Protein AF-A0A9P6R0V7-F1 (afdb_monomer)

Structure (mmCIF, N/CA/C/O backbone):
data_AF-A0A9P6R0V7-F1
#
_entry.id   AF-A0A9P6R0V7-F1
#
loop_
_atom_site.group_PDB
_atom_site.id
_atom_site.type_symbol
_atom_site.label_atom_id
_atom_site.label_alt_id
_atom_site.label_comp_id
_atom_site.label_asym_id
_atom_site.label_entity_id
_atom_site.label_seq_id
_atom_site.pdbx_PDB_ins_code
_atom_site.Cartn_x
_atom_site.Cartn_y
_atom_site.Cartn_z
_atom_site.occupancy
_atom_site.B_iso_or_equiv
_atom_site.auth_seq_id
_atom_site.auth_comp_id
_atom_site.auth_asym_id
_atom_site.auth_atom_id
_atom_site.pdbx_PDB_model_num
ATOM 1 N N . MET A 1 1 ? 90.258 -82.795 -46.971 1.00 37.59 1 MET A N 1
ATOM 2 C CA . MET A 1 1 ? 91.625 -82.276 -46.773 1.00 37.59 1 MET A CA 1
ATOM 3 C C . MET A 1 1 ? 91.516 -80.948 -46.053 1.00 37.59 1 MET A C 1
ATOM 5 O O . MET A 1 1 ? 90.747 -80.140 -46.545 1.00 37.59 1 MET A O 1
ATOM 9 N N . ASN A 1 2 ? 92.219 -80.831 -44.916 1.00 34.94 2 ASN A N 1
ATOM 10 C CA . ASN A 1 2 ? 92.766 -79.639 -44.235 1.00 34.94 2 ASN A CA 1
ATOM 11 C C . ASN A 1 2 ? 91.909 -78.349 -44.163 1.00 34.94 2 ASN A C 1
ATOM 13 O O . ASN A 1 2 ? 91.333 -77.918 -45.143 1.00 34.94 2 ASN A O 1
ATOM 17 N N . ASP A 1 3 ? 91.832 -77.589 -43.074 1.00 38.88 3 ASP A N 1
ATOM 18 C CA . ASP A 1 3 ? 92.607 -77.569 -41.838 1.00 38.88 3 ASP A CA 1
ATOM 19 C C . ASP A 1 3 ? 91.903 -76.646 -40.814 1.00 38.88 3 ASP A C 1
ATOM 21 O O . ASP A 1 3 ? 91.469 -75.550 -41.145 1.00 38.88 3 ASP A O 1
ATOM 25 N N . ASN A 1 4 ? 91.869 -77.103 -39.560 1.00 35.28 4 ASN A N 1
ATOM 26 C CA . ASN A 1 4 ? 92.312 -76.383 -38.357 1.00 35.28 4 ASN A CA 1
ATOM 27 C C . ASN A 1 4 ? 91.602 -75.103 -37.808 1.00 35.28 4 ASN A C 1
ATOM 29 O O . ASN A 1 4 ? 91.736 -74.000 -38.318 1.00 35.28 4 ASN A O 1
ATOM 33 N N . ARG A 1 5 ? 91.103 -75.283 -36.567 1.00 36.22 5 ARG A N 1
ATOM 34 C CA . ARG A 1 5 ? 91.269 -74.453 -35.338 1.00 36.22 5 ARG A CA 1
ATOM 35 C C . ARG A 1 5 ? 90.500 -73.129 -35.127 1.00 36.22 5 ARG A C 1
ATOM 37 O O . ARG A 1 5 ? 90.879 -72.071 -35.598 1.00 36.22 5 ARG A O 1
ATOM 44 N N . LYS A 1 6 ? 89.562 -73.239 -34.168 1.00 40.91 6 LYS A N 1
ATOM 45 C CA . LYS A 1 6 ? 89.433 -72.508 -32.879 1.00 40.91 6 LYS A CA 1
ATOM 46 C C . LYS A 1 6 ? 89.745 -71.002 -32.845 1.00 40.91 6 LYS A C 1
ATOM 48 O O . LYS A 1 6 ? 90.905 -70.620 -32.940 1.00 40.91 6 LYS A O 1
ATOM 53 N N . GLY A 1 7 ? 88.771 -70.218 -32.365 1.00 32.97 7 GLY A N 1
ATOM 54 C CA . GLY A 1 7 ? 89.081 -69.035 -31.557 1.00 32.97 7 GLY A CA 1
ATOM 55 C C . GLY A 1 7 ? 87.946 -68.042 -31.295 1.00 32.97 7 GLY A C 1
ATOM 56 O O . GLY A 1 7 ? 87.687 -67.186 -32.123 1.00 32.97 7 GLY A O 1
ATOM 57 N N . SER A 1 8 ? 87.439 -68.083 -30.058 1.00 34.28 8 SER A N 1
ATOM 58 C CA . SER A 1 8 ? 87.001 -66.941 -29.234 1.00 34.28 8 SER A CA 1
ATOM 59 C C . SER A 1 8 ? 85.586 -66.365 -29.394 1.00 34.28 8 SER A C 1
ATOM 61 O O . SER A 1 8 ? 85.351 -65.402 -30.116 1.00 34.28 8 SER A O 1
ATOM 63 N N . ASP A 1 9 ? 84.701 -66.845 -28.516 1.00 47.69 9 ASP A N 1
ATOM 64 C CA . ASP A 1 9 ? 83.712 -66.021 -27.814 1.00 47.69 9 ASP A CA 1
ATOM 65 C C . ASP A 1 9 ? 84.373 -64.802 -27.151 1.00 47.69 9 ASP A C 1
ATOM 67 O O . ASP A 1 9 ? 85.407 -64.946 -26.486 1.00 47.69 9 ASP A O 1
ATOM 71 N N . ARG A 1 10 ? 83.747 -63.625 -27.287 1.00 40.12 10 ARG A N 1
ATOM 72 C CA . ARG A 1 10 ? 83.690 -62.565 -26.262 1.00 40.12 10 ARG A CA 1
ATOM 73 C C . ARG A 1 10 ? 82.746 -61.427 -26.684 1.00 40.12 10 ARG A C 1
ATOM 75 O O . ARG A 1 10 ? 82.911 -60.847 -27.749 1.00 40.12 10 ARG A O 1
ATOM 82 N N . ASN A 1 11 ? 81.853 -61.075 -25.756 1.00 37.16 11 ASN A N 1
ATOM 83 C CA . ASN A 1 11 ? 81.096 -59.822 -25.618 1.00 37.16 11 ASN A CA 1
ATOM 84 C C . ASN A 1 11 ? 80.031 -59.465 -26.672 1.00 37.16 11 ASN A C 1
ATOM 86 O O . ASN A 1 11 ? 80.284 -58.731 -27.621 1.00 37.16 11 ASN A O 1
ATOM 90 N N . LYS A 1 12 ? 78.782 -59.847 -26.373 1.00 44.28 12 LYS A N 1
ATOM 91 C CA . LYS A 1 12 ? 77.577 -59.081 -26.722 1.00 44.28 12 LYS A CA 1
ATOM 92 C C . LYS A 1 12 ? 77.048 -58.437 -25.445 1.00 44.28 12 LYS A C 1
ATOM 94 O O . LYS A 1 12 ? 76.212 -59.032 -24.793 1.00 44.28 12 LYS A O 1
ATOM 99 N N . ASP A 1 13 ? 77.571 -57.278 -25.078 1.00 52.44 13 ASP A N 1
ATOM 100 C CA . ASP A 1 13 ? 76.923 -56.363 -24.137 1.00 52.44 13 ASP A CA 1
ATOM 101 C C . ASP A 1 13 ? 77.604 -55.002 -24.262 1.00 52.44 13 ASP A C 1
ATOM 103 O O . ASP A 1 13 ? 78.835 -54.936 -24.274 1.00 52.44 13 ASP A O 1
ATOM 107 N N . LYS A 1 14 ? 76.783 -53.944 -24.285 1.00 50.78 14 LYS A N 1
ATOM 108 C CA . LYS A 1 14 ? 77.088 -52.518 -24.529 1.00 50.78 14 LYS A CA 1
ATOM 109 C C . LYS A 1 14 ? 76.981 -52.120 -25.999 1.00 50.78 14 LYS A C 1
ATOM 111 O O . LYS A 1 14 ? 77.908 -52.342 -26.757 1.00 50.78 14 LYS A O 1
ATOM 116 N N . ASP A 1 15 ? 75.819 -51.568 -26.359 1.00 47.06 15 ASP A N 1
ATOM 117 C CA . ASP A 1 15 ? 75.672 -50.374 -27.216 1.00 47.06 15 ASP A CA 1
ATOM 118 C C . ASP A 1 15 ? 74.173 -50.099 -27.472 1.00 47.06 15 ASP A C 1
ATOM 120 O O . ASP A 1 15 ? 73.656 -50.295 -28.569 1.00 47.06 15 ASP A O 1
ATOM 124 N N . LYS A 1 16 ? 73.433 -49.685 -26.430 1.00 49.16 16 LYS A N 1
ATOM 125 C CA . LYS A 1 16 ? 72.054 -49.161 -26.565 1.00 49.16 16 LYS A CA 1
ATOM 126 C C . LYS A 1 16 ? 71.825 -47.785 -25.921 1.00 49.16 16 LYS A C 1
ATOM 128 O O . LYS A 1 16 ? 70.698 -47.311 -25.925 1.00 49.16 16 LYS A O 1
ATOM 133 N N . ASP A 1 17 ? 72.880 -47.109 -25.457 1.00 49.97 17 ASP A N 1
ATOM 134 C CA . ASP A 1 17 ? 72.760 -45.856 -24.688 1.00 49.97 17 ASP A CA 1
ATOM 135 C C . ASP A 1 17 ? 73.491 -44.654 -25.321 1.00 49.97 17 ASP A C 1
ATOM 137 O O . ASP A 1 17 ? 74.035 -43.816 -24.605 1.00 49.97 17 ASP A O 1
ATOM 141 N N . ARG A 1 18 ? 73.545 -44.534 -26.658 1.00 50.94 18 ARG A N 1
ATOM 142 C CA . ARG A 1 18 ? 74.147 -43.343 -27.309 1.00 50.94 18 ARG A CA 1
ATOM 143 C C . ARG A 1 18 ? 73.278 -42.562 -28.292 1.00 50.94 18 ARG A C 1
ATOM 145 O O . ARG A 1 18 ? 73.705 -41.491 -28.704 1.00 50.94 18 ARG A O 1
ATOM 152 N N . ASP A 1 19 ? 72.046 -42.991 -28.564 1.00 50.06 19 ASP A N 1
ATOM 153 C CA . ASP A 1 19 ? 71.211 -42.337 -29.589 1.00 50.06 19 ASP A CA 1
ATOM 154 C C . ASP A 1 19 ? 69.947 -41.641 -29.044 1.00 50.06 19 ASP A C 1
ATOM 156 O O . ASP A 1 19 ? 69.077 -41.247 -29.815 1.00 50.06 19 ASP A O 1
ATOM 160 N N . ILE A 1 20 ? 69.820 -41.447 -27.723 1.00 50.88 20 ILE A N 1
ATOM 161 C CA . ILE A 1 20 ? 68.631 -40.801 -27.118 1.00 50.88 20 ILE A CA 1
ATOM 162 C C . ILE A 1 20 ? 68.828 -39.287 -26.897 1.00 50.88 20 ILE A C 1
ATOM 164 O O . ILE A 1 20 ? 67.854 -38.530 -26.913 1.00 50.88 20 ILE A O 1
ATOM 168 N N . ASP A 1 21 ? 70.069 -38.811 -26.753 1.00 52.41 21 ASP A N 1
ATOM 169 C CA . ASP A 1 21 ? 70.346 -37.406 -26.403 1.00 52.41 21 ASP A CA 1
ATOM 170 C C . ASP A 1 21 ? 70.270 -36.449 -27.612 1.00 52.41 21 ASP A C 1
ATOM 172 O O . ASP A 1 21 ? 69.894 -35.284 -27.485 1.00 52.41 21 ASP A O 1
ATOM 176 N N . GLY A 1 22 ? 70.526 -36.956 -28.824 1.00 52.19 22 GLY A N 1
ATOM 177 C CA . GLY A 1 22 ? 70.440 -36.168 -30.061 1.00 52.19 22 GLY A CA 1
ATOM 178 C C . GLY A 1 22 ? 69.007 -35.883 -30.530 1.00 52.19 22 GLY A C 1
ATOM 179 O O . GLY A 1 22 ? 68.756 -34.847 -31.148 1.00 52.19 22 GLY A O 1
ATOM 180 N N . TYR A 1 23 ? 68.055 -36.766 -30.213 1.00 49.78 23 TYR A N 1
ATOM 181 C CA . TYR A 1 23 ? 66.647 -36.586 -30.588 1.00 49.78 23 TYR A CA 1
ATOM 182 C C . TYR A 1 23 ? 65.909 -35.635 -29.635 1.00 49.78 23 TYR A C 1
ATOM 184 O O . TYR A 1 23 ? 65.161 -34.777 -30.097 1.00 49.78 23 TYR A O 1
ATOM 192 N N . ARG A 1 24 ? 66.190 -35.682 -28.322 1.00 50.50 24 ARG A N 1
ATOM 193 C CA . ARG A 1 24 ? 65.568 -34.758 -27.350 1.00 50.50 24 ARG A CA 1
ATOM 194 C C . ARG A 1 24 ? 66.007 -33.302 -27.518 1.00 50.50 24 ARG A C 1
ATOM 196 O O . ARG A 1 24 ? 65.207 -32.411 -27.244 1.00 50.50 24 ARG A O 1
ATOM 203 N N . HIS A 1 25 ? 67.237 -33.050 -27.968 1.00 53.25 25 HIS A N 1
ATOM 204 C CA . HIS A 1 25 ? 67.694 -31.691 -28.277 1.00 53.25 25 HIS A CA 1
ATOM 205 C C . HIS A 1 25 ? 67.056 -31.148 -29.558 1.00 53.25 25 HIS A C 1
ATOM 207 O O . HIS A 1 25 ? 66.560 -30.026 -29.562 1.00 53.25 25 HIS A O 1
ATOM 213 N N . ARG A 1 26 ? 66.962 -31.971 -30.608 1.00 52.09 26 ARG A N 1
ATOM 214 C CA . ARG A 1 26 ? 66.352 -31.557 -31.876 1.00 52.09 26 ARG A CA 1
ATOM 215 C C . ARG A 1 26 ? 64.854 -31.260 -31.738 1.00 52.09 26 ARG A C 1
ATOM 217 O O . ARG A 1 26 ? 64.396 -30.260 -32.280 1.00 52.09 26 ARG A O 1
ATOM 224 N N . ASP A 1 27 ? 64.107 -32.060 -30.979 1.00 54.66 27 ASP A N 1
ATOM 225 C CA . ASP A 1 27 ? 62.678 -31.805 -30.747 1.00 54.66 27 ASP A CA 1
ATOM 226 C C . ASP A 1 27 ? 62.439 -30.581 -29.849 1.00 54.66 27 ASP A C 1
ATOM 228 O O . ASP A 1 27 ? 61.494 -29.826 -30.081 1.00 54.66 27 ASP A O 1
ATOM 232 N N . ARG A 1 28 ? 63.326 -30.317 -28.877 1.00 55.69 28 ARG A N 1
ATOM 233 C CA . ARG A 1 28 ? 63.280 -29.091 -28.064 1.00 55.69 28 ARG A CA 1
ATOM 234 C C . ARG A 1 28 ? 63.572 -27.846 -28.903 1.00 55.69 28 ARG A C 1
ATOM 236 O O . ARG A 1 28 ? 62.838 -26.873 -28.776 1.00 55.69 28 ARG A O 1
ATOM 243 N N . ASP A 1 29 ? 64.552 -27.897 -29.803 1.00 59.22 29 ASP A N 1
ATOM 244 C CA . ASP A 1 29 ? 64.910 -26.779 -30.689 1.00 59.22 29 ASP A CA 1
ATOM 245 C C . ASP A 1 29 ? 63.819 -26.494 -31.738 1.00 59.22 29 ASP A C 1
ATOM 247 O O . ASP A 1 29 ? 63.545 -25.338 -32.068 1.00 59.22 29 ASP A O 1
ATOM 251 N N . ILE A 1 30 ? 63.138 -27.534 -32.234 1.00 59.62 30 ILE A N 1
ATOM 252 C CA . ILE A 1 30 ? 61.987 -27.394 -33.142 1.00 59.62 30 ILE A CA 1
ATOM 253 C C . ILE A 1 30 ? 60.782 -26.804 -32.394 1.00 59.62 30 ILE A C 1
ATOM 255 O O . ILE A 1 30 ? 60.100 -25.916 -32.914 1.00 59.62 30 ILE A O 1
ATOM 259 N N . GLN A 1 31 ? 60.533 -27.246 -31.160 1.00 59.03 31 GLN A N 1
ATOM 260 C CA . GLN A 1 31 ? 59.419 -26.763 -30.347 1.00 59.03 31 GLN A CA 1
ATOM 261 C C . GLN A 1 31 ? 59.661 -25.337 -29.819 1.00 59.03 31 GLN A C 1
ATOM 263 O O . GLN A 1 31 ? 58.735 -24.524 -29.832 1.00 59.03 31 GLN A O 1
ATOM 268 N N . GLU A 1 32 ? 60.896 -24.986 -29.443 1.00 59.41 32 GLU A N 1
ATOM 269 C CA . GLU A 1 32 ? 61.314 -23.615 -29.116 1.00 59.41 32 GLU A CA 1
ATOM 270 C C . GLU A 1 32 ? 61.293 -22.706 -30.346 1.00 59.41 32 GLU A C 1
ATOM 272 O O . GLU A 1 32 ? 60.794 -21.586 -30.253 1.00 59.41 32 GLU A O 1
ATOM 277 N N . GLY A 1 33 ? 61.739 -23.185 -31.512 1.00 61.91 33 GLY A N 1
ATOM 278 C CA . GLY A 1 33 ? 61.654 -22.461 -32.781 1.00 61.91 33 GLY A CA 1
ATOM 279 C C . GLY A 1 33 ? 60.212 -22.144 -33.179 1.00 61.91 33 GLY A C 1
ATOM 280 O O . GLY A 1 33 ? 59.905 -21.002 -33.526 1.00 61.91 33 GLY A O 1
ATOM 281 N N . SER A 1 34 ? 59.299 -23.110 -33.039 1.00 60.12 34 SER A N 1
ATOM 282 C CA . SER A 1 34 ? 57.874 -22.900 -33.313 1.00 60.12 34 SER A CA 1
ATOM 283 C C . SER A 1 34 ? 57.234 -21.935 -32.310 1.00 60.12 34 SER A C 1
ATOM 285 O O . SER A 1 34 ? 56.481 -21.058 -32.717 1.00 60.12 34 SER A O 1
ATOM 287 N N . ARG A 1 35 ? 57.588 -22.004 -31.016 1.00 58.31 35 ARG A N 1
ATOM 288 C CA . ARG A 1 35 ? 57.130 -21.045 -29.989 1.00 58.31 35 ARG A CA 1
ATOM 289 C C . ARG A 1 35 ? 57.677 -19.635 -30.209 1.00 58.31 35 ARG A C 1
ATOM 291 O O . ARG A 1 35 ? 56.961 -18.674 -29.951 1.00 58.31 35 ARG A O 1
ATOM 298 N N . ARG A 1 36 ? 58.917 -19.498 -30.693 1.00 58.56 36 ARG A N 1
ATOM 299 C CA . ARG A 1 36 ? 59.528 -18.204 -31.043 1.00 58.56 36 ARG A CA 1
ATOM 300 C C . ARG A 1 36 ? 58.839 -17.584 -32.249 1.00 58.56 36 ARG A C 1
ATOM 302 O O . ARG A 1 36 ? 58.555 -16.395 -32.224 1.00 58.56 36 ARG A O 1
ATOM 309 N N . VAL A 1 37 ? 58.508 -18.391 -33.259 1.00 59.91 37 VAL A N 1
ATOM 310 C CA . VAL A 1 37 ? 57.723 -17.956 -34.423 1.00 59.91 37 VAL A CA 1
ATOM 311 C C . VAL A 1 37 ? 56.287 -17.600 -34.021 1.00 59.91 37 VAL A C 1
ATOM 313 O O . VAL A 1 37 ? 55.775 -16.599 -34.504 1.00 59.91 37 VAL A O 1
ATOM 316 N N . GLU A 1 38 ? 55.655 -18.337 -33.105 1.00 57.00 38 GLU A N 1
ATOM 317 C CA . GLU A 1 38 ? 54.316 -18.024 -32.575 1.00 57.00 38 GLU A CA 1
ATOM 318 C C . GLU A 1 38 ? 54.319 -16.722 -31.750 1.00 57.00 38 GLU A C 1
ATOM 320 O O . GLU A 1 38 ? 53.504 -15.838 -31.985 1.00 57.00 38 GLU A O 1
ATOM 325 N N . GLN A 1 39 ? 55.290 -16.534 -30.846 1.00 57.41 39 GLN A N 1
ATOM 326 C CA . GLN A 1 39 ? 55.453 -15.298 -30.062 1.00 57.41 39 GLN A CA 1
ATOM 327 C C . GLN A 1 39 ? 55.840 -14.090 -30.929 1.00 57.41 39 GLN A C 1
ATOM 329 O O . GLN A 1 39 ? 55.507 -12.956 -30.592 1.00 57.41 39 GLN A O 1
ATOM 334 N N . GLN A 1 40 ? 56.522 -14.320 -32.053 1.00 54.41 40 GLN A N 1
ATOM 335 C CA . GLN A 1 40 ? 56.865 -13.287 -33.029 1.00 54.41 40 GLN A CA 1
ATOM 336 C C . GLN A 1 40 ? 55.684 -12.968 -33.964 1.00 54.41 40 GLN A C 1
ATOM 338 O O . GLN A 1 40 ? 55.507 -11.807 -34.317 1.00 54.41 40 GLN A O 1
ATOM 343 N N . LYS A 1 41 ? 54.817 -13.947 -34.273 1.00 53.09 41 LYS A N 1
ATOM 344 C CA . LYS A 1 41 ? 53.519 -13.747 -34.948 1.00 53.09 41 LYS A CA 1
ATOM 345 C C . LYS A 1 41 ? 52.489 -13.033 -34.068 1.00 53.09 41 LYS A C 1
ATOM 347 O O . LYS A 1 41 ? 51.674 -12.297 -34.598 1.00 53.09 41 LYS A O 1
ATOM 352 N N . VAL A 1 42 ? 52.547 -13.200 -32.745 1.00 53.09 42 VAL A N 1
ATOM 353 C CA . VAL A 1 42 ? 51.739 -12.428 -31.776 1.00 53.09 42 VAL A CA 1
ATOM 354 C C . VAL A 1 42 ? 52.227 -10.973 -31.655 1.00 53.09 42 VAL A C 1
ATOM 356 O O . VAL A 1 42 ? 51.494 -10.116 -31.168 1.00 53.09 42 VAL A O 1
ATOM 359 N N . ARG A 1 43 ? 53.450 -10.671 -32.121 1.00 51.34 43 ARG A N 1
ATOM 360 C CA . ARG A 1 43 ? 54.056 -9.333 -32.051 1.00 51.34 43 ARG A CA 1
ATOM 361 C C . ARG A 1 43 ? 53.911 -8.482 -33.304 1.00 51.34 43 ARG A C 1
ATOM 363 O O . ARG A 1 43 ? 54.143 -7.291 -33.183 1.00 51.34 43 ARG A O 1
ATOM 370 N N . GLU A 1 44 ? 53.532 -9.051 -34.447 1.00 53.12 44 GLU A N 1
ATOM 371 C CA . GLU A 1 44 ? 52.830 -8.264 -35.464 1.00 53.12 44 GLU A CA 1
ATOM 372 C C . GLU A 1 44 ? 51.370 -8.253 -35.019 1.00 53.12 44 GLU A C 1
ATOM 374 O O . GLU A 1 44 ? 50.604 -9.182 -35.280 1.00 53.12 44 GLU A O 1
ATOM 379 N N . THR A 1 45 ? 50.996 -7.229 -34.256 1.00 59.78 45 THR A N 1
ATOM 380 C CA . THR A 1 45 ? 49.593 -7.010 -33.910 1.00 59.78 45 THR A CA 1
ATOM 381 C C . THR A 1 45 ? 48.776 -6.975 -35.207 1.00 59.78 45 THR A C 1
ATOM 383 O O . THR A 1 45 ? 49.261 -6.548 -36.260 1.00 59.78 45 THR A O 1
ATOM 386 N N . SER A 1 46 ? 47.511 -7.406 -35.165 1.00 65.00 46 SER A N 1
ATOM 387 C CA . SER A 1 46 ? 46.606 -7.283 -36.324 1.00 65.00 46 SER A CA 1
ATOM 388 C C . SER A 1 46 ? 46.591 -5.854 -36.901 1.00 65.00 46 SER A C 1
ATOM 390 O O . SER A 1 46 ? 46.291 -5.662 -38.079 1.00 65.00 46 SER A O 1
ATOM 392 N N . GLU A 1 47 ? 46.934 -4.866 -36.074 1.00 66.38 47 GLU A N 1
ATOM 393 C CA . GLU A 1 47 ? 47.071 -3.450 -36.395 1.00 66.38 47 GLU A CA 1
ATOM 394 C C . GLU A 1 47 ? 48.356 -3.132 -37.175 1.00 66.38 47 GLU A C 1
ATOM 396 O O . GLU A 1 47 ? 48.292 -2.412 -38.167 1.00 66.38 47 GLU A O 1
ATOM 401 N N . GLU A 1 48 ? 49.507 -3.702 -36.810 1.00 74.06 48 GLU A N 1
ATOM 402 C CA . GLU A 1 48 ? 50.769 -3.521 -37.543 1.00 74.06 48 GLU A CA 1
ATOM 403 C C . GLU A 1 48 ? 50.717 -4.155 -38.940 1.00 74.06 48 GLU A C 1
ATOM 405 O O . GLU A 1 48 ? 51.142 -3.546 -39.929 1.00 74.06 48 GLU A O 1
ATOM 410 N N . TRP A 1 49 ? 50.117 -5.344 -39.059 1.00 72.31 49 TRP A N 1
ATOM 411 C CA . TRP A 1 49 ? 49.879 -5.975 -40.360 1.00 72.31 49 TRP A CA 1
ATOM 412 C C . TRP A 1 49 ? 48.913 -5.150 -41.227 1.00 72.31 49 TRP A C 1
ATOM 414 O O . TRP A 1 49 ? 49.140 -4.979 -42.431 1.00 72.31 49 TRP A O 1
ATOM 424 N N . ALA A 1 50 ? 47.862 -4.582 -40.622 1.00 79.50 50 ALA A N 1
ATOM 425 C CA . ALA A 1 50 ? 46.928 -3.688 -41.304 1.00 79.50 50 ALA A CA 1
ATOM 426 C C . ALA A 1 50 ? 47.601 -2.379 -41.749 1.00 79.50 50 ALA A C 1
ATOM 428 O O . ALA A 1 50 ? 47.440 -1.982 -42.905 1.00 79.50 50 ALA A O 1
ATOM 429 N N . ALA A 1 51 ? 48.420 -1.762 -40.894 1.00 82.06 51 ALA A N 1
ATOM 430 C CA . ALA A 1 51 ? 49.157 -0.537 -41.195 1.00 82.06 51 ALA A CA 1
ATOM 431 C C . ALA A 1 51 ? 50.166 -0.746 -42.331 1.00 82.06 51 ALA A C 1
ATOM 433 O O . ALA A 1 51 ? 50.236 0.061 -43.258 1.00 82.06 51 ALA A O 1
ATOM 434 N N . ARG A 1 52 ? 50.894 -1.870 -42.338 1.00 81.69 52 ARG A N 1
ATOM 435 C CA . ARG A 1 52 ? 51.810 -2.226 -43.434 1.00 81.69 52 ARG A CA 1
ATOM 436 C C . ARG A 1 52 ? 51.069 -2.441 -44.751 1.00 81.69 52 ARG A C 1
ATOM 438 O O . ARG A 1 52 ? 51.540 -2.030 -45.811 1.00 81.69 52 ARG A O 1
ATOM 445 N N . LYS A 1 53 ? 49.894 -3.071 -44.702 1.00 83.69 53 LYS A N 1
ATOM 446 C CA . LYS A 1 53 ? 49.038 -3.270 -45.877 1.00 83.69 53 LYS A CA 1
ATOM 447 C C . LYS A 1 53 ? 48.479 -1.945 -46.400 1.00 83.69 53 LYS A C 1
ATOM 449 O O . LYS A 1 53 ? 48.406 -1.759 -47.614 1.00 83.69 53 LYS A O 1
ATOM 454 N N . GLU A 1 54 ? 48.121 -1.023 -45.508 1.00 82.94 54 GLU A N 1
ATOM 455 C CA . GLU A 1 54 ? 47.680 0.329 -45.854 1.00 82.94 54 GLU A CA 1
ATOM 456 C C . GLU A 1 54 ? 48.818 1.158 -46.464 1.00 82.94 54 GLU A C 1
ATOM 458 O O . GLU A 1 54 ? 48.618 1.805 -47.490 1.00 82.94 54 GLU A O 1
ATOM 463 N N . GLN A 1 55 ? 50.028 1.080 -45.905 1.00 83.31 55 GLN A N 1
ATOM 464 C CA . GLN A 1 55 ? 51.219 1.735 -46.451 1.00 83.31 55 GLN A CA 1
ATOM 465 C C . GLN A 1 55 ? 51.573 1.201 -47.838 1.00 83.31 55 GLN A C 1
ATOM 467 O O . GLN A 1 55 ? 51.731 1.989 -48.762 1.00 83.31 55 GLN A O 1
ATOM 472 N N . LEU A 1 56 ? 51.593 -0.122 -48.027 1.00 86.75 56 LEU A N 1
ATOM 473 C CA . LEU A 1 56 ? 51.830 -0.730 -49.340 1.00 86.75 56 LEU A CA 1
ATOM 474 C C . LEU A 1 56 ? 50.754 -0.318 -50.360 1.00 86.75 56 LEU A C 1
ATOM 476 O O . LEU A 1 56 ? 51.031 -0.190 -51.552 1.00 86.75 56 LEU A O 1
ATOM 480 N N . LYS A 1 57 ? 49.507 -0.124 -49.911 1.00 88.19 57 LYS A N 1
ATOM 481 C CA . LYS A 1 57 ? 48.419 0.371 -50.760 1.00 88.19 57 LYS A CA 1
ATOM 482 C C . LYS A 1 57 ? 48.647 1.833 -51.155 1.00 88.19 57 LYS A C 1
ATOM 484 O O . LYS A 1 57 ? 48.537 2.131 -52.340 1.00 88.19 57 LYS A O 1
ATOM 489 N N . LYS A 1 58 ? 49.007 2.701 -50.202 1.00 86.25 58 LYS A N 1
ATOM 490 C CA . LYS A 1 58 ? 49.354 4.111 -50.457 1.00 86.25 58 LYS A CA 1
ATOM 491 C C . LYS A 1 58 ? 50.546 4.224 -51.399 1.00 86.25 58 LYS A C 1
ATOM 493 O O . LYS A 1 58 ? 50.452 4.921 -52.397 1.00 86.25 58 LYS A O 1
ATOM 498 N N . GLU A 1 59 ? 51.601 3.450 -51.164 1.00 83.62 59 GLU A N 1
ATOM 499 C CA . GLU A 1 59 ? 52.787 3.417 -52.020 1.00 83.62 59 GLU A CA 1
ATOM 500 C C . GLU A 1 59 ? 52.443 2.960 -53.444 1.00 83.62 59 GLU A C 1
ATOM 502 O O . GLU A 1 59 ? 52.884 3.566 -54.414 1.00 83.62 59 GLU A O 1
ATOM 507 N N . LYS A 1 60 ? 51.592 1.937 -53.610 1.00 86.38 60 LYS A N 1
ATOM 508 C CA . LYS A 1 60 ? 51.115 1.514 -54.938 1.00 86.38 60 LYS A CA 1
ATOM 509 C C . LYS A 1 60 ? 50.229 2.558 -55.617 1.00 86.38 60 LYS A C 1
ATOM 511 O O . LYS A 1 60 ? 50.300 2.701 -56.836 1.00 86.38 60 LYS A O 1
ATOM 516 N N . GLU A 1 61 ? 49.381 3.263 -54.871 1.00 83.81 61 GLU A N 1
ATOM 517 C CA . GLU A 1 61 ? 48.563 4.363 -55.398 1.00 83.81 61 GLU A CA 1
ATOM 518 C C . GLU A 1 61 ? 49.429 5.562 -55.802 1.00 83.81 61 GLU A C 1
ATOM 520 O O . GLU A 1 61 ? 49.198 6.140 -56.861 1.00 83.81 61 GLU A O 1
ATOM 525 N N . GLU A 1 62 ? 50.465 5.884 -55.028 1.00 82.62 62 GLU A N 1
ATOM 526 C CA . GLU A 1 62 ? 51.461 6.909 -55.343 1.00 82.62 62 GLU A CA 1
ATOM 527 C C . GLU A 1 62 ? 52.321 6.517 -56.542 1.00 82.62 62 GLU A C 1
ATOM 529 O O . GLU A 1 62 ? 52.483 7.327 -57.448 1.00 82.62 62 GLU A O 1
ATOM 534 N N . GLN A 1 63 ? 52.795 5.269 -56.614 1.00 80.19 63 GLN A N 1
ATOM 535 C CA . GLN A 1 63 ? 53.501 4.737 -57.783 1.00 80.19 63 GLN A CA 1
ATOM 536 C C . GLN A 1 63 ? 52.617 4.786 -59.025 1.00 80.19 63 GLN A C 1
ATOM 538 O O . GLN A 1 63 ? 53.074 5.193 -60.088 1.00 80.19 63 GLN A O 1
ATOM 543 N N . LYS A 1 64 ? 51.336 4.425 -58.905 1.00 82.81 64 LYS A N 1
ATOM 544 C CA . LYS A 1 64 ? 50.380 4.519 -60.011 1.00 82.81 64 LYS A CA 1
ATOM 545 C C . LYS A 1 64 ? 50.119 5.970 -60.415 1.00 82.81 64 LYS A C 1
ATOM 547 O O . LYS A 1 64 ? 50.061 6.254 -61.602 1.00 82.81 64 LYS A O 1
ATOM 552 N N . LYS A 1 65 ? 49.979 6.885 -59.456 1.00 78.81 65 LYS A N 1
ATOM 553 C CA . LYS A 1 65 ? 49.785 8.318 -59.710 1.00 78.81 65 LYS A CA 1
ATOM 554 C C . LYS A 1 65 ? 51.024 8.937 -60.358 1.00 78.81 65 LYS A C 1
ATOM 556 O O . LYS A 1 65 ? 50.891 9.711 -61.296 1.00 78.81 65 LYS A O 1
ATOM 561 N N . ALA A 1 66 ? 52.217 8.563 -59.902 1.00 78.31 66 ALA A N 1
ATOM 562 C CA . ALA A 1 66 ? 53.485 8.951 -60.506 1.00 78.31 66 ALA A CA 1
ATOM 563 C C . ALA A 1 66 ? 53.628 8.377 -61.921 1.00 78.31 66 ALA A C 1
ATOM 565 O O . ALA A 1 66 ? 54.077 9.087 -62.814 1.00 78.31 66 ALA A O 1
ATOM 566 N N . LEU A 1 67 ? 53.190 7.132 -62.143 1.00 74.38 67 LEU A N 1
ATOM 567 C CA . LEU A 1 67 ? 53.143 6.515 -63.465 1.00 74.38 67 LEU A CA 1
ATOM 568 C C . LEU A 1 67 ? 52.155 7.245 -64.384 1.00 74.38 67 LEU A C 1
ATOM 570 O O . LEU A 1 67 ? 52.543 7.570 -65.493 1.00 74.38 67 LEU A O 1
ATOM 574 N N . ASP A 1 68 ? 50.937 7.573 -63.944 1.00 69.88 68 ASP A N 1
ATOM 575 C CA . ASP A 1 68 ? 49.968 8.370 -64.722 1.00 69.88 68 ASP A CA 1
ATOM 576 C C . ASP A 1 68 ? 50.540 9.752 -65.086 1.00 69.88 68 ASP A C 1
ATOM 578 O O . ASP A 1 68 ? 50.452 10.178 -66.235 1.00 69.88 68 ASP A O 1
ATOM 582 N N . ILE A 1 69 ? 51.196 10.428 -64.134 1.00 72.69 69 ILE A N 1
ATOM 583 C CA . ILE A 1 69 ? 51.858 11.724 -64.361 1.00 72.69 69 ILE A CA 1
ATOM 584 C C . ILE A 1 69 ? 53.017 11.583 -65.362 1.00 72.69 69 ILE A C 1
ATOM 586 O O . ILE A 1 69 ? 53.145 12.406 -66.264 1.00 72.69 69 ILE A O 1
ATOM 590 N N . ALA A 1 70 ? 53.841 10.538 -65.246 1.00 67.81 70 ALA A N 1
ATOM 591 C CA . ALA A 1 70 ? 54.953 10.273 -66.162 1.00 67.81 70 ALA A CA 1
ATOM 592 C C . ALA A 1 70 ? 54.485 9.810 -67.557 1.00 67.81 70 ALA A C 1
ATOM 594 O O . ALA A 1 70 ? 55.138 10.096 -68.559 1.00 67.81 70 ALA A O 1
ATOM 595 N N . THR A 1 71 ? 53.343 9.121 -67.629 1.00 60.88 71 THR A N 1
ATOM 596 C CA . THR A 1 71 ? 52.731 8.615 -68.871 1.00 60.88 71 THR A CA 1
ATOM 597 C C . THR A 1 71 ? 51.915 9.700 -69.589 1.00 60.88 71 THR A C 1
ATOM 599 O O . THR A 1 71 ? 51.593 9.549 -70.764 1.00 60.88 71 THR A O 1
ATOM 602 N N . SER A 1 72 ? 51.669 10.848 -68.944 1.00 56.06 72 SER A N 1
ATOM 603 C CA . SER A 1 72 ? 50.956 12.014 -69.494 1.00 56.06 72 SER A CA 1
ATOM 604 C C . SER A 1 72 ? 51.641 12.703 -70.696 1.00 56.06 72 SER A C 1
ATOM 606 O O . SER A 1 72 ? 51.152 13.735 -71.157 1.00 56.06 72 SER A O 1
ATOM 608 N N . ASN A 1 73 ? 52.736 12.152 -71.233 1.00 54.91 73 ASN A N 1
ATOM 609 C CA . ASN A 1 73 ? 53.328 12.559 -72.516 1.00 54.91 73 ASN A CA 1
ATOM 610 C C . ASN A 1 73 ? 52.737 11.820 -73.733 1.00 54.91 73 ASN A C 1
ATOM 612 O O . ASN A 1 73 ? 53.081 12.158 -74.862 1.00 54.91 73 ASN A O 1
ATOM 616 N N . TYR A 1 74 ? 51.825 10.865 -73.529 1.00 52.41 74 TYR A N 1
ATOM 617 C CA . TYR A 1 74 ? 50.901 10.406 -74.568 1.00 52.41 74 TYR A CA 1
ATOM 618 C C . TYR A 1 74 ? 49.547 11.078 -74.339 1.00 52.41 74 TYR A C 1
ATOM 620 O O . TYR A 1 74 ? 48.764 10.680 -73.477 1.00 52.41 74 TYR A O 1
ATOM 628 N N . SER A 1 75 ? 49.285 12.147 -75.090 1.00 50.91 75 SER A N 1
ATOM 629 C CA . SER A 1 75 ? 47.962 12.764 -75.127 1.00 50.91 75 SER A CA 1
ATOM 630 C C . SER A 1 75 ? 46.981 11.797 -75.788 1.00 50.91 75 SER A C 1
ATOM 632 O O . SER A 1 75 ? 47.226 11.325 -76.895 1.00 50.91 75 SER A O 1
ATOM 634 N N . MET A 1 76 ? 45.837 11.557 -75.145 1.00 50.59 76 MET A N 1
ATOM 635 C CA . MET A 1 76 ? 44.698 10.789 -75.681 1.00 50.59 76 MET A CA 1
ATOM 636 C C . MET A 1 76 ? 44.194 11.291 -77.052 1.00 50.59 76 MET A C 1
ATOM 638 O O . MET A 1 76 ? 43.385 10.618 -77.682 1.00 50.59 76 MET A O 1
ATOM 642 N N . ALA A 1 77 ? 44.640 12.472 -77.492 1.00 52.75 77 ALA A N 1
ATOM 643 C CA . ALA A 1 77 ? 44.308 13.072 -78.779 1.00 52.75 77 ALA A CA 1
ATOM 644 C C . ALA A 1 77 ? 45.234 12.652 -79.942 1.00 52.75 77 ALA A C 1
ATOM 646 O O . ALA A 1 77 ? 44.954 13.033 -81.073 1.00 52.75 77 ALA A O 1
ATOM 647 N N . ASP A 1 78 ? 46.309 11.891 -79.696 1.00 52.59 78 ASP A N 1
ATOM 648 C CA . ASP A 1 78 ? 47.222 11.382 -80.737 1.00 52.59 78 ASP A CA 1
ATOM 649 C C . ASP A 1 78 ? 47.098 9.855 -80.871 1.00 52.59 78 ASP A C 1
ATOM 651 O O . ASP A 1 78 ? 48.033 9.089 -80.638 1.00 52.59 78 ASP A O 1
ATOM 655 N N . ASN A 1 79 ? 45.880 9.395 -81.170 1.00 55.56 79 ASN A N 1
ATOM 656 C CA . ASN A 1 79 ? 45.599 7.996 -81.473 1.00 55.56 79 ASN A CA 1
ATOM 657 C C . ASN A 1 79 ? 45.443 7.839 -82.994 1.00 55.56 79 ASN A C 1
ATOM 659 O O . ASN A 1 79 ? 44.401 8.163 -83.553 1.00 55.56 79 ASN A O 1
ATOM 663 N N . SER A 1 80 ? 46.490 7.357 -83.674 1.00 62.22 80 SER A N 1
ATOM 664 C CA . SER A 1 80 ? 46.550 7.199 -85.147 1.00 62.22 80 SER A CA 1
ATOM 665 C C . SER A 1 80 ? 45.574 6.160 -85.731 1.00 62.22 80 SER A C 1
ATOM 667 O O . SER A 1 80 ? 45.508 5.985 -86.947 1.00 62.22 80 SER A O 1
ATOM 669 N N . PHE A 1 81 ? 44.831 5.456 -84.878 1.00 54.88 81 PHE A N 1
ATOM 670 C CA . PHE A 1 81 ? 43.704 4.607 -85.247 1.00 54.88 81 PHE A CA 1
ATOM 671 C C . PHE A 1 81 ? 42.464 5.167 -84.551 1.00 54.88 81 PHE A C 1
ATOM 673 O O . PHE A 1 81 ? 42.451 5.309 -83.331 1.00 54.88 81 PHE A O 1
ATOM 680 N N . ASP A 1 82 ? 41.451 5.522 -85.334 1.00 52.00 82 ASP A N 1
ATOM 681 C CA . ASP A 1 82 ? 40.236 6.237 -84.920 1.00 52.00 82 ASP A CA 1
ATOM 682 C C . ASP A 1 82 ? 39.283 5.329 -84.098 1.00 52.00 82 ASP A C 1
ATOM 684 O O . ASP A 1 82 ? 38.138 5.050 -84.460 1.00 52.00 82 ASP A O 1
ATOM 688 N N . ASP A 1 83 ? 39.776 4.802 -82.976 1.00 58.19 83 ASP A N 1
ATOM 689 C CA . ASP A 1 83 ? 39.053 3.885 -82.100 1.00 58.19 83 ASP A CA 1
ATOM 690 C C . ASP A 1 83 ? 38.173 4.673 -81.114 1.00 58.19 83 ASP A C 1
ATOM 692 O O . ASP A 1 83 ? 38.593 5.062 -80.021 1.00 58.19 83 ASP A O 1
ATOM 696 N N . ALA A 1 84 ? 36.902 4.866 -81.477 1.00 61.00 84 ALA A N 1
ATOM 697 C CA . ALA A 1 84 ? 35.912 5.650 -80.721 1.00 61.00 84 ALA A CA 1
ATOM 698 C C . ALA A 1 84 ? 35.630 5.170 -79.275 1.00 61.00 84 ALA A C 1
ATOM 700 O O . ALA A 1 84 ? 34.988 5.878 -78.499 1.00 61.00 84 ALA A O 1
ATOM 701 N N . ASN A 1 85 ? 36.099 3.979 -78.888 1.00 59.62 85 ASN A N 1
ATOM 702 C CA . ASN A 1 85 ? 35.872 3.395 -77.562 1.00 59.62 85 ASN A CA 1
ATOM 703 C C . ASN A 1 85 ? 37.117 3.382 -76.660 1.00 59.62 85 ASN A C 1
ATOM 705 O O . ASN A 1 85 ? 37.047 2.854 -75.553 1.00 59.62 85 ASN A O 1
ATOM 709 N N . LEU A 1 86 ? 38.241 3.984 -77.071 1.00 58.00 86 LEU A N 1
ATOM 710 C CA . LEU A 1 86 ? 39.484 3.932 -76.287 1.00 58.00 86 LEU A CA 1
ATOM 711 C C . LEU A 1 86 ? 39.398 4.695 -74.948 1.00 58.00 86 LEU A C 1
ATOM 713 O O . LEU A 1 86 ? 40.053 4.335 -73.972 1.00 58.00 86 LEU A O 1
ATOM 717 N N . ALA A 1 87 ? 38.539 5.716 -74.877 1.00 57.72 87 ALA A N 1
ATOM 718 C CA . ALA A 1 87 ? 38.249 6.452 -73.645 1.00 57.72 87 ALA A CA 1
ATOM 719 C C . ALA A 1 87 ? 37.207 5.759 -72.745 1.00 57.72 87 ALA A C 1
ATOM 721 O O . ALA A 1 87 ? 37.035 6.143 -71.583 1.00 57.72 87 ALA A O 1
ATOM 722 N N . GLN A 1 88 ? 36.497 4.739 -73.244 1.00 61.53 88 GLN A N 1
ATOM 723 C CA . GLN A 1 88 ? 35.513 4.018 -72.445 1.00 61.53 88 GLN A CA 1
ATOM 724 C C . GLN A 1 88 ? 36.230 3.031 -71.525 1.00 61.53 88 GLN A C 1
ATOM 726 O O . GLN A 1 88 ? 36.701 1.970 -71.933 1.00 61.53 88 GLN A O 1
ATOM 731 N N . LYS A 1 89 ? 36.305 3.380 -70.240 1.00 60.78 89 LYS A N 1
ATOM 732 C CA . LYS A 1 89 ? 36.855 2.506 -69.204 1.00 60.78 89 LYS A CA 1
ATOM 733 C C . LYS A 1 89 ? 36.057 1.202 -69.170 1.00 60.78 89 LYS A C 1
ATOM 735 O O . LYS A 1 89 ? 34.910 1.186 -68.728 1.00 60.78 89 LYS A O 1
ATOM 740 N N . PHE A 1 90 ? 36.673 0.111 -69.621 1.00 60.28 90 PHE A N 1
ATOM 741 C CA . PHE A 1 90 ? 36.065 -1.215 -69.599 1.00 60.28 90 PHE A CA 1
ATOM 742 C C . PHE A 1 90 ? 35.628 -1.566 -68.173 1.00 60.28 90 PHE A C 1
ATOM 744 O O . PHE A 1 90 ? 36.439 -1.660 -67.247 1.00 60.28 90 PHE A O 1
ATOM 751 N N . THR A 1 91 ? 34.324 -1.744 -67.989 1.00 67.75 91 THR A N 1
ATOM 752 C CA . THR A 1 91 ? 33.732 -2.202 -66.735 1.00 67.75 91 THR A CA 1
ATOM 753 C C . THR A 1 91 ? 33.229 -3.621 -66.949 1.00 67.75 91 THR A C 1
ATOM 755 O O . THR A 1 91 ? 32.549 -3.918 -67.929 1.00 67.75 91 THR A O 1
ATOM 758 N N . TRP A 1 92 ? 33.560 -4.538 -66.039 1.00 72.62 92 TRP A N 1
ATOM 759 C CA . TRP A 1 92 ? 32.948 -5.868 -66.038 1.00 72.62 92 TRP A CA 1
ATOM 760 C C . TRP A 1 92 ? 31.469 -5.741 -65.641 1.00 72.62 92 TRP A C 1
ATOM 762 O O . TRP A 1 92 ? 31.129 -5.993 -64.490 1.00 72.62 92 TRP A O 1
ATOM 772 N N . ALA A 1 93 ? 30.582 -5.341 -66.555 1.00 75.38 93 ALA A N 1
ATOM 773 C CA . ALA A 1 93 ? 29.157 -5.112 -66.274 1.00 75.38 93 ALA A CA 1
ATOM 774 C C . ALA A 1 93 ? 28.510 -6.295 -65.527 1.00 75.38 93 ALA A C 1
ATOM 776 O O . ALA A 1 93 ? 27.824 -6.104 -64.528 1.00 75.38 93 ALA A O 1
ATOM 777 N N . LYS A 1 94 ? 28.865 -7.532 -65.909 1.00 72.75 94 LYS A N 1
ATOM 778 C CA . LYS A 1 94 ? 28.450 -8.768 -65.225 1.00 72.75 94 LYS A CA 1
ATOM 779 C C . LYS A 1 94 ? 28.907 -8.842 -63.759 1.00 72.75 94 LYS A C 1
ATOM 781 O O . LYS A 1 94 ? 28.166 -9.326 -62.910 1.00 72.75 94 LYS A O 1
ATOM 786 N N . LYS A 1 95 ? 30.116 -8.360 -63.447 1.00 79.31 95 LYS A N 1
ATOM 787 C CA . LYS A 1 95 ? 30.641 -8.269 -62.072 1.00 79.31 95 LYS A CA 1
ATOM 788 C C . LYS A 1 95 ? 29.879 -7.234 -61.266 1.00 79.31 95 LYS A C 1
ATOM 790 O O . LYS A 1 95 ? 29.467 -7.548 -60.161 1.00 79.31 95 LYS A O 1
ATOM 795 N N . TRP A 1 96 ? 29.654 -6.054 -61.840 1.00 75.50 96 TRP A N 1
ATOM 796 C CA . TRP A 1 96 ? 28.900 -4.977 -61.199 1.00 75.50 96 TRP A CA 1
ATOM 797 C C . TRP A 1 96 ? 27.441 -5.377 -60.943 1.00 75.50 96 TRP A C 1
ATOM 799 O O . TRP A 1 96 ? 26.909 -5.062 -59.889 1.00 75.50 96 TRP A O 1
ATOM 809 N N . GLU A 1 97 ? 26.802 -6.134 -61.841 1.00 82.44 97 GLU A N 1
ATOM 810 C CA . GLU A 1 97 ? 25.463 -6.700 -61.616 1.00 82.44 97 GLU A CA 1
ATOM 811 C C . GLU A 1 97 ? 25.434 -7.720 -60.470 1.00 82.44 97 GLU A C 1
ATOM 813 O O . GLU A 1 97 ? 24.527 -7.693 -59.637 1.00 82.44 97 GLU A O 1
ATOM 818 N N . VAL A 1 98 ? 26.417 -8.625 -60.412 1.00 82.56 98 VAL A N 1
ATOM 819 C CA . VAL A 1 98 ? 26.538 -9.613 -59.327 1.00 82.56 98 VAL A CA 1
ATOM 820 C C . VAL A 1 98 ? 26.845 -8.926 -57.996 1.00 82.56 98 VAL A C 1
ATOM 822 O O . VAL A 1 98 ? 26.285 -9.306 -56.971 1.00 82.56 98 VAL A O 1
ATOM 825 N N . GLU A 1 99 ? 27.690 -7.900 -58.010 1.00 85.25 99 GLU A N 1
ATOM 826 C CA . GLU A 1 99 ? 28.046 -7.088 -56.849 1.00 85.25 99 GLU A CA 1
ATOM 827 C C . GLU A 1 99 ? 26.857 -6.251 -56.370 1.00 85.25 99 GLU A C 1
ATOM 829 O O . GLU A 1 99 ? 26.564 -6.262 -55.181 1.00 85.25 99 GLU A O 1
ATOM 834 N N . LYS A 1 100 ? 26.076 -5.661 -57.282 1.00 81.44 100 LYS A N 1
ATOM 835 C CA . LYS A 1 100 ? 24.818 -4.968 -56.968 1.00 81.44 100 LYS A CA 1
ATOM 836 C C . LYS A 1 100 ? 23.796 -5.910 -56.325 1.00 81.44 100 LYS A C 1
ATOM 838 O O . LYS A 1 100 ? 23.237 -5.573 -55.290 1.00 81.44 100 LYS A O 1
ATOM 843 N N . LYS A 1 101 ? 23.607 -7.117 -56.876 1.00 84.88 101 LYS A N 1
ATOM 844 C CA . LYS A 1 101 ? 22.730 -8.152 -56.287 1.00 84.88 101 LYS A CA 1
ATOM 845 C C . LYS A 1 101 ? 23.247 -8.693 -54.951 1.00 84.88 101 LYS A C 1
ATOM 847 O O . LYS A 1 101 ? 22.467 -9.155 -54.123 1.00 84.88 101 LYS A O 1
ATOM 852 N N . LYS A 1 102 ? 24.566 -8.717 -54.748 1.00 82.25 102 LYS A N 1
ATOM 853 C CA . LYS A 1 102 ? 25.180 -9.122 -53.479 1.00 82.25 102 LYS A CA 1
ATOM 854 C C . LYS A 1 102 ? 25.005 -8.032 -52.420 1.00 82.25 102 LYS A C 1
ATOM 856 O O . LYS A 1 102 ? 24.598 -8.378 -51.320 1.00 82.25 102 LYS A O 1
ATOM 861 N N . ALA A 1 103 ? 25.232 -6.771 -52.781 1.00 85.25 103 ALA A N 1
ATOM 862 C CA . ALA A 1 103 ? 25.017 -5.603 -51.931 1.00 85.25 103 ALA A CA 1
ATOM 863 C C . ALA A 1 103 ? 23.537 -5.442 -51.549 1.00 85.25 103 ALA A C 1
ATOM 865 O O . ALA A 1 103 ? 23.227 -5.119 -50.413 1.00 85.25 103 ALA A O 1
ATOM 866 N N . GLU A 1 104 ? 22.607 -5.743 -52.459 1.00 84.12 104 GLU A N 1
ATOM 867 C CA . GLU A 1 104 ? 21.169 -5.742 -52.163 1.00 84.12 104 GLU A CA 1
ATOM 868 C C . GLU A 1 104 ? 20.788 -6.800 -51.114 1.00 84.12 104 GLU A C 1
ATOM 870 O O . GLU A 1 104 ? 20.109 -6.476 -50.147 1.00 84.12 104 GLU A O 1
ATOM 875 N N . ARG A 1 105 ? 21.297 -8.035 -51.239 1.00 84.69 105 ARG A N 1
ATOM 876 C CA . ARG A 1 105 ? 21.117 -9.099 -50.228 1.00 84.69 105 ARG A CA 1
ATOM 877 C C . ARG A 1 105 ? 21.887 -8.860 -48.931 1.00 84.69 105 ARG A C 1
ATOM 879 O O . ARG A 1 105 ? 21.627 -9.520 -47.930 1.00 84.69 105 ARG A O 1
ATOM 886 N N . GLU A 1 106 ? 22.931 -8.047 -48.969 1.00 83.88 106 GLU A N 1
ATOM 887 C CA . GLU A 1 106 ? 23.680 -7.636 -47.784 1.00 83.88 106 GLU A CA 1
ATOM 888 C C . GLU A 1 106 ? 22.885 -6.587 -47.021 1.00 83.88 106 GLU A C 1
ATOM 890 O O . GLU A 1 106 ? 22.577 -6.834 -45.866 1.00 83.88 106 GLU A O 1
ATOM 895 N N . ARG A 1 107 ? 22.380 -5.559 -47.708 1.00 82.19 107 ARG A N 1
ATOM 896 C CA . ARG A 1 107 ? 21.468 -4.563 -47.141 1.00 82.19 107 ARG A CA 1
ATOM 897 C C . ARG A 1 107 ? 20.178 -5.180 -46.585 1.00 82.19 107 ARG A C 1
ATOM 899 O O . ARG A 1 107 ? 19.778 -4.838 -45.487 1.00 82.19 107 ARG A O 1
ATOM 906 N N . GLU A 1 108 ? 19.557 -6.134 -47.286 1.00 85.06 108 GLU A N 1
ATOM 907 C CA . GLU A 1 108 ? 18.365 -6.843 -46.775 1.00 85.06 108 GLU A CA 1
ATOM 908 C C . GLU A 1 108 ? 18.677 -7.685 -45.521 1.00 85.06 108 GLU A C 1
ATOM 910 O O . GLU A 1 108 ? 17.822 -7.868 -44.657 1.00 85.06 108 GLU A O 1
ATOM 915 N N . ARG A 1 109 ? 19.897 -8.231 -45.413 1.00 78.62 109 ARG A N 1
ATOM 916 C CA . ARG A 1 109 ? 20.335 -8.950 -44.208 1.00 78.62 109 ARG A CA 1
ATOM 917 C C . ARG A 1 109 ? 20.660 -7.987 -43.076 1.00 78.62 109 ARG A C 1
ATOM 919 O O . ARG A 1 109 ? 20.241 -8.257 -41.967 1.00 78.62 109 ARG A O 1
ATOM 926 N N . GLU A 1 110 ? 21.318 -6.869 -43.364 1.00 87.12 110 GLU A N 1
ATOM 927 C CA . GLU A 1 110 ? 21.579 -5.804 -42.393 1.00 87.12 110 GLU A CA 1
ATOM 928 C C . GLU A 1 110 ? 20.269 -5.239 -41.831 1.00 87.12 110 GLU A C 1
ATOM 930 O O . GLU A 1 110 ? 20.132 -5.135 -40.620 1.00 87.12 110 GLU A O 1
ATOM 935 N N . GLU A 1 111 ? 19.265 -4.984 -42.677 1.00 85.44 111 GLU A N 1
ATOM 936 C CA . GLU A 1 111 ? 17.931 -4.539 -42.249 1.00 85.44 111 GLU A CA 1
ATOM 937 C C . GLU A 1 111 ? 17.259 -5.576 -41.325 1.00 85.44 111 GLU A C 1
ATOM 939 O O . GLU A 1 111 ? 16.744 -5.222 -40.264 1.00 85.44 111 GLU A O 1
ATOM 944 N N . LYS A 1 112 ? 17.327 -6.872 -41.666 1.00 86.38 112 LYS A N 1
ATOM 945 C CA . LYS A 1 112 ? 16.810 -7.956 -40.809 1.00 86.38 112 LYS A CA 1
ATOM 946 C C . LYS A 1 112 ? 17.589 -8.098 -39.504 1.00 86.38 112 LYS A C 1
ATOM 948 O O . LYS A 1 112 ? 16.983 -8.337 -38.464 1.00 86.38 112 LYS A O 1
ATOM 953 N N . ASP A 1 113 ? 18.908 -7.959 -39.546 1.00 83.12 113 ASP A N 1
ATOM 954 C CA . ASP A 1 113 ? 19.774 -8.053 -38.373 1.00 83.12 113 ASP A CA 1
ATOM 955 C C . ASP A 1 113 ? 19.519 -6.864 -37.428 1.00 83.12 113 ASP A C 1
ATOM 957 O O . ASP A 1 113 ? 19.411 -7.045 -36.215 1.00 83.12 113 ASP A O 1
ATOM 961 N N . GLU A 1 114 ? 19.317 -5.656 -37.962 1.00 89.00 114 GLU A N 1
ATOM 962 C CA . GLU A 1 114 ? 18.918 -4.471 -37.197 1.00 89.00 114 GLU A CA 1
ATOM 963 C C . GLU A 1 114 ? 17.519 -4.611 -36.579 1.00 89.00 114 GLU A C 1
ATOM 965 O O . GLU A 1 114 ? 17.317 -4.243 -35.415 1.00 89.00 114 GLU A O 1
ATOM 970 N N . GLU A 1 115 ? 16.552 -5.155 -37.323 1.00 86.81 115 GLU A N 1
ATOM 971 C CA . GLU A 1 115 ? 15.210 -5.457 -36.816 1.00 86.81 115 GLU A CA 1
ATOM 972 C C . GLU A 1 115 ? 15.248 -6.511 -35.709 1.00 86.81 115 GLU A C 1
ATOM 974 O O . GLU A 1 115 ? 14.625 -6.316 -34.665 1.00 86.81 115 GLU A O 1
ATOM 979 N N . LEU A 1 116 ? 16.025 -7.584 -35.882 1.00 92.81 116 LEU A N 1
ATOM 980 C CA . LEU A 1 116 ? 16.224 -8.611 -34.860 1.00 92.81 116 LEU A CA 1
ATOM 981 C C . LEU A 1 116 ? 16.852 -8.026 -33.596 1.00 92.81 116 LEU A C 1
ATOM 983 O O . LEU A 1 116 ? 16.360 -8.296 -32.505 1.00 92.81 116 LEU A O 1
ATOM 987 N N . ILE A 1 117 ? 17.870 -7.170 -33.718 1.00 91.75 117 ILE A N 1
ATOM 988 C CA . ILE A 1 117 ? 18.477 -6.482 -32.568 1.00 91.75 117 ILE A CA 1
ATOM 989 C C . ILE A 1 117 ? 17.456 -5.568 -31.882 1.00 91.75 117 ILE A C 1
ATOM 991 O O . ILE A 1 117 ? 17.419 -5.484 -30.653 1.00 91.75 117 ILE A O 1
ATOM 995 N N . ARG A 1 118 ? 16.609 -4.872 -32.650 1.00 92.06 118 ARG A N 1
ATOM 996 C CA . ARG A 1 118 ? 15.561 -4.008 -32.093 1.00 92.06 118 ARG A CA 1
ATOM 997 C C . ARG A 1 118 ? 14.504 -4.818 -31.345 1.00 92.06 118 ARG A C 1
ATOM 999 O O . ARG A 1 118 ? 14.146 -4.444 -30.231 1.00 92.06 118 ARG A O 1
ATOM 1006 N N . ILE A 1 119 ? 14.039 -5.918 -31.932 1.00 90.25 119 ILE A N 1
ATOM 1007 C CA . ILE A 1 119 ? 13.073 -6.838 -31.320 1.00 90.25 119 ILE A CA 1
ATOM 1008 C C . ILE A 1 119 ? 13.682 -7.491 -30.078 1.00 90.25 119 ILE A C 1
ATOM 1010 O O . ILE A 1 119 ? 13.022 -7.553 -29.046 1.00 90.25 119 ILE A O 1
ATOM 1014 N N . GLN A 1 120 ? 14.948 -7.908 -30.137 1.00 92.12 120 GLN A N 1
ATOM 1015 C CA . GLN A 1 120 ? 15.662 -8.486 -29.004 1.00 92.12 120 GLN A CA 1
ATOM 1016 C C . GLN A 1 120 ? 15.760 -7.492 -27.843 1.00 92.12 120 GLN A C 1
ATOM 1018 O O . GLN A 1 120 ? 15.364 -7.828 -26.734 1.00 92.12 120 GLN A O 1
ATOM 1023 N N . ARG A 1 121 ? 16.181 -6.245 -28.092 1.00 91.69 121 ARG A N 1
ATOM 1024 C CA . ARG A 1 121 ? 16.219 -5.198 -27.054 1.00 91.69 121 ARG A CA 1
ATOM 1025 C C . ARG A 1 121 ? 14.840 -4.912 -26.466 1.00 91.69 121 ARG A C 1
ATOM 1027 O O . ARG A 1 121 ? 14.727 -4.728 -25.261 1.00 91.69 121 ARG A O 1
ATOM 1034 N N . ALA A 1 122 ? 13.799 -4.866 -27.299 1.00 91.19 122 ALA A N 1
ATOM 1035 C CA . ALA A 1 122 ? 12.430 -4.665 -26.828 1.00 91.19 122 ALA A CA 1
ATOM 1036 C C . ALA A 1 122 ? 11.949 -5.846 -25.967 1.00 91.19 122 ALA A C 1
ATOM 1038 O O . ALA A 1 122 ? 11.338 -5.633 -24.924 1.00 91.19 122 ALA A O 1
ATOM 1039 N N . SER A 1 123 ? 12.277 -7.080 -26.360 1.00 89.88 123 SER A N 1
ATOM 1040 C CA . SER A 1 123 ? 11.986 -8.288 -25.584 1.00 89.88 123 SER A CA 1
ATOM 1041 C C . SER A 1 123 ? 12.748 -8.316 -24.257 1.00 89.88 123 SER A C 1
ATOM 1043 O O . SER A 1 123 ? 12.170 -8.679 -23.240 1.00 89.88 123 SER A O 1
ATOM 1045 N N . GLU A 1 124 ? 14.025 -7.931 -24.246 1.00 89.56 124 GLU A N 1
ATOM 1046 C CA . GLU A 1 124 ? 14.848 -7.842 -23.032 1.00 89.56 124 GLU A CA 1
ATOM 1047 C C . GLU A 1 124 ? 14.321 -6.756 -22.080 1.00 89.56 124 GLU A C 1
ATOM 1049 O O . GLU A 1 124 ? 14.239 -6.980 -20.876 1.00 89.56 124 GLU A O 1
ATOM 1054 N N . GLN A 1 125 ? 13.897 -5.600 -22.607 1.00 90.56 125 GLN A N 1
ATOM 1055 C CA . GLN A 1 125 ? 13.252 -4.543 -21.817 1.00 90.56 125 GLN A CA 1
ATOM 1056 C C . GLN A 1 125 ? 11.910 -4.992 -21.233 1.00 90.56 125 GLN A C 1
ATOM 1058 O O . GLN A 1 125 ? 11.630 -4.697 -20.074 1.00 90.56 125 GLN A O 1
ATOM 1063 N N . ALA A 1 126 ? 11.098 -5.712 -22.011 1.00 90.88 126 ALA A N 1
ATOM 1064 C CA . ALA A 1 126 ? 9.836 -6.266 -21.530 1.00 90.88 126 ALA A CA 1
ATOM 1065 C C . ALA A 1 126 ? 10.071 -7.290 -20.411 1.00 90.88 126 ALA A C 1
ATOM 1067 O O . ALA A 1 126 ? 9.463 -7.179 -19.352 1.00 90.88 126 ALA A O 1
ATOM 1068 N N . GLN A 1 127 ? 11.026 -8.210 -20.593 1.00 90.44 127 GLN A N 1
ATOM 1069 C CA . GLN A 1 127 ? 11.409 -9.166 -19.552 1.00 90.44 127 GLN A CA 1
ATOM 1070 C C . GLN A 1 127 ? 11.906 -8.465 -18.286 1.00 90.44 127 GLN A C 1
ATOM 1072 O O . GLN A 1 127 ? 11.531 -8.862 -17.188 1.00 90.44 127 GLN A O 1
ATOM 1077 N N . LEU A 1 128 ? 12.723 -7.416 -18.416 1.00 89.56 128 LEU A N 1
ATOM 1078 C CA . LEU A 1 128 ? 13.177 -6.637 -17.264 1.00 89.56 128 LEU A CA 1
ATOM 1079 C C . LEU A 1 128 ? 12.002 -5.972 -16.531 1.00 89.56 128 LEU A C 1
ATOM 1081 O O . LEU A 1 128 ? 11.987 -5.955 -15.303 1.00 89.56 128 LEU A O 1
ATOM 1085 N N . GLY A 1 129 ? 11.016 -5.463 -17.272 1.00 89.62 129 GLY A N 1
ATOM 1086 C CA . GLY A 1 129 ? 9.789 -4.910 -16.700 1.00 89.62 129 GLY A CA 1
ATOM 1087 C C . GLY A 1 129 ? 8.976 -5.952 -15.931 1.00 89.62 129 GLY A C 1
ATOM 1088 O O . GLY A 1 129 ? 8.558 -5.689 -14.805 1.00 89.62 129 GLY A O 1
ATOM 1089 N N . ASP A 1 130 ? 8.814 -7.151 -16.493 1.00 89.50 130 ASP A N 1
ATOM 1090 C CA . ASP A 1 130 ? 8.123 -8.261 -15.826 1.00 89.50 130 ASP A CA 1
ATOM 1091 C C . ASP A 1 130 ? 8.850 -8.685 -14.538 1.00 89.50 130 ASP A C 1
ATOM 1093 O O . ASP A 1 130 ? 8.214 -8.907 -13.506 1.00 89.50 130 ASP A O 1
ATOM 1097 N N . TRP A 1 131 ? 10.187 -8.732 -14.563 1.00 88.56 131 TRP A N 1
ATOM 1098 C CA . TRP A 1 131 ? 11.007 -8.979 -13.373 1.00 88.56 131 TRP A CA 1
ATOM 1099 C C . TRP A 1 131 ? 10.831 -7.896 -12.308 1.00 88.56 131 TRP A C 1
ATOM 1101 O O . TRP A 1 131 ? 10.684 -8.220 -11.130 1.00 88.56 131 TRP A O 1
ATOM 1111 N N . GLN A 1 132 ? 10.806 -6.624 -12.707 1.00 85.75 132 GLN A N 1
ATOM 1112 C CA . GLN A 1 132 ? 10.607 -5.515 -11.777 1.00 85.75 132 GLN A CA 1
ATOM 1113 C C . GLN A 1 132 ? 9.227 -5.592 -11.107 1.00 85.75 132 GLN A C 1
ATOM 1115 O O . GLN A 1 132 ? 9.124 -5.450 -9.891 1.00 85.75 132 GLN A O 1
ATOM 1120 N N . ALA A 1 133 ? 8.173 -5.889 -11.871 1.00 86.75 133 ALA A N 1
ATOM 1121 C CA . ALA A 1 133 ? 6.827 -6.046 -11.324 1.00 86.75 133 ALA A CA 1
ATOM 1122 C C . ALA A 1 133 ? 6.741 -7.212 -10.321 1.00 86.75 133 ALA A C 1
ATOM 1124 O O . ALA A 1 133 ? 6.086 -7.099 -9.281 1.00 86.75 133 ALA A O 1
ATOM 1125 N N . GLN A 1 134 ? 7.428 -8.325 -10.604 1.00 87.12 134 GLN A N 1
ATOM 1126 C CA . GLN A 1 134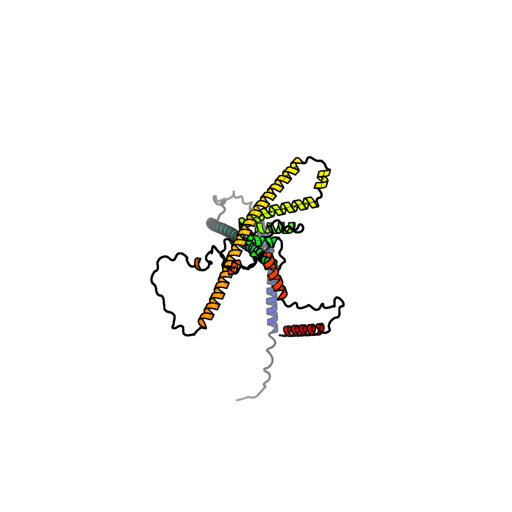 ? 7.539 -9.447 -9.669 1.00 87.12 134 GLN A CA 1
ATOM 1127 C C . GLN A 1 134 ? 8.313 -9.068 -8.399 1.00 87.12 134 GLN A C 1
ATOM 1129 O O . GLN A 1 134 ? 7.926 -9.477 -7.303 1.00 87.12 134 GLN A O 1
ATOM 1134 N N . GLU A 1 135 ? 9.380 -8.275 -8.520 1.00 87.62 135 GLU A N 1
ATOM 1135 C CA . GLU A 1 135 ? 10.157 -7.789 -7.378 1.00 87.62 135 GLU A CA 1
ATOM 1136 C C . GLU A 1 135 ? 9.338 -6.841 -6.489 1.00 87.62 135 GLU A C 1
ATOM 1138 O O . GLU A 1 135 ? 9.347 -6.988 -5.265 1.00 87.62 135 GLU A O 1
ATOM 1143 N N . GLU A 1 136 ? 8.573 -5.921 -7.079 1.00 85.44 136 GLU A N 1
ATOM 1144 C CA . GLU A 1 136 ? 7.672 -5.012 -6.359 1.00 85.44 136 GLU A CA 1
ATOM 1145 C C . GLU A 1 136 ? 6.585 -5.786 -5.594 1.00 85.44 136 GLU A C 1
ATOM 1147 O O . GLU A 1 136 ? 6.336 -5.530 -4.410 1.00 85.44 136 GLU A O 1
ATOM 1152 N N . GLU A 1 137 ? 5.989 -6.802 -6.222 1.00 84.44 137 GLU A N 1
ATOM 1153 C CA . GLU A 1 137 ? 5.001 -7.666 -5.574 1.00 84.44 137 GLU A CA 1
ATOM 1154 C C . GLU A 1 137 ? 5.611 -8.497 -4.439 1.00 84.44 137 GLU A C 1
ATOM 1156 O O . GLU A 1 137 ? 5.019 -8.631 -3.362 1.00 84.44 137 GLU A O 1
ATOM 1161 N N . PHE A 1 138 ? 6.817 -9.025 -4.644 1.00 87.56 138 PHE A N 1
ATOM 1162 C CA . PHE A 1 138 ? 7.551 -9.726 -3.600 1.00 87.56 138 PHE A CA 1
ATOM 1163 C C . PHE A 1 138 ? 7.864 -8.796 -2.423 1.00 87.56 138 PHE A C 1
ATOM 1165 O O . PHE A 1 138 ? 7.643 -9.174 -1.270 1.00 87.56 138 PHE A O 1
ATOM 1172 N N . CYS A 1 139 ? 8.307 -7.566 -2.689 1.00 84.56 139 CYS A N 1
ATOM 1173 C CA . CYS A 1 139 ? 8.554 -6.557 -1.663 1.00 84.56 139 CYS A CA 1
ATOM 1174 C C . CYS A 1 139 ? 7.291 -6.251 -0.855 1.00 84.56 139 CYS A C 1
ATOM 1176 O O . CYS A 1 139 ? 7.356 -6.211 0.376 1.00 84.56 139 CYS A O 1
ATOM 1178 N N . LEU A 1 140 ? 6.138 -6.109 -1.516 1.00 82.38 140 LEU A N 1
ATOM 1179 C CA . LEU A 1 140 ? 4.853 -5.902 -0.849 1.00 82.38 140 LEU A CA 1
ATOM 1180 C C . LEU A 1 140 ? 4.481 -7.091 0.048 1.00 82.38 140 LEU A C 1
ATOM 1182 O O . LEU A 1 140 ? 4.151 -6.905 1.222 1.00 82.38 140 LEU A O 1
ATOM 1186 N N . LYS A 1 141 ? 4.573 -8.318 -0.477 1.00 83.44 141 LYS A N 1
ATOM 1187 C CA . LYS A 1 141 ? 4.288 -9.552 0.275 1.00 83.44 141 LYS A CA 1
ATOM 1188 C C . LYS A 1 141 ? 5.213 -9.694 1.486 1.00 83.44 141 LYS A C 1
ATOM 1190 O O . LYS A 1 141 ? 4.752 -9.968 2.594 1.00 83.44 141 LYS A O 1
ATOM 1195 N N . GLN A 1 142 ? 6.508 -9.434 1.313 1.00 85.44 142 GLN A N 1
ATOM 1196 C CA . GLN A 1 142 ? 7.484 -9.434 2.403 1.00 85.44 142 GLN A CA 1
ATOM 1197 C C . GLN A 1 142 ? 7.195 -8.341 3.437 1.00 85.44 142 GLN A C 1
ATOM 1199 O O . GLN A 1 142 ? 7.304 -8.600 4.635 1.00 85.44 142 GLN A O 1
ATOM 1204 N N . ALA A 1 143 ? 6.823 -7.131 3.013 1.00 84.75 143 ALA A N 1
ATOM 1205 C CA . ALA A 1 143 ? 6.472 -6.041 3.920 1.00 84.75 143 ALA A CA 1
ATOM 1206 C C . ALA A 1 143 ? 5.262 -6.412 4.793 1.00 84.75 143 ALA A C 1
ATOM 1208 O O . ALA A 1 143 ? 5.356 -6.313 6.019 1.00 84.75 143 ALA A O 1
ATOM 1209 N N . LYS A 1 144 ? 4.197 -6.958 4.185 1.00 82.25 144 LYS A N 1
ATOM 1210 C CA . LYS A 1 144 ? 3.016 -7.480 4.895 1.00 82.25 144 LYS A CA 1
ATOM 1211 C C . LYS A 1 144 ? 3.391 -8.604 5.869 1.00 82.25 144 LYS A C 1
ATOM 1213 O O . LYS A 1 144 ? 3.080 -8.519 7.054 1.00 82.25 144 LYS A O 1
ATOM 1218 N N . ARG A 1 145 ? 4.150 -9.612 5.426 1.00 81.88 145 ARG A N 1
ATOM 1219 C CA . ARG A 1 145 ? 4.564 -10.729 6.297 1.00 81.88 145 ARG A CA 1
ATOM 1220 C C . ARG A 1 145 ? 5.446 -10.273 7.462 1.00 81.88 145 ARG A C 1
ATOM 1222 O O . ARG A 1 145 ? 5.323 -10.769 8.580 1.00 81.88 145 ARG A O 1
ATOM 1229 N N . ARG A 1 146 ? 6.343 -9.311 7.234 1.00 83.69 146 ARG A N 1
ATOM 1230 C CA . ARG A 1 146 ? 7.183 -8.732 8.296 1.00 83.69 146 ARG A CA 1
ATOM 1231 C C . ARG A 1 146 ? 6.358 -7.937 9.301 1.00 83.69 146 ARG A C 1
ATOM 1233 O O . ARG A 1 146 ? 6.657 -8.027 10.490 1.00 83.69 146 ARG A O 1
ATOM 1240 N N . ALA A 1 147 ? 5.361 -7.181 8.842 1.00 82.19 147 ALA A N 1
ATOM 1241 C CA . ALA A 1 147 ? 4.427 -6.477 9.716 1.00 82.19 147 ALA A CA 1
ATOM 1242 C C . ALA A 1 147 ? 3.689 -7.463 10.633 1.00 82.19 147 ALA A C 1
ATOM 1244 O O . ALA A 1 147 ? 3.672 -7.281 11.849 1.00 82.19 147 ALA A O 1
ATOM 1245 N N . GLU A 1 148 ? 3.209 -8.572 10.068 1.00 81.69 148 GLU A N 1
ATOM 1246 C CA . GLU A 1 148 ? 2.503 -9.624 10.801 1.00 81.69 148 GLU A CA 1
ATOM 1247 C C . GLU A 1 148 ? 3.381 -10.226 11.912 1.00 81.69 148 GLU A C 1
ATOM 1249 O O . GLU A 1 148 ? 2.986 -10.287 13.075 1.00 81.69 148 GLU A O 1
ATOM 1254 N N . ILE A 1 149 ? 4.627 -10.591 11.589 1.00 81.94 149 ILE A N 1
ATOM 1255 C CA . ILE A 1 149 ? 5.580 -11.132 12.571 1.00 81.94 149 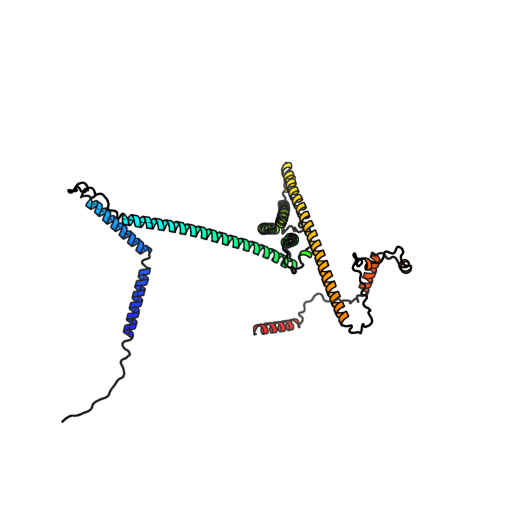ILE A CA 1
ATOM 1256 C C . ILE A 1 149 ? 5.876 -10.114 13.681 1.00 81.94 149 ILE A C 1
ATOM 1258 O O . ILE A 1 149 ? 5.999 -10.483 14.852 1.00 81.94 149 ILE A O 1
ATOM 1262 N N . ARG A 1 150 ? 6.018 -8.828 13.343 1.00 81.00 150 ARG A N 1
ATOM 1263 C CA . ARG A 1 150 ? 6.319 -7.786 14.336 1.00 81.00 150 ARG A CA 1
ATOM 1264 C C . ARG A 1 150 ? 5.176 -7.585 15.316 1.00 81.00 150 ARG A C 1
ATOM 1266 O O . ARG A 1 150 ? 5.467 -7.456 16.508 1.00 81.00 150 ARG A O 1
ATOM 1273 N N . ILE A 1 151 ? 3.936 -7.623 14.831 1.00 79.81 151 ILE A N 1
ATOM 1274 C CA . ILE A 1 151 ? 2.726 -7.575 15.656 1.00 79.81 151 ILE A CA 1
ATOM 1275 C C . ILE A 1 151 ? 2.683 -8.780 16.594 1.00 79.81 151 ILE A C 1
ATOM 1277 O O . ILE A 1 151 ? 2.644 -8.579 17.806 1.00 79.81 151 ILE A O 1
ATOM 1281 N N . LYS A 1 152 ? 2.870 -10.008 16.079 1.00 81.06 152 LYS A N 1
ATOM 1282 C CA . LYS A 1 152 ? 2.967 -11.213 16.931 1.00 81.06 152 LYS A CA 1
ATOM 1283 C C . LYS A 1 152 ? 4.069 -11.100 17.994 1.00 81.06 152 LYS A C 1
ATOM 1285 O O . LYS A 1 152 ? 3.944 -11.631 19.090 1.00 81.06 152 LYS A O 1
ATOM 1290 N N . SER A 1 153 ? 5.168 -10.405 17.685 1.00 81.25 153 SER A N 1
ATOM 1291 C CA . SER A 1 153 ? 6.297 -10.211 18.608 1.00 81.25 153 SER A CA 1
ATOM 1292 C C . SER A 1 153 ? 6.171 -9.001 19.553 1.00 81.25 153 SER A C 1
ATOM 1294 O O . SER A 1 153 ? 7.161 -8.650 20.198 1.00 81.25 153 SER A O 1
ATOM 1296 N N . ASN A 1 154 ? 5.004 -8.346 19.612 1.00 78.06 154 ASN A N 1
ATOM 1297 C CA . ASN A 1 154 ? 4.711 -7.149 20.416 1.00 78.06 154 ASN A CA 1
ATOM 1298 C C . ASN A 1 154 ? 5.693 -5.972 20.207 1.00 78.06 154 ASN A C 1
ATOM 1300 O O . ASN A 1 154 ? 6.010 -5.216 21.124 1.00 78.06 154 ASN A O 1
ATOM 1304 N N . ARG A 1 155 ? 6.232 -5.836 18.990 1.00 81.38 155 ARG A N 1
ATOM 1305 C CA . ARG A 1 155 ? 7.147 -4.750 18.579 1.00 81.38 155 ARG A CA 1
ATOM 1306 C C . ARG A 1 155 ? 6.669 -4.111 17.278 1.00 81.38 155 ARG A C 1
ATOM 1308 O O . ARG A 1 155 ? 7.470 -3.837 16.380 1.00 81.38 155 ARG A O 1
ATOM 1315 N N . ALA A 1 156 ? 5.355 -3.956 17.155 1.00 80.38 156 ALA A N 1
ATOM 1316 C CA . ALA A 1 156 ? 4.727 -3.400 15.970 1.00 80.38 156 ALA A CA 1
ATOM 1317 C C . ALA A 1 156 ? 5.189 -1.955 15.747 1.00 80.38 156 ALA A C 1
ATOM 1319 O O . ALA A 1 156 ? 5.233 -1.149 16.680 1.00 80.38 156 ALA A O 1
ATOM 1320 N N . LYS A 1 157 ? 5.544 -1.616 14.506 1.00 83.56 157 LYS A N 1
ATOM 1321 C CA . LYS A 1 157 ? 5.681 -0.215 14.108 1.00 83.56 157 LYS A CA 1
ATOM 1322 C C . LYS A 1 157 ? 4.295 0.374 13.815 1.00 83.56 157 LYS A C 1
ATOM 1324 O O . LYS A 1 157 ? 3.414 -0.373 13.394 1.00 83.56 157 LYS A O 1
ATOM 1329 N N . PRO A 1 158 ? 4.123 1.707 13.904 1.00 81.25 158 PRO A N 1
ATOM 1330 C CA . PRO A 1 158 ? 2.900 2.387 13.469 1.00 81.25 158 PRO A CA 1
ATOM 1331 C C . PRO A 1 158 ? 2.420 1.961 12.077 1.00 81.25 158 PRO A C 1
ATOM 1333 O O . PRO A 1 158 ? 1.241 1.693 11.878 1.00 81.25 158 PRO A O 1
ATOM 1336 N N . ILE A 1 159 ? 3.347 1.816 11.124 1.00 84.62 159 ILE A N 1
ATOM 1337 C CA . ILE A 1 159 ? 3.021 1.364 9.769 1.00 84.62 159 ILE A CA 1
ATOM 1338 C C . ILE A 1 159 ? 2.514 -0.079 9.723 1.00 84.62 159 ILE A C 1
ATOM 1340 O O . ILE A 1 159 ? 1.634 -0.388 8.926 1.00 84.62 159 ILE A O 1
ATOM 1344 N N . ASP A 1 160 ? 3.047 -0.956 10.576 1.00 84.88 160 ASP A N 1
ATOM 1345 C CA . ASP A 1 160 ? 2.661 -2.366 10.608 1.00 84.88 160 ASP A CA 1
ATOM 1346 C C . ASP A 1 160 ? 1.206 -2.498 11.097 1.00 84.88 160 ASP A C 1
ATOM 1348 O O . ASP A 1 160 ? 0.439 -3.272 10.528 1.00 84.88 160 ASP A O 1
ATOM 1352 N N . ILE A 1 161 ? 0.818 -1.687 12.092 1.00 80.94 161 ILE A N 1
ATOM 1353 C CA . ILE A 1 161 ? -0.557 -1.604 12.617 1.00 80.94 161 ILE A CA 1
ATOM 1354 C C . ILE A 1 161 ? -1.512 -1.133 11.514 1.00 80.94 161 ILE A C 1
ATOM 1356 O O . ILE A 1 161 ? -2.525 -1.775 11.250 1.00 80.94 161 ILE A O 1
ATOM 1360 N N . LEU A 1 162 ? -1.163 -0.051 10.811 1.00 80.94 162 LEU A N 1
ATOM 1361 C CA . LEU A 1 162 ? -1.977 0.476 9.711 1.00 80.94 162 LEU A CA 1
ATOM 1362 C C . LEU A 1 162 ? -2.119 -0.532 8.566 1.00 80.94 162 LEU A C 1
ATOM 1364 O O . LEU A 1 162 ? -3.223 -0.748 8.074 1.00 80.94 162 LEU A O 1
ATOM 1368 N N . ALA A 1 163 ? -1.020 -1.170 8.161 1.00 82.19 163 ALA A N 1
ATOM 1369 C CA . ALA A 1 163 ? -1.020 -2.141 7.073 1.00 82.19 163 ALA A CA 1
ATOM 1370 C C . ALA A 1 163 ? -1.895 -3.364 7.388 1.00 82.19 163 ALA A C 1
ATOM 1372 O O . ALA A 1 163 ? -2.578 -3.870 6.497 1.00 82.19 163 ALA A O 1
ATOM 1373 N N . MET A 1 164 ? -1.914 -3.820 8.644 1.00 79.31 164 MET A N 1
ATOM 1374 C CA . MET A 1 164 ? -2.784 -4.921 9.058 1.00 79.31 164 MET A CA 1
ATOM 1375 C C . MET A 1 164 ? -4.244 -4.501 9.216 1.00 79.31 164 MET A C 1
ATOM 1377 O O . MET A 1 164 ? -5.118 -5.251 8.795 1.00 79.31 164 MET A O 1
ATOM 1381 N N . ASN A 1 165 ? -4.522 -3.289 9.703 1.00 77.56 165 ASN A N 1
ATOM 1382 C CA . ASN A 1 165 ? -5.893 -2.776 9.807 1.00 77.56 165 ASN A CA 1
ATOM 1383 C C . ASN A 1 165 ? -6.587 -2.643 8.437 1.00 77.56 165 ASN A C 1
ATOM 1385 O O . ASN A 1 165 ? -7.807 -2.726 8.354 1.00 77.56 165 ASN A O 1
ATOM 1389 N N . ILE A 1 166 ? -5.835 -2.461 7.346 1.00 78.94 166 ILE A N 1
ATOM 1390 C CA . ILE A 1 166 ? -6.385 -2.399 5.977 1.00 78.94 166 ILE A CA 1
ATOM 1391 C C . ILE A 1 166 ? -6.618 -3.800 5.381 1.00 78.94 166 ILE A C 1
ATOM 1393 O O . ILE A 1 166 ? -7.438 -3.956 4.473 1.00 78.94 166 ILE A O 1
ATOM 1397 N N . LYS A 1 167 ? -5.939 -4.840 5.888 1.00 76.69 167 LYS A N 1
ATOM 1398 C CA . LYS A 1 167 ? -6.026 -6.214 5.363 1.00 76.69 167 LYS A CA 1
ATOM 1399 C C . LYS A 1 167 ? -7.469 -6.750 5.246 1.00 76.69 167 LYS A C 1
ATOM 1401 O O . LYS A 1 167 ? -7.785 -7.259 4.175 1.00 76.69 167 LYS A O 1
ATOM 1406 N N . PRO A 1 168 ? -8.372 -6.587 6.234 1.00 71.12 168 PRO A N 1
ATOM 1407 C CA . PRO A 1 168 ? -9.758 -7.058 6.120 1.00 71.12 168 PRO A CA 1
ATOM 1408 C C . PRO A 1 168 ? -10.567 -6.402 4.996 1.00 71.12 168 PRO A C 1
ATOM 1410 O O . PRO A 1 168 ? -11.504 -7.008 4.488 1.00 71.12 168 PRO A O 1
ATOM 1413 N N . ILE A 1 169 ? -10.232 -5.167 4.607 1.00 69.81 169 ILE A N 1
ATOM 1414 C CA . ILE A 1 169 ? -10.865 -4.496 3.463 1.00 69.81 169 ILE A CA 1
ATOM 1415 C C . ILE A 1 169 ? -10.295 -5.031 2.146 1.00 69.81 169 ILE A C 1
ATOM 1417 O O . ILE A 1 169 ? -11.039 -5.236 1.190 1.00 69.81 169 ILE A O 1
ATOM 1421 N N . ALA A 1 170 ? -8.987 -5.289 2.094 1.00 63.25 170 ALA A N 1
ATOM 1422 C CA . ALA A 1 170 ? -8.336 -5.841 0.907 1.00 63.25 170 ALA A CA 1
ATOM 1423 C C . ALA A 1 170 ? -8.708 -7.317 0.648 1.00 63.25 170 ALA A C 1
ATOM 1425 O O . ALA A 1 170 ? -8.793 -7.723 -0.508 1.00 63.25 170 ALA A O 1
ATOM 1426 N N . ALA A 1 171 ? -8.982 -8.090 1.704 1.00 60.12 171 ALA A N 1
ATOM 1427 C CA . ALA A 1 171 ? -9.265 -9.528 1.661 1.00 60.12 171 ALA A CA 1
ATOM 1428 C C . ALA A 1 171 ? -10.677 -9.903 1.163 1.00 60.12 171 ALA A C 1
ATOM 1430 O O . ALA A 1 171 ? -11.021 -11.075 1.121 1.00 60.12 171 ALA A O 1
ATOM 1431 N N . VAL A 1 172 ? -11.519 -8.941 0.764 1.00 51.75 172 VAL A N 1
ATOM 1432 C CA . VAL A 1 172 ? -12.907 -9.217 0.330 1.00 51.75 172 VAL A CA 1
ATOM 1433 C C . VAL A 1 172 ? -12.981 -9.972 -1.017 1.00 51.75 172 VAL A C 1
ATOM 1435 O O . VAL A 1 172 ? -14.068 -10.370 -1.419 1.00 51.75 172 VAL A O 1
ATOM 1438 N N . ASN A 1 173 ? -11.859 -10.194 -1.715 1.00 49.91 173 ASN A N 1
ATOM 1439 C CA . ASN A 1 173 ? -11.853 -10.749 -3.077 1.00 49.91 173 ASN A CA 1
ATOM 1440 C C . ASN A 1 173 ? -11.011 -12.021 -3.282 1.00 49.91 173 ASN A C 1
ATOM 1442 O O . ASN A 1 173 ? -10.948 -12.496 -4.413 1.00 49.91 173 ASN A O 1
ATOM 1446 N N . GLU A 1 174 ? -10.358 -12.560 -2.252 1.00 48.31 174 GLU A N 1
ATOM 1447 C CA . GLU A 1 174 ? -9.549 -13.780 -2.381 1.00 48.31 174 GLU A CA 1
ATOM 1448 C C . GLU A 1 174 ? -10.100 -14.838 -1.418 1.00 48.31 174 GLU A C 1
ATOM 1450 O O . GLU A 1 174 ? -9.962 -14.716 -0.204 1.00 48.31 174 GLU A O 1
ATOM 1455 N N . ASP A 1 175 ? -10.768 -15.852 -1.981 1.00 46.72 175 ASP A N 1
ATOM 1456 C CA . ASP A 1 175 ? -11.249 -17.073 -1.312 1.00 46.72 175 ASP A CA 1
ATOM 1457 C C . ASP A 1 175 ? -10.080 -17.994 -0.888 1.00 46.72 175 ASP A C 1
ATOM 1459 O O . ASP A 1 175 ? -10.159 -19.212 -1.048 1.00 46.72 175 ASP A O 1
ATOM 1463 N N . ASP A 1 176 ? -8.978 -17.436 -0.386 1.00 45.75 176 ASP A N 1
ATOM 1464 C CA . ASP A 1 176 ? -7.769 -18.198 -0.081 1.00 45.75 176 ASP A CA 1
ATOM 1465 C C . ASP A 1 176 ? -7.421 -18.163 1.415 1.00 45.75 176 ASP A C 1
ATOM 1467 O O . ASP A 1 176 ? -7.332 -17.117 2.057 1.00 45.75 176 ASP A O 1
ATOM 1471 N N . ASP A 1 177 ? -7.196 -19.382 1.909 1.00 46.31 177 ASP A N 1
ATOM 1472 C CA . ASP A 1 177 ? -6.629 -19.805 3.187 1.00 46.31 177 ASP A CA 1
ATOM 1473 C C . ASP A 1 177 ? -7.548 -19.764 4.428 1.00 46.31 177 ASP A C 1
ATOM 1475 O O . ASP A 1 177 ? -7.567 -18.830 5.228 1.00 46.31 177 ASP A O 1
ATOM 1479 N N . GLU A 1 178 ? -8.206 -20.905 4.687 1.00 52.16 178 GLU A N 1
ATOM 1480 C CA . GLU A 1 178 ? -8.851 -21.249 5.972 1.00 52.16 178 GLU A CA 1
ATOM 1481 C C . GLU A 1 178 ? -7.883 -21.255 7.183 1.00 52.16 178 GLU A C 1
ATOM 1483 O O . GLU A 1 178 ? -8.333 -21.403 8.322 1.00 52.16 178 GLU A O 1
ATOM 1488 N N . ASP A 1 179 ? -6.579 -21.069 6.954 1.00 48.00 179 ASP A N 1
ATOM 1489 C CA . ASP A 1 179 ? -5.505 -21.122 7.953 1.00 48.00 179 ASP A CA 1
ATOM 1490 C C . ASP A 1 179 ? -4.857 -19.749 8.239 1.00 48.00 179 ASP A C 1
ATOM 1492 O O . ASP A 1 179 ? -3.828 -19.682 8.919 1.00 48.00 179 ASP A O 1
ATOM 1496 N N . GLU A 1 180 ? -5.406 -18.638 7.729 1.00 53.81 180 GLU A N 1
ATOM 1497 C CA . GLU A 1 180 ? -4.769 -17.332 7.907 1.00 53.81 180 GLU A CA 1
ATOM 1498 C C . GLU A 1 180 ? -4.878 -16.838 9.362 1.00 53.81 180 GLU A C 1
ATOM 1500 O O . GLU A 1 180 ? -5.940 -16.461 9.857 1.00 53.81 180 GLU A O 1
ATOM 1505 N N . ASP A 1 181 ? -3.737 -16.892 10.054 1.00 50.94 181 ASP A N 1
ATOM 1506 C CA . ASP A 1 181 ? -3.564 -16.613 11.475 1.00 50.94 181 ASP A CA 1
ATOM 1507 C C . ASP A 1 181 ? -4.386 -15.407 11.985 1.00 50.94 181 ASP A C 1
ATOM 1509 O O . ASP A 1 181 ? -4.311 -14.290 11.469 1.00 50.94 181 ASP A O 1
ATOM 1513 N N . ASP A 1 182 ? -5.072 -15.668 13.097 1.00 53.69 182 ASP A N 1
ATOM 1514 C CA . ASP A 1 182 ? -6.038 -14.914 13.914 1.00 53.69 182 ASP A CA 1
ATOM 1515 C C . ASP A 1 182 ? -5.678 -13.476 14.371 1.00 53.69 182 ASP A C 1
ATOM 1517 O O . ASP A 1 182 ? -6.263 -12.908 15.290 1.00 53.69 182 ASP A O 1
ATOM 1521 N N . ILE A 1 183 ? -4.681 -12.859 13.755 1.00 52.12 183 ILE A N 1
ATOM 1522 C CA . ILE A 1 183 ? -4.014 -11.654 14.259 1.00 52.12 183 ILE A CA 1
ATOM 1523 C C . ILE A 1 183 ? -4.749 -10.387 13.849 1.00 52.12 183 ILE A C 1
ATOM 1525 O O . ILE A 1 183 ? -4.678 -9.392 14.560 1.00 52.12 183 ILE A O 1
ATOM 1529 N N . GLY A 1 184 ? -5.486 -10.408 12.733 1.00 52.84 184 GLY A N 1
ATOM 1530 C CA . GLY A 1 184 ? -6.270 -9.253 12.283 1.00 52.84 184 GLY A CA 1
ATOM 1531 C C . GLY A 1 184 ? -7.333 -8.805 13.295 1.00 52.84 184 GLY A C 1
ATOM 1532 O O . GLY A 1 184 ? -7.713 -7.638 13.305 1.00 52.84 184 GLY A O 1
ATOM 1533 N N . LEU A 1 185 ? -7.771 -9.709 14.177 1.00 53.41 185 LEU A N 1
ATOM 1534 C CA . LEU A 1 185 ? -8.799 -9.455 15.186 1.00 53.41 185 LEU A CA 1
ATOM 1535 C C . LEU A 1 185 ? -8.254 -8.926 16.523 1.00 53.41 185 LEU A C 1
ATOM 1537 O O . LEU A 1 185 ? -8.999 -8.282 17.258 1.00 53.41 185 LEU A O 1
ATOM 1541 N N . GLU A 1 186 ? -6.988 -9.207 16.851 1.00 52.69 186 GLU A N 1
ATOM 1542 C CA . GLU A 1 186 ? -6.354 -8.834 18.130 1.00 52.69 186 GLU A CA 1
ATOM 1543 C C . GLU A 1 186 ? -5.647 -7.472 18.095 1.00 52.69 186 GLU A C 1
ATOM 1545 O O . GLU A 1 186 ? -5.144 -7.012 19.119 1.00 52.69 186 GLU A O 1
ATOM 1550 N N . ILE A 1 187 ? -5.589 -6.814 16.936 1.00 59.06 187 ILE A N 1
ATOM 1551 C CA . ILE A 1 187 ? -4.935 -5.510 16.821 1.00 59.06 187 ILE A CA 1
ATOM 1552 C C . ILE A 1 187 ? -5.839 -4.431 17.415 1.00 59.06 187 ILE A C 1
ATOM 1554 O O . ILE A 1 187 ? -7.011 -4.315 17.050 1.00 59.06 187 ILE A O 1
ATOM 1558 N N . ASP A 1 188 ? -5.262 -3.622 18.309 1.00 55.91 188 ASP A N 1
ATOM 1559 C CA . ASP A 1 188 ? -5.895 -2.435 18.875 1.00 55.91 188 ASP A CA 1
ATOM 1560 C C . ASP A 1 188 ? -6.497 -1.581 17.754 1.00 55.91 188 ASP A C 1
ATOM 1562 O O . ASP A 1 188 ? -5.800 -1.055 16.881 1.00 55.91 188 ASP A O 1
ATOM 1566 N N . VAL A 1 189 ? -7.823 -1.439 17.789 1.00 59.09 189 VAL A N 1
ATOM 1567 C CA . VAL A 1 189 ? -8.614 -0.717 16.784 1.00 59.09 189 VAL A CA 1
ATOM 1568 C C . VAL A 1 189 ? -8.536 0.795 17.003 1.00 59.09 189 VAL A C 1
ATOM 1570 O O . VAL A 1 189 ? -9.517 1.523 16.871 1.00 59.09 189 VAL A O 1
ATOM 1573 N N . GLU A 1 190 ? -7.362 1.272 17.403 1.00 63.59 190 GLU A N 1
ATOM 1574 C CA . GLU A 1 190 ? -7.121 2.679 17.652 1.00 63.59 190 GLU A CA 1
ATOM 1575 C C . GLU A 1 190 ? -7.378 3.473 16.366 1.00 63.59 190 GLU A C 1
ATOM 1577 O O . GLU A 1 190 ? -7.028 3.042 15.258 1.00 63.59 190 GLU A O 1
ATOM 1582 N N . GLU A 1 191 ? -8.044 4.624 16.507 1.00 64.75 191 GLU A N 1
ATOM 1583 C CA . GLU A 1 191 ? -8.344 5.483 15.368 1.00 64.75 191 GLU A CA 1
ATOM 1584 C C . GLU A 1 191 ? -7.036 5.750 14.610 1.00 64.75 191 GLU A C 1
ATOM 1586 O O . GLU A 1 191 ? -6.050 6.149 15.237 1.00 64.75 191 GLU A O 1
ATOM 1591 N N . PRO A 1 192 ? -6.984 5.582 13.274 1.00 65.75 192 PRO A N 1
ATOM 1592 C CA . PRO A 1 192 ? -5.718 5.623 12.537 1.00 65.75 192 PRO A CA 1
ATOM 1593 C C . PRO A 1 192 ? -4.900 6.913 12.741 1.00 65.75 192 PRO A C 1
ATOM 1595 O O . PRO A 1 192 ? -3.696 6.933 12.509 1.00 65.75 192 PRO A O 1
ATOM 1598 N N . TYR A 1 193 ? -5.541 7.992 13.203 1.00 62.34 193 TYR A N 1
ATOM 1599 C CA . TYR A 1 193 ? -4.927 9.281 13.519 1.00 62.34 193 TYR A CA 1
ATOM 1600 C C . TYR A 1 193 ? -4.389 9.441 14.944 1.00 62.34 193 TYR A C 1
ATOM 1602 O O . TYR A 1 193 ? -3.706 10.429 15.211 1.00 62.34 193 TYR A O 1
ATOM 1610 N N . ALA A 1 194 ? -4.694 8.530 15.862 1.00 62.22 194 ALA A N 1
ATOM 1611 C CA . ALA A 1 194 ? -4.202 8.574 17.238 1.00 62.22 194 ALA A CA 1
ATOM 1612 C C . ALA A 1 194 ? -2.817 7.912 17.388 1.00 62.22 194 ALA A C 1
ATOM 1614 O O . ALA A 1 194 ? -2.075 8.252 18.303 1.00 62.22 194 ALA A O 1
ATOM 1615 N N . ILE A 1 195 ? -2.406 7.090 16.412 1.00 63.75 195 ILE A N 1
ATOM 1616 C CA . ILE A 1 195 ? -1.125 6.354 16.395 1.00 63.75 195 ILE A CA 1
ATOM 1617 C C . ILE A 1 195 ? 0.095 7.289 16.189 1.00 63.75 195 ILE A C 1
ATOM 1619 O O . ILE A 1 195 ? 1.250 6.882 16.343 1.00 63.75 195 ILE A O 1
ATOM 1623 N N . PHE A 1 196 ? -0.118 8.560 15.828 1.00 61.69 196 PHE A N 1
ATOM 1624 C CA . PHE A 1 196 ? 0.965 9.501 15.532 1.00 61.69 196 PHE A CA 1
ATOM 1625 C C . PHE A 1 196 ? 1.715 9.961 16.782 1.00 61.69 196 PHE A C 1
ATOM 1627 O O . PHE A 1 196 ? 1.442 11.025 17.341 1.00 61.69 196 PHE A O 1
ATOM 1634 N N . ASP A 1 197 ? 2.742 9.202 17.148 1.00 64.62 197 ASP A N 1
ATOM 1635 C CA . ASP A 1 197 ? 3.777 9.677 18.053 1.0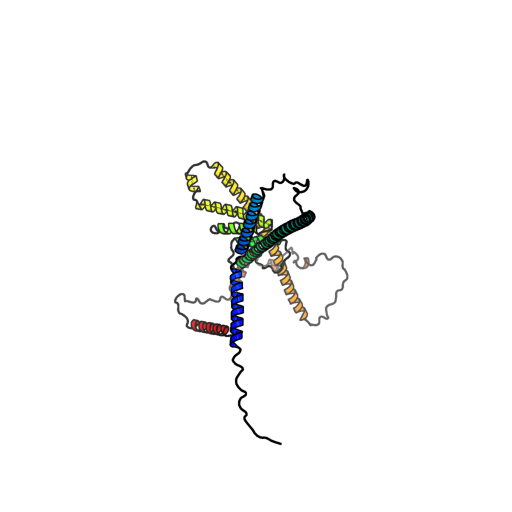0 64.62 197 ASP A CA 1
ATOM 1636 C C . ASP A 1 197 ? 4.702 10.660 17.316 1.00 64.62 197 ASP A C 1
ATOM 1638 O O . ASP A 1 197 ? 5.211 10.382 16.224 1.00 64.62 197 ASP A O 1
ATOM 1642 N N . ILE A 1 198 ? 4.888 11.841 17.905 1.00 58.53 198 ILE A N 1
ATOM 1643 C CA . ILE A 1 198 ? 5.451 13.041 17.262 1.00 58.53 198 ILE A CA 1
ATOM 1644 C C . ILE A 1 198 ? 6.855 12.801 16.686 1.00 58.53 198 ILE A C 1
ATOM 1646 O O . ILE A 1 198 ? 7.227 13.388 15.671 1.00 58.53 198 ILE A O 1
ATOM 1650 N N . GLU A 1 199 ? 7.631 11.919 17.305 1.00 67.50 199 GLU A N 1
ATOM 1651 C CA . GLU A 1 199 ? 9.025 11.669 16.937 1.00 67.50 199 GLU A CA 1
ATOM 1652 C C . GLU A 1 199 ? 9.185 10.790 15.688 1.00 67.50 199 GLU A C 1
ATOM 1654 O O . GLU A 1 199 ? 10.223 10.846 15.034 1.00 67.50 199 GLU A O 1
ATOM 1659 N N . LYS A 1 200 ? 8.166 9.997 15.322 1.00 74.75 200 LYS A N 1
ATOM 1660 C CA . LYS A 1 200 ? 8.264 8.974 14.259 1.00 74.75 200 LYS A CA 1
ATOM 1661 C C . LYS A 1 200 ? 7.438 9.292 13.010 1.00 74.75 200 LYS A C 1
ATOM 1663 O O . LYS A 1 200 ? 7.372 8.477 12.090 1.00 74.75 200 LYS A O 1
ATOM 1668 N N . VAL A 1 201 ? 6.820 10.473 12.953 1.00 78.44 201 VAL A N 1
ATOM 1669 C CA . VAL A 1 201 ? 5.956 10.894 11.834 1.00 78.44 201 VAL A CA 1
ATOM 1670 C C . VAL A 1 201 ? 6.729 10.971 10.512 1.00 78.44 201 VAL A C 1
ATOM 1672 O O . VAL A 1 201 ? 6.188 10.620 9.466 1.00 78.44 201 VAL A O 1
ATOM 1675 N N . GLU A 1 202 ? 8.002 11.379 10.549 1.00 81.25 202 GLU A N 1
ATOM 1676 C CA . GLU A 1 202 ? 8.857 11.479 9.358 1.00 81.25 202 GLU A CA 1
ATOM 1677 C C . GLU A 1 202 ? 9.152 10.102 8.739 1.00 81.25 202 GLU A C 1
ATOM 1679 O O . GLU A 1 202 ? 9.030 9.941 7.525 1.00 81.25 202 GLU A O 1
ATOM 1684 N N . GLU A 1 203 ? 9.483 9.089 9.550 1.00 84.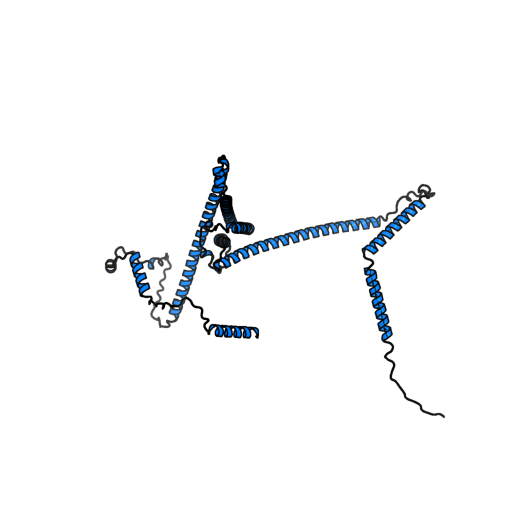44 203 GLU A N 1
ATOM 1685 C CA . GLU A 1 203 ? 9.679 7.709 9.072 1.00 84.44 203 GLU A CA 1
ATOM 1686 C C . GLU A 1 203 ? 8.376 7.142 8.502 1.00 84.44 203 GLU A C 1
ATOM 1688 O O . GLU A 1 203 ? 8.347 6.630 7.382 1.00 84.44 203 GLU A O 1
ATOM 1693 N N . LEU A 1 204 ? 7.274 7.325 9.234 1.00 85.56 204 LEU A 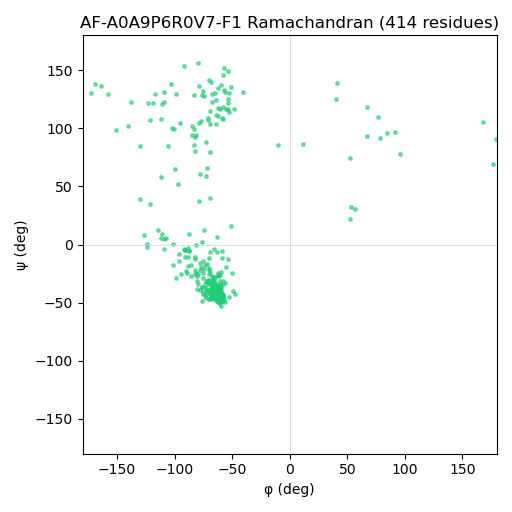N 1
ATOM 1694 C CA . LEU A 1 204 ? 5.956 6.852 8.829 1.00 85.56 204 LEU A CA 1
ATOM 1695 C C . LEU A 1 204 ? 5.498 7.475 7.502 1.00 85.56 204 LEU A C 1
ATOM 1697 O O . LEU A 1 204 ? 4.885 6.798 6.682 1.00 85.56 204 LEU A O 1
ATOM 1701 N N . PHE A 1 205 ? 5.818 8.744 7.249 1.00 85.06 205 PHE A N 1
ATOM 1702 C CA . PHE A 1 205 ? 5.512 9.408 5.981 1.00 85.06 205 PHE A CA 1
ATOM 1703 C C . PHE A 1 205 ? 6.221 8.757 4.784 1.00 85.06 205 PHE A C 1
ATOM 1705 O O . PHE A 1 205 ? 5.603 8.561 3.734 1.00 85.06 205 PHE A O 1
ATOM 1712 N N . HIS A 1 206 ? 7.499 8.400 4.933 1.00 87.00 206 HIS A N 1
ATOM 1713 C CA . HIS A 1 206 ? 8.245 7.696 3.887 1.00 87.00 206 HIS A CA 1
ATOM 1714 C C . HIS A 1 206 ? 7.711 6.278 3.683 1.00 87.00 206 HIS A C 1
ATOM 1716 O O . HIS A 1 206 ? 7.521 5.856 2.542 1.00 87.00 206 HIS A O 1
ATOM 1722 N N . ASP A 1 207 ? 7.395 5.581 4.773 1.00 86.62 207 ASP A N 1
ATOM 1723 C CA . ASP A 1 207 ? 6.816 4.243 4.719 1.00 86.62 207 ASP A CA 1
ATOM 1724 C C . ASP A 1 207 ? 5.439 4.252 4.024 1.00 86.62 207 ASP A C 1
ATOM 1726 O O . ASP A 1 207 ? 5.185 3.430 3.147 1.00 86.62 207 ASP A O 1
ATOM 1730 N N . ILE A 1 208 ? 4.565 5.223 4.316 1.00 87.75 208 ILE A N 1
ATOM 1731 C CA . ILE A 1 208 ? 3.259 5.369 3.643 1.00 87.75 208 ILE A CA 1
ATOM 1732 C C . ILE A 1 208 ? 3.429 5.626 2.142 1.00 87.75 208 ILE A C 1
ATOM 1734 O O . ILE A 1 208 ? 2.680 5.074 1.335 1.00 87.75 208 ILE A O 1
ATOM 1738 N N . LYS A 1 209 ? 4.419 6.434 1.739 1.00 87.81 209 LYS A N 1
ATOM 1739 C CA . LYS A 1 209 ? 4.728 6.642 0.315 1.00 87.81 209 LYS A CA 1
ATOM 1740 C C . LYS A 1 209 ? 5.174 5.355 -0.371 1.00 87.81 209 LYS A C 1
ATOM 1742 O O . LYS A 1 209 ? 4.779 5.123 -1.511 1.00 87.81 209 LYS A O 1
ATOM 1747 N N . LEU A 1 210 ? 5.957 4.524 0.318 1.00 85.94 210 LEU A N 1
ATOM 1748 C CA . LEU A 1 210 ? 6.352 3.215 -0.191 1.00 85.94 210 LEU A CA 1
ATOM 1749 C C . LEU A 1 210 ? 5.118 2.328 -0.410 1.00 85.94 210 LEU A C 1
ATOM 1751 O O . LEU A 1 210 ? 4.944 1.799 -1.504 1.00 85.94 210 LEU A O 1
ATOM 1755 N N . TYR A 1 211 ? 4.212 2.233 0.567 1.00 84.06 211 TYR A N 1
ATOM 1756 C CA . TYR A 1 211 ? 2.970 1.467 0.400 1.00 84.06 211 TYR A CA 1
ATOM 1757 C C . TYR A 1 211 ? 2.091 2.010 -0.732 1.00 84.06 211 TYR A C 1
ATOM 1759 O O . TYR A 1 211 ? 1.589 1.223 -1.524 1.00 84.06 211 TYR A O 1
ATOM 1767 N N . LEU A 1 212 ? 1.980 3.331 -0.894 1.00 87.12 212 LEU A N 1
ATOM 1768 C CA . LEU A 1 212 ? 1.237 3.934 -2.005 1.00 87.12 212 LEU A CA 1
ATOM 1769 C C . LEU A 1 212 ? 1.802 3.555 -3.386 1.00 87.12 212 LEU A C 1
ATOM 1771 O O . LEU A 1 212 ? 1.046 3.495 -4.351 1.00 87.12 212 LEU A O 1
ATOM 1775 N N . SER A 1 213 ? 3.115 3.326 -3.485 1.00 85.44 213 SER A N 1
ATOM 1776 C CA . SER A 1 213 ? 3.753 2.886 -4.733 1.00 85.44 213 SER A CA 1
ATOM 1777 C C . SER A 1 213 ? 3.597 1.390 -5.011 1.00 85.44 213 SER A C 1
ATOM 1779 O O . SER A 1 213 ? 3.643 0.990 -6.168 1.00 85.44 213 SER A O 1
ATOM 1781 N N . LEU A 1 214 ? 3.407 0.579 -3.967 1.00 82.62 214 LEU A N 1
ATOM 1782 C CA . LEU A 1 214 ? 3.369 -0.881 -4.065 1.00 82.62 214 LEU A CA 1
ATOM 1783 C C . LEU A 1 214 ? 1.940 -1.450 -4.096 1.00 82.62 214 LEU A C 1
ATOM 1785 O O . LEU A 1 214 ? 1.727 -2.535 -4.633 1.00 82.62 214 LEU A O 1
ATOM 1789 N N . ASP A 1 215 ? 0.967 -0.769 -3.485 1.00 81.88 215 ASP A N 1
ATOM 1790 C CA . ASP A 1 215 ? -0.395 -1.284 -3.320 1.00 81.88 215 ASP A CA 1
ATOM 1791 C C . ASP A 1 215 ? -1.228 -1.142 -4.607 1.00 81.88 215 ASP A C 1
ATOM 1793 O O . ASP A 1 215 ? -1.213 -0.102 -5.266 1.00 81.88 215 ASP A O 1
ATOM 1797 N N . LYS A 1 216 ? -1.974 -2.199 -4.957 1.00 79.25 216 LYS A N 1
ATOM 1798 C CA . LYS A 1 216 ? -2.786 -2.286 -6.187 1.00 79.25 216 LYS A CA 1
ATOM 1799 C C . LYS A 1 216 ? -4.279 -2.044 -5.928 1.00 79.25 216 LYS A C 1
ATOM 1801 O O . LYS A 1 216 ? -5.023 -1.774 -6.868 1.00 79.25 216 LYS A O 1
ATOM 1806 N N . HIS A 1 217 ? -4.736 -2.140 -4.676 1.00 80.56 217 HIS A N 1
ATOM 1807 C CA . HIS A 1 217 ? -6.158 -2.017 -4.346 1.00 80.56 217 HIS A CA 1
ATOM 1808 C C . HIS A 1 217 ? -6.589 -0.552 -4.220 1.00 80.56 217 HIS A C 1
ATOM 1810 O O . HIS A 1 217 ? -6.019 0.207 -3.439 1.00 80.56 217 HIS A O 1
ATOM 1816 N N . GLU A 1 218 ? -7.656 -0.168 -4.925 1.00 84.38 218 GLU A N 1
ATOM 1817 C CA . GLU A 1 218 ? -8.181 1.207 -4.933 1.00 84.38 218 GLU A CA 1
ATOM 1818 C C . GLU A 1 218 ? -8.559 1.706 -3.528 1.00 84.38 218 GLU A C 1
ATOM 1820 O O . GLU A 1 218 ? -8.185 2.810 -3.135 1.00 84.38 218 GLU A O 1
ATOM 1825 N N . GLN A 1 219 ? -9.222 0.865 -2.729 1.00 81.69 219 GLN A N 1
ATOM 1826 C CA . GLN A 1 219 ? -9.645 1.218 -1.369 1.00 81.69 219 GLN A CA 1
ATOM 1827 C C . GLN A 1 219 ? -8.453 1.403 -0.417 1.00 81.69 219 GLN A C 1
ATOM 1829 O O . GLN A 1 219 ? -8.451 2.320 0.407 1.00 81.69 219 GLN A O 1
ATOM 1834 N N . SER A 1 220 ? -7.410 0.581 -0.567 1.00 82.44 220 SER A N 1
ATOM 1835 C CA . SER A 1 220 ? -6.164 0.727 0.188 1.00 82.44 220 SER A CA 1
ATOM 1836 C C . SER A 1 220 ? -5.419 1.996 -0.222 1.00 82.44 220 SER A C 1
ATOM 1838 O O . SER A 1 220 ? -4.953 2.748 0.630 1.00 82.44 220 SER A O 1
ATOM 1840 N N . ILE A 1 221 ? -5.361 2.300 -1.522 1.00 86.31 221 ILE A N 1
ATOM 1841 C CA . ILE A 1 221 ? -4.752 3.528 -2.049 1.00 86.31 221 ILE A CA 1
ATOM 1842 C C . ILE A 1 221 ? -5.464 4.770 -1.498 1.00 86.31 221 ILE A C 1
ATOM 1844 O O . ILE A 1 221 ? -4.800 5.723 -1.083 1.00 86.31 221 ILE A O 1
ATOM 1848 N N . ASP A 1 222 ? -6.796 4.773 -1.461 1.00 87.69 222 ASP A N 1
ATOM 1849 C CA . ASP A 1 222 ? -7.581 5.877 -0.906 1.00 87.69 222 ASP A CA 1
ATOM 1850 C C . ASP A 1 222 ? -7.321 6.085 0.590 1.00 87.69 222 ASP A C 1
ATOM 1852 O O . ASP A 1 222 ? -7.177 7.231 1.037 1.00 87.69 222 ASP A O 1
ATOM 1856 N N . PHE A 1 223 ? -7.182 4.993 1.349 1.00 87.56 223 PHE A N 1
ATOM 1857 C CA . PHE A 1 223 ? -6.742 5.035 2.742 1.00 87.56 223 PHE A CA 1
ATOM 1858 C C . PHE A 1 223 ? -5.347 5.663 2.860 1.00 87.56 223 PHE A C 1
ATOM 1860 O O . PHE A 1 223 ? -5.173 6.636 3.596 1.00 87.56 223 PHE A O 1
ATOM 1867 N N . TRP A 1 224 ? -4.360 5.171 2.103 1.00 88.94 224 TRP A N 1
ATOM 1868 C CA . TRP A 1 224 ? -2.982 5.666 2.163 1.00 88.94 224 TRP A CA 1
ATOM 1869 C C . TRP A 1 224 ? -2.876 7.137 1.755 1.00 88.94 224 TRP A C 1
ATOM 1871 O O . TRP A 1 224 ? -2.142 7.894 2.386 1.00 88.94 224 TRP A O 1
ATOM 1881 N N . ARG A 1 225 ? -3.655 7.585 0.763 1.00 89.38 225 ARG A N 1
ATOM 1882 C CA . ARG A 1 225 ? -3.750 9.001 0.367 1.00 89.38 225 ARG A CA 1
ATOM 1883 C C . ARG A 1 225 ? -4.337 9.866 1.477 1.00 89.38 225 ARG A C 1
ATOM 1885 O O . ARG A 1 225 ? -3.804 10.937 1.762 1.00 89.38 225 ARG A O 1
ATOM 1892 N N . ALA A 1 226 ? -5.428 9.424 2.105 1.00 87.38 226 ALA A N 1
ATOM 1893 C CA . ALA A 1 226 ? -6.026 10.140 3.229 1.00 87.38 226 ALA A CA 1
ATOM 1894 C C . ALA A 1 226 ? -5.071 10.195 4.432 1.00 87.38 226 ALA A C 1
ATOM 1896 O O . ALA A 1 226 ? -4.982 11.227 5.098 1.00 87.38 226 ALA A O 1
ATOM 1897 N N . MET A 1 227 ? -4.318 9.121 4.671 1.00 85.44 227 MET A N 1
ATOM 1898 C CA . MET A 1 227 ? -3.313 9.050 5.726 1.00 85.44 227 MET A CA 1
ATOM 1899 C C . MET A 1 227 ? -2.119 9.968 5.438 1.00 85.44 227 MET A C 1
ATOM 1901 O O . MET A 1 227 ? -1.691 10.705 6.322 1.00 85.44 227 MET A O 1
ATOM 1905 N N . LEU A 1 228 ? -1.650 10.017 4.186 1.00 88.88 228 LEU A N 1
ATOM 1906 C CA . LEU A 1 228 ? -0.576 10.904 3.738 1.00 88.88 228 LEU A CA 1
ATOM 1907 C C . LEU A 1 228 ? -0.900 12.376 4.019 1.00 88.88 228 LEU A C 1
ATOM 1909 O O . LEU A 1 228 ? -0.074 13.083 4.583 1.00 88.88 228 LEU A O 1
ATOM 1913 N N . ILE A 1 229 ? -2.121 12.816 3.701 1.00 87.12 229 ILE A N 1
ATOM 1914 C CA . ILE A 1 229 ? -2.571 14.197 3.947 1.00 87.12 229 ILE A CA 1
ATOM 1915 C C . ILE A 1 229 ? -2.508 14.544 5.441 1.00 87.12 229 ILE A C 1
ATOM 1917 O O . ILE A 1 229 ? -2.166 15.668 5.814 1.00 87.12 229 ILE A O 1
ATOM 1921 N N . VAL A 1 230 ? -2.829 13.592 6.319 1.00 85.25 230 VAL A N 1
ATOM 1922 C CA . VAL A 1 230 ? -2.783 13.843 7.763 1.00 85.25 230 VAL A CA 1
ATOM 1923 C C . VAL A 1 230 ? -1.363 13.769 8.316 1.00 85.25 230 VAL A C 1
ATOM 1925 O O . VAL A 1 230 ? -1.031 14.589 9.173 1.00 85.25 230 VAL A O 1
ATOM 1928 N N . CYS A 1 231 ? -0.503 12.898 7.779 1.00 84.25 231 CYS A N 1
ATOM 1929 C CA . CYS A 1 231 ? 0.937 12.933 8.049 1.00 84.25 231 CYS A CA 1
ATOM 1930 C C . CYS A 1 231 ? 1.545 14.283 7.660 1.00 84.25 231 CYS A C 1
ATOM 1932 O O . CYS A 1 231 ? 2.284 14.863 8.449 1.00 84.25 231 CYS A O 1
ATOM 1934 N N . GLU A 1 232 ? 1.214 14.803 6.474 1.00 85.75 232 GLU A N 1
ATOM 1935 C CA . GLU A 1 232 ? 1.699 16.104 5.998 1.00 85.75 232 GLU A CA 1
ATOM 1936 C C . GLU A 1 232 ? 1.252 17.228 6.922 1.00 85.75 232 GLU A C 1
ATOM 1938 O O . GLU A 1 232 ? 2.075 18.033 7.347 1.00 85.75 232 GLU A O 1
ATOM 1943 N N . ASN A 1 233 ? -0.024 17.251 7.316 1.00 85.19 233 ASN A N 1
ATOM 1944 C CA . ASN A 1 233 ? -0.487 18.231 8.290 1.00 85.19 233 ASN A CA 1
ATOM 1945 C C . ASN A 1 233 ? 0.263 18.107 9.616 1.00 85.19 233 ASN A C 1
ATOM 1947 O O . ASN A 1 233 ? 0.702 19.116 10.164 1.00 85.19 233 ASN A O 1
ATOM 1951 N N . LYS A 1 234 ? 0.469 16.883 10.112 1.00 79.75 234 LYS A N 1
ATOM 1952 C CA . LYS A 1 234 ? 1.193 16.681 11.364 1.00 79.75 234 LYS A CA 1
ATOM 1953 C C . LYS A 1 234 ? 2.644 17.146 11.263 1.00 79.75 234 LYS A C 1
ATOM 1955 O O . LYS A 1 234 ? 3.124 17.802 12.180 1.00 79.75 234 LYS A O 1
ATOM 1960 N N . LEU A 1 235 ? 3.309 16.895 10.139 1.00 80.38 235 LEU A N 1
ATOM 1961 C CA . LEU A 1 235 ? 4.656 17.391 9.880 1.00 80.38 235 LEU A CA 1
ATOM 1962 C C . LEU A 1 235 ? 4.687 18.924 9.827 1.00 80.38 235 LEU A C 1
ATOM 1964 O O . LEU A 1 235 ? 5.527 19.533 10.478 1.00 80.38 235 LEU A O 1
ATOM 1968 N N . THR A 1 236 ? 3.716 19.559 9.161 1.00 80.31 236 THR A N 1
ATOM 1969 C CA . THR A 1 236 ? 3.625 21.029 9.143 1.00 80.31 236 THR A CA 1
ATOM 1970 C C . THR A 1 236 ? 3.353 21.622 10.526 1.00 80.31 236 THR A C 1
ATOM 1972 O O . THR A 1 236 ? 3.919 22.657 10.864 1.00 80.31 236 THR A O 1
ATOM 1975 N N . GLU A 1 237 ? 2.544 20.965 11.366 1.00 76.81 237 GLU A N 1
ATOM 1976 C CA . GLU A 1 237 ? 2.357 21.360 12.768 1.00 76.81 237 GLU A CA 1
ATOM 1977 C C . GLU A 1 237 ? 3.682 21.302 13.539 1.00 76.81 237 GLU A C 1
ATOM 1979 O O . GLU A 1 237 ? 3.987 22.225 14.299 1.00 76.81 237 GLU A O 1
ATOM 1984 N N . LEU A 1 238 ? 4.486 20.254 13.326 1.00 71.62 238 LEU A N 1
ATOM 1985 C CA . LEU A 1 238 ? 5.801 20.116 13.951 1.00 71.62 238 LEU A CA 1
ATOM 1986 C C . LEU A 1 238 ? 6.793 21.148 13.441 1.00 71.62 238 LEU A C 1
ATOM 1988 O O . LEU A 1 238 ? 7.495 21.743 14.251 1.00 71.62 238 LEU A O 1
ATOM 1992 N N . ASP A 1 239 ? 6.832 21.412 12.143 1.00 74.19 239 ASP A N 1
ATOM 1993 C CA . ASP A 1 239 ? 7.704 22.432 11.570 1.00 74.19 239 ASP A CA 1
ATOM 1994 C C . ASP A 1 239 ? 7.325 23.825 12.074 1.00 74.19 239 ASP A C 1
ATOM 1996 O O . ASP A 1 239 ? 8.197 24.607 12.447 1.00 74.19 239 ASP A O 1
ATOM 2000 N N . HIS A 1 240 ? 6.030 24.128 12.197 1.00 71.44 240 HIS A N 1
ATOM 2001 C CA . HIS A 1 240 ? 5.559 25.379 12.791 1.00 71.44 240 HIS A CA 1
ATOM 2002 C C . HIS A 1 240 ? 5.894 25.481 14.289 1.00 71.44 240 HIS A C 1
ATOM 2004 O O . HIS A 1 240 ? 6.278 26.561 14.756 1.00 71.44 240 HIS A O 1
ATOM 2010 N N . ALA A 1 241 ? 5.792 24.376 15.035 1.00 68.06 241 ALA A N 1
ATOM 2011 C CA . ALA A 1 241 ? 6.176 24.305 16.444 1.00 68.06 241 ALA A CA 1
ATOM 2012 C C . ALA A 1 241 ? 7.697 24.461 16.634 1.00 68.06 241 ALA A C 1
ATOM 2014 O O . ALA A 1 241 ? 8.133 25.255 17.468 1.00 68.06 241 ALA A O 1
ATOM 2015 N N . ARG A 1 242 ? 8.506 23.776 15.812 1.00 66.00 242 ARG A N 1
ATOM 2016 C CA . ARG A 1 242 ? 9.978 23.862 15.769 1.00 66.00 242 ARG A CA 1
ATOM 2017 C C . ARG A 1 242 ? 10.449 25.255 15.340 1.00 66.00 242 ARG A C 1
ATOM 2019 O O . ARG A 1 242 ? 11.421 25.773 15.884 1.00 66.00 242 ARG A O 1
ATOM 2026 N N . ALA A 1 243 ? 9.756 25.897 14.399 1.00 62.94 243 ALA A N 1
ATOM 2027 C CA . ALA A 1 243 ? 10.149 27.197 13.863 1.00 62.94 243 ALA A CA 1
ATOM 2028 C C . ALA A 1 243 ? 9.907 28.373 14.833 1.00 62.94 243 ALA A C 1
ATOM 2030 O O . ALA A 1 243 ? 10.460 29.459 14.621 1.00 62.94 243 ALA A O 1
ATOM 2031 N N . GLY A 1 244 ? 9.083 28.227 15.883 1.00 61.09 244 GLY A N 1
ATOM 2032 C CA . GLY A 1 244 ? 8.766 29.320 16.822 1.00 61.09 244 GLY A CA 1
ATOM 2033 C C . GLY A 1 244 ? 8.272 30.604 16.127 1.00 61.09 244 GLY A C 1
ATOM 2034 O O . GLY A 1 244 ? 8.425 31.715 16.642 1.00 61.09 244 GLY A O 1
ATOM 2035 N N . GLN A 1 245 ? 7.767 30.476 14.895 1.00 57.62 245 GLN A N 1
ATOM 2036 C CA . GLN A 1 245 ? 7.475 31.594 13.997 1.00 57.62 245 GLN A CA 1
ATOM 2037 C C . GLN A 1 245 ? 6.121 32.228 14.297 1.00 57.62 245 GLN A C 1
ATOM 2039 O O . GLN A 1 245 ? 5.958 33.421 14.061 1.00 57.62 245 GLN A O 1
ATOM 2044 N N . ILE A 1 246 ? 5.185 31.481 14.886 1.00 56.41 246 ILE A N 1
ATOM 2045 C CA . ILE A 1 246 ? 3.850 31.991 15.222 1.00 56.41 246 ILE A CA 1
ATOM 2046 C C . ILE A 1 246 ? 3.952 33.116 16.264 1.00 56.41 246 ILE A C 1
ATOM 2048 O O . ILE A 1 246 ? 3.384 34.182 16.054 1.00 56.41 246 ILE A O 1
ATOM 2052 N N . GLN A 1 247 ? 4.762 32.958 17.321 1.00 54.78 247 GLN A N 1
ATOM 2053 C CA . GLN A 1 247 ? 4.966 34.012 18.330 1.00 54.78 247 GLN A CA 1
ATOM 2054 C C . GLN A 1 247 ? 5.698 35.246 17.772 1.00 54.78 247 GLN A C 1
ATOM 2056 O O . GLN A 1 247 ? 5.384 36.372 18.151 1.00 54.78 247 GLN A O 1
ATOM 2061 N N . ARG A 1 248 ? 6.633 35.059 16.830 1.00 58.69 248 ARG A N 1
ATOM 2062 C CA . ARG A 1 248 ? 7.359 36.164 16.178 1.00 58.69 248 ARG A CA 1
ATOM 2063 C C . ARG A 1 248 ? 6.519 36.903 15.134 1.00 58.69 248 ARG A C 1
ATOM 2065 O O . ARG A 1 248 ? 6.631 38.120 15.041 1.00 58.69 248 ARG A O 1
ATOM 2072 N N . LYS A 1 249 ? 5.661 36.206 14.380 1.00 55.44 249 LYS A N 1
ATOM 2073 C CA . LYS A 1 249 ? 4.739 36.822 13.413 1.00 55.44 249 LYS A CA 1
ATOM 2074 C C . LYS A 1 249 ? 3.576 37.544 14.096 1.00 55.44 249 LYS A C 1
ATOM 2076 O O . LYS A 1 249 ? 3.210 38.621 13.638 1.00 55.44 249 LYS A O 1
ATOM 2081 N N . LEU A 1 250 ? 3.079 37.032 15.229 1.00 55.44 250 LEU A N 1
ATOM 2082 C CA . LEU A 1 250 ? 2.114 37.757 16.068 1.00 55.44 250 LEU A CA 1
ATOM 2083 C C . LEU A 1 250 ? 2.720 39.046 16.649 1.00 55.44 250 LEU A C 1
ATOM 2085 O O . LEU A 1 250 ? 2.058 40.077 16.683 1.00 55.44 250 LEU A O 1
ATOM 2089 N N . ALA A 1 251 ? 3.993 39.006 17.060 1.00 61.59 251 ALA A N 1
ATOM 2090 C CA . ALA A 1 251 ? 4.717 40.182 17.547 1.00 61.59 251 ALA A CA 1
ATOM 2091 C C . ALA A 1 251 ? 5.039 41.211 16.442 1.00 61.59 251 ALA A C 1
ATOM 2093 O O . ALA A 1 251 ? 5.296 42.372 16.749 1.00 61.59 251 ALA A O 1
ATOM 2094 N N . ALA A 1 252 ? 5.027 40.802 15.167 1.00 65.88 252 ALA A N 1
ATOM 2095 C CA . ALA A 1 252 ? 5.406 41.640 14.028 1.00 65.88 252 ALA A CA 1
ATOM 2096 C C . ALA A 1 252 ? 4.241 42.420 13.384 1.00 65.88 252 ALA A C 1
ATOM 2098 O O . ALA A 1 252 ? 4.491 43.225 12.492 1.00 65.88 252 ALA A O 1
ATOM 2099 N N . GLY A 1 253 ? 2.989 42.218 13.820 1.00 57.41 253 GLY A N 1
ATOM 2100 C CA . GLY A 1 253 ? 1.858 43.098 13.479 1.00 57.41 253 GLY A CA 1
ATOM 2101 C C . GLY A 1 253 ? 1.567 43.294 11.980 1.00 57.41 253 GLY A C 1
ATOM 2102 O O . GLY A 1 253 ? 1.125 44.371 11.589 1.00 57.41 253 GLY A O 1
ATOM 2103 N N . GLY A 1 254 ? 1.841 42.295 11.133 1.00 65.06 254 GLY A N 1
ATOM 2104 C CA . GLY A 1 254 ? 1.565 42.339 9.687 1.00 65.06 254 GLY A CA 1
ATOM 2105 C C . GLY A 1 254 ? 0.194 41.762 9.313 1.00 65.06 254 GLY A C 1
ATOM 2106 O O . GLY A 1 254 ? -0.320 40.913 10.032 1.00 65.06 254 GLY A O 1
ATOM 2107 N N . ALA A 1 255 ? -0.385 42.216 8.192 1.00 63.53 255 ALA A N 1
ATOM 2108 C CA . ALA A 1 255 ? -1.723 41.847 7.708 1.00 63.53 255 ALA A CA 1
ATOM 2109 C C . ALA A 1 255 ? -1.924 40.320 7.595 1.00 63.53 255 ALA A C 1
ATOM 2111 O O . ALA A 1 255 ? -1.195 39.636 6.882 1.00 63.53 255 ALA A O 1
ATOM 2112 N N . ILE A 1 256 ? -2.928 39.816 8.316 1.00 60.78 256 ILE A N 1
ATOM 2113 C CA . ILE A 1 256 ? -3.139 38.397 8.661 1.00 60.78 256 ILE A CA 1
ATOM 2114 C C . ILE A 1 256 ? -4.005 37.656 7.620 1.00 60.78 256 ILE A C 1
ATOM 2116 O O . ILE A 1 256 ? -4.083 36.431 7.638 1.00 60.78 256 ILE A O 1
ATOM 2120 N N . ASP A 1 257 ? -4.636 38.371 6.687 1.00 66.38 257 ASP A N 1
ATOM 2121 C CA . ASP A 1 257 ? -5.775 37.826 5.944 1.00 66.38 257 ASP A CA 1
ATOM 2122 C C . ASP A 1 257 ? -5.428 36.675 4.984 1.00 66.38 257 ASP A C 1
ATOM 2124 O O . ASP A 1 257 ? -6.120 35.663 4.997 1.00 66.38 257 ASP A O 1
ATOM 2128 N N . VAL A 1 258 ? -4.356 36.750 4.188 1.00 73.56 258 VAL A N 1
ATOM 2129 C CA . VAL A 1 258 ? -4.043 35.677 3.213 1.00 73.56 258 VAL A CA 1
ATOM 2130 C C . VAL A 1 258 ? -3.529 34.412 3.911 1.00 73.56 258 VAL A C 1
ATOM 2132 O O . VAL A 1 258 ? -4.040 33.321 3.661 1.00 73.56 258 VAL A O 1
ATOM 2135 N N . ASP A 1 259 ? -2.598 34.565 4.856 1.00 73.12 259 ASP A N 1
ATOM 2136 C CA . ASP A 1 259 ? -2.009 33.451 5.613 1.00 73.12 259 ASP A CA 1
ATOM 2137 C C . ASP A 1 259 ? -3.075 32.698 6.445 1.00 73.12 259 ASP A C 1
ATOM 2139 O O . ASP A 1 259 ? -3.013 31.474 6.589 1.00 73.12 259 ASP A O 1
ATOM 2143 N N . TYR A 1 260 ? -4.085 33.406 6.970 1.00 75.62 260 TYR A N 1
ATOM 2144 C CA . TYR A 1 260 ? -5.186 32.815 7.739 1.00 75.62 260 TYR A CA 1
ATOM 2145 C C . TYR A 1 260 ? -6.134 31.979 6.872 1.00 75.62 260 TYR A C 1
ATOM 2147 O O . TYR A 1 260 ? -6.448 30.840 7.229 1.00 75.62 260 TYR A O 1
ATOM 2155 N N . TRP A 1 261 ? -6.565 32.498 5.717 1.00 76.12 261 TRP A N 1
ATOM 2156 C CA . TRP A 1 261 ? -7.438 31.745 4.811 1.00 76.12 261 TRP A CA 1
ATOM 2157 C C . TRP A 1 261 ? -6.721 30.546 4.190 1.00 76.12 261 TRP A C 1
ATOM 2159 O O . TRP A 1 261 ? -7.320 29.478 4.069 1.00 76.12 261 TRP A O 1
ATOM 2169 N N . GLU A 1 262 ? -5.430 30.666 3.872 1.00 79.06 262 GLU A N 1
ATOM 2170 C CA . GLU A 1 262 ? -4.616 2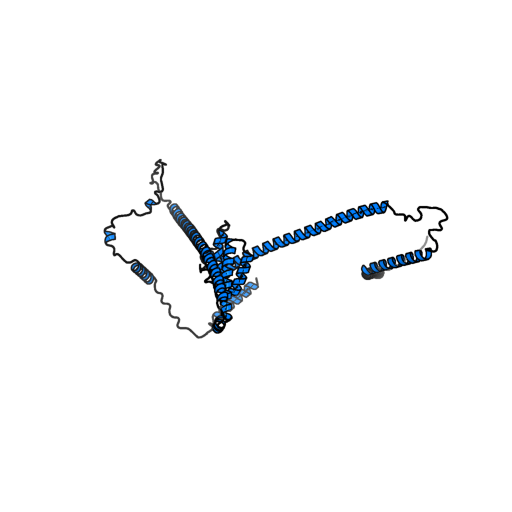9.526 3.443 1.00 79.06 262 GLU A CA 1
ATOM 2171 C C . GLU A 1 262 ? -4.495 28.456 4.537 1.00 79.06 262 GLU A C 1
ATOM 2173 O O . GLU A 1 262 ? -4.606 27.262 4.248 1.00 79.06 262 GLU A O 1
ATOM 2178 N N . ALA A 1 263 ? -4.319 28.857 5.801 1.00 77.06 263 ALA A N 1
ATOM 2179 C CA . ALA A 1 263 ? -4.312 27.931 6.931 1.00 77.06 263 ALA A CA 1
ATOM 2180 C C . ALA A 1 263 ? -5.676 27.244 7.117 1.00 77.06 263 ALA A C 1
ATOM 2182 O O . ALA A 1 263 ? -5.739 26.032 7.334 1.00 77.06 263 ALA A O 1
ATOM 2183 N N . ILE A 1 264 ? -6.783 27.973 6.964 1.00 78.56 264 ILE A N 1
ATOM 2184 C CA . ILE A 1 264 ? -8.129 27.389 7.024 1.00 78.56 264 ILE A CA 1
ATOM 2185 C C . ILE A 1 264 ? -8.371 26.414 5.872 1.00 78.56 264 ILE A C 1
ATOM 2187 O O . ILE A 1 264 ? -8.897 25.328 6.092 1.00 78.56 264 ILE A O 1
ATOM 2191 N N . LEU A 1 265 ? -7.967 26.750 4.649 1.00 80.69 265 LEU A N 1
ATOM 2192 C CA . LEU A 1 265 ? -8.118 25.848 3.507 1.00 80.69 265 LEU A CA 1
ATOM 2193 C C . LEU A 1 265 ? -7.329 24.551 3.712 1.00 80.69 265 LEU A C 1
ATOM 2195 O O . LEU A 1 265 ? -7.863 23.465 3.483 1.00 80.69 265 LEU A O 1
ATOM 2199 N N . LYS A 1 266 ? -6.092 24.649 4.214 1.00 83.00 266 LYS A N 1
ATOM 2200 C CA . LYS A 1 266 ? -5.276 23.480 4.571 1.00 83.00 266 LYS A CA 1
ATOM 2201 C C . LYS A 1 266 ? -5.941 22.647 5.665 1.00 83.00 266 LYS A C 1
ATOM 2203 O O . LYS A 1 266 ? -6.083 21.438 5.498 1.00 83.00 266 LYS A O 1
ATOM 2208 N N . THR A 1 267 ? -6.434 23.274 6.735 1.00 82.69 267 THR A N 1
ATOM 2209 C CA . THR A 1 267 ? -7.141 22.538 7.796 1.00 82.69 267 THR A CA 1
ATOM 2210 C C . THR A 1 267 ? -8.419 21.880 7.275 1.00 82.69 267 THR A C 1
ATOM 2212 O O . THR A 1 267 ? -8.674 20.729 7.610 1.00 82.69 267 THR A O 1
ATOM 2215 N N . LEU A 1 268 ? -9.191 22.519 6.393 1.00 85.44 268 LEU A N 1
ATOM 2216 C CA . LEU A 1 268 ? -10.396 21.927 5.801 1.00 85.44 268 LEU A CA 1
ATOM 2217 C C . LEU A 1 268 ? -10.081 20.670 4.977 1.00 85.44 268 LEU A C 1
ATOM 2219 O O . LEU A 1 268 ? -10.802 19.675 5.077 1.00 85.44 268 LEU A O 1
ATOM 2223 N N . ILE A 1 269 ? -8.989 20.676 4.207 1.00 85.06 269 ILE A N 1
ATOM 2224 C CA . ILE A 1 269 ? -8.518 19.487 3.477 1.00 85.06 269 ILE A CA 1
ATOM 2225 C C . ILE A 1 269 ? -8.177 18.356 4.457 1.00 85.06 269 ILE A C 1
ATOM 2227 O O . ILE A 1 269 ? -8.540 17.204 4.216 1.00 85.06 269 ILE A O 1
ATOM 2231 N N . VAL A 1 270 ? -7.562 18.683 5.593 1.00 87.38 270 VAL A N 1
ATOM 2232 C CA . VAL A 1 270 ? -7.242 17.722 6.657 1.00 87.38 270 VAL A CA 1
ATOM 2233 C C . VAL A 1 270 ? -8.501 17.182 7.318 1.00 87.38 270 VAL A C 1
ATOM 2235 O O . VAL A 1 270 ? -8.603 15.979 7.505 1.00 87.38 270 VAL A O 1
ATOM 2238 N N . TRP A 1 271 ? -9.491 18.020 7.627 1.00 83.88 271 TRP A N 1
ATOM 2239 C CA . TRP A 1 271 ? -10.781 17.574 8.165 1.00 83.88 271 TRP A CA 1
ATOM 2240 C C . TRP A 1 271 ? -11.524 16.666 7.185 1.00 83.88 271 TRP A C 1
ATOM 2242 O O . TRP A 1 271 ? -12.105 15.661 7.590 1.00 83.88 271 TRP A O 1
ATOM 2252 N N . LYS A 1 272 ? -11.452 16.968 5.886 1.00 88.06 272 LYS A N 1
ATOM 2253 C CA . LYS A 1 272 ? -11.988 16.102 4.835 1.00 88.06 272 LYS A CA 1
ATOM 2254 C C . LYS A 1 272 ? -11.255 14.761 4.787 1.00 88.06 272 LYS A C 1
ATOM 2256 O O . LYS A 1 272 ? -11.913 13.729 4.687 1.00 88.06 272 LYS A O 1
ATOM 2261 N N . ALA A 1 273 ? -9.924 14.760 4.871 1.00 86.56 273 ALA A N 1
ATOM 2262 C CA . ALA A 1 273 ? -9.139 13.531 4.953 1.00 86.56 273 ALA A CA 1
ATOM 2263 C C . ALA A 1 273 ? -9.496 12.735 6.217 1.00 86.56 273 ALA A C 1
ATOM 2265 O O . ALA A 1 273 ? -9.792 11.550 6.111 1.00 86.56 273 ALA A O 1
ATOM 2266 N N . LYS A 1 274 ? -9.604 13.413 7.369 1.00 86.62 274 LYS A N 1
ATOM 2267 C CA . LYS A 1 274 ? -10.009 12.827 8.651 1.00 86.62 274 LYS A CA 1
ATOM 2268 C C . LYS A 1 274 ? -11.374 12.165 8.595 1.00 86.62 274 LYS A C 1
ATOM 2270 O O . LYS A 1 274 ? -11.526 11.016 8.989 1.00 86.62 274 LYS A O 1
ATOM 2275 N N . SER A 1 275 ? -12.357 12.858 8.033 1.00 88.94 275 SER A N 1
ATOM 2276 C CA . SER A 1 275 ? -13.693 12.306 7.830 1.00 88.94 275 SER A CA 1
ATOM 2277 C C . SER A 1 275 ? -13.677 11.089 6.901 1.00 88.94 275 SER A C 1
ATOM 2279 O O . SER A 1 275 ? -14.344 10.100 7.200 1.00 88.94 275 SER A O 1
ATOM 2281 N N . LYS A 1 276 ? -12.889 11.122 5.817 1.00 87.50 276 LYS A N 1
ATOM 2282 C CA . LYS A 1 276 ? -12.731 9.970 4.919 1.00 87.50 276 LYS A CA 1
ATOM 2283 C C . LYS A 1 276 ? -12.122 8.765 5.627 1.00 87.50 276 LYS A C 1
ATOM 2285 O O . LYS A 1 276 ? -12.636 7.665 5.473 1.00 87.50 276 LYS A O 1
ATOM 2290 N N . LEU A 1 277 ? -11.058 8.951 6.403 1.00 87.06 277 LEU A N 1
ATOM 2291 C CA . LEU A 1 277 ? -10.423 7.832 7.093 1.00 87.06 277 LEU A CA 1
ATOM 2292 C C . LEU A 1 277 ? -11.288 7.300 8.229 1.00 87.06 277 LEU A C 1
ATOM 2294 O O . LEU A 1 277 ? -11.308 6.095 8.422 1.00 87.06 277 LEU A O 1
ATOM 2298 N N . ASN A 1 278 ? -12.065 8.150 8.906 1.00 87.94 278 ASN A N 1
ATOM 2299 C CA . ASN A 1 278 ? -13.077 7.688 9.857 1.00 87.94 278 ASN A CA 1
ATOM 2300 C C . ASN A 1 278 ? -14.154 6.843 9.164 1.00 87.94 278 ASN A C 1
ATOM 2302 O O . ASN A 1 278 ? -14.553 5.816 9.702 1.00 87.94 278 ASN A O 1
ATOM 2306 N N . ALA A 1 279 ? -14.592 7.225 7.960 1.00 88.62 279 ALA A N 1
ATOM 2307 C CA . ALA A 1 279 ? -15.531 6.419 7.181 1.00 88.62 279 ALA A CA 1
ATOM 2308 C C . ALA A 1 279 ? -14.922 5.065 6.773 1.00 88.62 279 ALA A C 1
ATOM 2310 O O . ALA A 1 279 ? -15.567 4.034 6.939 1.00 88.62 279 ALA A O 1
ATOM 2311 N N . ILE A 1 280 ? -13.669 5.048 6.301 1.00 86.38 280 ILE A N 1
ATOM 2312 C CA . ILE A 1 280 ? -12.961 3.799 5.971 1.00 86.38 280 ILE A CA 1
ATOM 2313 C C . ILE A 1 280 ? -12.775 2.944 7.229 1.00 86.38 280 ILE A C 1
ATOM 2315 O O . ILE A 1 280 ? -13.063 1.754 7.214 1.00 86.38 280 ILE A O 1
ATOM 2319 N N . HIS A 1 281 ? -12.367 3.548 8.341 1.00 84.00 281 HIS A N 1
ATOM 2320 C CA . HIS A 1 281 ? -12.200 2.874 9.623 1.00 84.00 281 HIS A CA 1
ATOM 2321 C C . HIS A 1 281 ? -13.510 2.271 10.138 1.00 84.00 281 HIS A C 1
ATOM 2323 O O . HIS A 1 281 ? -13.509 1.157 10.649 1.00 84.00 281 HIS A O 1
ATOM 2329 N N . GLN A 1 282 ? -14.646 2.941 9.935 1.00 87.44 282 GLN A N 1
ATOM 2330 C CA . GLN A 1 282 ? -15.954 2.378 10.262 1.00 87.44 282 GLN A CA 1
ATOM 2331 C C . GLN A 1 282 ? -16.266 1.124 9.432 1.00 87.44 282 GLN A C 1
ATOM 2333 O O . GLN A 1 282 ? -16.834 0.170 9.961 1.00 87.44 282 GLN A O 1
ATOM 2338 N N . VAL A 1 283 ? -15.860 1.090 8.160 1.00 87.62 283 VAL A N 1
ATOM 2339 C CA . VAL A 1 283 ? -15.972 -0.111 7.316 1.00 87.62 283 VAL A CA 1
ATOM 2340 C C . VAL A 1 283 ? -15.030 -1.218 7.803 1.00 87.62 283 VAL A C 1
ATOM 2342 O O . VAL A 1 283 ? -15.462 -2.365 7.900 1.00 87.62 283 VAL A O 1
ATOM 2345 N N . ILE A 1 284 ? -13.786 -0.888 8.183 1.00 83.12 284 ILE A N 1
ATOM 2346 C CA . ILE A 1 284 ? -12.837 -1.842 8.796 1.00 83.12 284 ILE A CA 1
ATOM 2347 C C . ILE A 1 284 ? -13.463 -2.462 10.050 1.00 83.12 284 ILE A C 1
ATOM 2349 O O . ILE A 1 284 ? -13.517 -3.681 10.178 1.00 83.12 284 ILE A O 1
ATOM 2353 N N . LEU A 1 285 ? -14.003 -1.628 10.941 1.00 83.38 285 LEU A N 1
ATOM 2354 C CA . LEU A 1 285 ? -14.677 -2.046 12.171 1.00 83.38 285 LEU A CA 1
ATOM 2355 C C . LEU A 1 285 ? -15.857 -2.983 11.902 1.00 83.38 285 LEU A C 1
ATOM 2357 O O . LEU A 1 285 ? -16.021 -3.991 12.589 1.00 83.38 285 LEU A O 1
ATOM 2361 N N . GLN A 1 286 ? -16.681 -2.672 10.899 1.00 86.31 286 GLN A N 1
ATOM 2362 C CA . GLN A 1 286 ? -17.789 -3.538 10.498 1.00 86.31 286 GLN A CA 1
ATOM 2363 C C . GLN A 1 286 ? -17.291 -4.893 9.993 1.00 86.31 286 GLN A C 1
ATOM 2365 O O . GLN A 1 286 ? -17.855 -5.918 10.372 1.00 86.31 286 GLN A O 1
ATOM 2370 N N . LYS A 1 287 ? -16.218 -4.908 9.196 1.00 83.69 287 LYS A N 1
ATOM 2371 C CA . LYS A 1 287 ? -15.599 -6.139 8.693 1.00 83.69 287 LYS A CA 1
ATOM 2372 C C . LYS A 1 287 ? -14.963 -6.965 9.808 1.00 83.69 287 LYS A C 1
ATOM 2374 O O . LYS A 1 287 ? -15.186 -8.169 9.852 1.00 83.69 287 LYS A O 1
ATOM 2379 N N . HIS A 1 288 ? -14.278 -6.331 10.757 1.00 80.75 288 HIS A N 1
ATOM 2380 C CA . HIS A 1 288 ? -13.767 -7.001 11.957 1.00 80.75 288 HIS A CA 1
ATOM 2381 C C . HIS A 1 288 ? -14.902 -7.630 12.770 1.00 80.75 288 HIS A C 1
ATOM 2383 O O . HIS A 1 288 ? -14.790 -8.762 13.229 1.00 80.75 288 HIS A O 1
ATOM 2389 N N . LEU A 1 289 ? -16.019 -6.918 12.936 1.00 83.88 289 LEU A N 1
ATOM 2390 C CA . LEU A 1 289 ? -17.176 -7.424 13.670 1.00 83.88 289 LEU A CA 1
ATOM 2391 C C . LEU A 1 289 ? -17.854 -8.592 12.941 1.00 83.88 289 LEU A C 1
ATOM 2393 O O . LEU A 1 289 ? -18.290 -9.545 13.585 1.00 83.88 289 LEU A O 1
ATOM 2397 N N . GLU A 1 290 ? -17.939 -8.535 11.613 1.00 84.12 290 GLU A N 1
ATOM 2398 C CA . GLU A 1 290 ? -18.414 -9.640 10.775 1.00 84.12 290 GLU A CA 1
ATOM 2399 C C . GLU A 1 290 ? -17.506 -10.871 10.917 1.00 84.12 290 GLU A C 1
ATOM 2401 O O . GLU A 1 290 ? -18.001 -11.954 11.225 1.00 84.12 290 GLU A O 1
ATOM 2406 N N . GLN A 1 291 ? -16.188 -10.690 10.813 1.00 81.56 291 GLN A N 1
ATOM 2407 C CA . GLN A 1 291 ? -15.190 -11.748 11.010 1.00 81.56 291 GLN A CA 1
ATOM 2408 C C . GLN A 1 291 ? -15.229 -12.341 12.427 1.00 81.56 291 GLN A C 1
ATOM 2410 O O . GLN A 1 291 ? -15.122 -13.552 12.610 1.00 81.56 291 GLN A O 1
ATOM 2415 N N . LEU A 1 292 ? -15.443 -11.512 13.453 1.00 82.75 292 LEU A N 1
ATOM 2416 C CA . LEU A 1 292 ? -15.599 -11.983 14.828 1.00 82.75 292 LEU A CA 1
ATOM 2417 C C . LEU A 1 292 ? -16.849 -12.853 14.989 1.00 82.75 292 LEU A C 1
ATOM 2419 O O . LEU A 1 292 ? -16.795 -13.889 15.649 1.00 82.75 292 LEU A O 1
ATOM 2423 N N . LYS A 1 293 ? -17.968 -12.467 14.368 1.00 86.38 293 LYS A N 1
ATOM 2424 C CA . LYS A 1 293 ? -19.204 -13.260 14.395 1.00 86.38 293 LYS A CA 1
ATOM 2425 C C . LYS A 1 293 ? -19.034 -14.602 13.694 1.00 86.38 293 LYS A C 1
ATOM 2427 O O . LYS A 1 293 ? -19.419 -15.622 14.258 1.00 86.38 293 LYS A O 1
ATOM 2432 N N . THR A 1 294 ? -18.459 -14.623 12.492 1.00 84.25 294 THR A N 1
ATOM 2433 C CA . THR A 1 294 ? -18.232 -15.877 11.755 1.00 84.25 294 THR A CA 1
ATOM 2434 C C . THR A 1 294 ? -17.290 -16.803 12.518 1.00 84.25 294 THR A C 1
ATOM 2436 O O . THR A 1 294 ? -17.551 -18.003 12.610 1.00 84.25 294 THR A O 1
ATOM 2439 N N . ARG A 1 295 ? -16.261 -16.251 13.170 1.00 83.00 295 ARG A N 1
ATOM 2440 C CA . ARG A 1 295 ? -15.373 -17.011 14.053 1.00 83.00 295 ARG A CA 1
ATOM 2441 C C . ARG A 1 295 ? -16.113 -17.618 15.244 1.00 83.00 295 ARG A C 1
ATOM 2443 O O . ARG A 1 295 ? -15.947 -18.805 15.518 1.00 83.00 295 ARG A O 1
ATOM 2450 N N . GLN A 1 296 ? -16.941 -16.832 15.931 1.00 87.31 296 GLN A N 1
ATOM 2451 C CA . GLN A 1 296 ? -17.752 -17.323 17.049 1.00 87.31 296 GLN A CA 1
ATOM 2452 C C . GLN A 1 296 ? -18.699 -18.446 16.614 1.00 87.31 296 GLN A C 1
ATOM 2454 O O . GLN A 1 296 ? -18.841 -19.431 17.336 1.00 87.31 296 GLN A O 1
ATOM 2459 N N . LEU A 1 297 ? -19.302 -18.334 15.425 1.00 88.31 297 LEU A N 1
ATOM 2460 C CA . LEU A 1 297 ? -20.146 -19.383 14.849 1.00 88.31 297 LEU A CA 1
ATOM 2461 C C . LEU A 1 297 ? -19.353 -20.666 14.571 1.00 88.31 297 LEU A C 1
ATOM 2463 O O . LEU A 1 297 ? -19.773 -21.733 15.012 1.00 88.31 297 LEU A O 1
ATOM 2467 N N . ARG A 1 298 ? -18.184 -20.574 13.922 1.00 86.44 298 ARG A N 1
ATOM 2468 C CA . ARG A 1 298 ? -17.327 -21.739 13.627 1.00 86.44 298 ARG A CA 1
ATOM 2469 C C . ARG A 1 298 ? -16.819 -22.411 14.905 1.00 86.44 298 ARG A C 1
ATOM 2471 O O . ARG A 1 298 ? -16.774 -23.635 14.993 1.00 86.44 298 ARG A O 1
ATOM 2478 N N . GLU A 1 299 ? -16.469 -21.631 15.928 1.00 87.44 299 GLU A N 1
ATOM 2479 C CA . GLU A 1 299 ? -16.062 -22.171 17.230 1.00 87.44 299 GLU A CA 1
ATOM 2480 C C . GLU A 1 299 ? -17.234 -22.849 17.957 1.00 87.44 299 GLU A C 1
ATOM 2482 O O . GLU A 1 299 ? -17.062 -23.924 18.535 1.00 87.44 299 GLU A O 1
ATOM 2487 N N . ALA A 1 300 ? -18.431 -22.256 17.912 1.00 92.75 300 ALA A N 1
ATOM 2488 C CA . ALA A 1 300 ? -19.639 -22.857 18.469 1.00 92.75 300 ALA A CA 1
ATOM 2489 C C . ALA A 1 300 ? -20.005 -24.165 17.751 1.00 92.75 300 ALA A C 1
ATOM 2491 O O . ALA A 1 300 ? -20.327 -25.151 18.413 1.00 92.75 300 ALA A O 1
ATOM 2492 N N . GLU A 1 301 ? -19.898 -24.206 16.423 1.00 92.19 301 GLU A N 1
ATOM 2493 C CA . GLU A 1 301 ? -20.113 -25.407 15.615 1.00 92.19 301 GLU A CA 1
ATOM 2494 C C . GLU A 1 301 ? -19.100 -26.503 15.953 1.00 92.19 301 GLU A C 1
ATOM 2496 O O . GLU A 1 301 ? -19.491 -27.641 16.208 1.00 92.19 301 GLU A O 1
ATOM 2501 N N . LYS A 1 302 ? -17.811 -26.158 16.059 1.00 91.25 302 LYS A N 1
ATOM 2502 C CA . LYS A 1 302 ? -16.768 -27.103 16.469 1.00 91.25 302 LYS A CA 1
ATOM 2503 C C . LYS A 1 302 ? -17.039 -27.675 17.861 1.00 91.25 302 LYS A C 1
ATOM 2505 O O . LYS A 1 302 ? -16.999 -28.889 18.037 1.00 91.25 302 LYS A O 1
ATOM 2510 N N . LYS A 1 303 ? -17.391 -26.828 18.835 1.00 92.12 303 LYS A N 1
ATOM 2511 C CA . LYS A 1 303 ? -17.780 -27.275 20.185 1.00 92.12 303 LYS A CA 1
ATOM 2512 C C . LYS A 1 303 ? -19.026 -28.160 20.151 1.00 92.12 303 LYS A C 1
ATOM 2514 O O . LYS A 1 303 ? -19.067 -29.174 20.843 1.00 92.12 303 LYS A O 1
ATOM 2519 N N . LYS A 1 304 ? -20.030 -27.819 19.335 1.00 92.25 304 LYS A N 1
ATOM 2520 C CA . LYS A 1 304 ? -21.234 -28.641 19.137 1.00 92.25 304 LYS A CA 1
ATOM 2521 C C . LYS A 1 304 ? -20.875 -30.010 18.554 1.00 92.25 304 LYS A C 1
ATOM 2523 O O . LYS A 1 304 ? -21.387 -31.013 19.040 1.00 92.25 304 LYS A O 1
ATOM 2528 N N . ALA A 1 305 ? -19.978 -30.063 17.573 1.00 92.31 305 ALA A N 1
ATOM 2529 C CA . ALA A 1 305 ? -19.497 -31.302 16.969 1.00 92.31 305 ALA A CA 1
ATOM 2530 C C . ALA A 1 305 ? -18.686 -32.161 17.956 1.00 92.31 305 ALA A C 1
ATOM 2532 O O . ALA A 1 305 ? -18.893 -33.369 18.021 1.00 92.31 305 ALA A O 1
ATOM 2533 N N . GLU A 1 306 ? -17.815 -31.554 18.768 1.00 91.81 306 GLU A N 1
ATOM 2534 C CA . GLU A 1 306 ? -17.069 -32.247 19.829 1.00 91.81 306 GLU A CA 1
ATOM 2535 C C . GLU A 1 306 ? -18.013 -32.850 20.880 1.00 91.81 306 GLU A C 1
ATOM 2537 O O . GLU A 1 306 ? -17.882 -34.023 21.230 1.00 91.81 306 GLU A O 1
ATOM 2542 N N . LEU A 1 307 ? -19.010 -32.086 21.340 1.00 91.62 307 LEU A N 1
ATOM 2543 C CA . LEU A 1 307 ? -20.033 -32.583 22.265 1.00 91.62 307 LEU A CA 1
ATOM 2544 C C . LEU A 1 307 ? -20.869 -33.704 21.639 1.00 91.62 307 LEU A C 1
ATOM 2546 O O . LEU A 1 307 ? -21.109 -34.720 22.289 1.00 91.62 307 LEU A O 1
ATOM 2550 N N . ALA A 1 308 ? -21.275 -33.553 20.376 1.00 92.19 308 ALA A N 1
ATOM 2551 C CA . ALA A 1 308 ? -21.998 -34.587 19.644 1.00 92.19 308 ALA A CA 1
ATOM 2552 C C . ALA A 1 308 ? -21.169 -35.874 19.505 1.00 92.19 308 ALA A C 1
ATOM 2554 O O . ALA A 1 308 ? -21.706 -36.964 19.683 1.00 92.19 308 ALA A O 1
ATOM 2555 N N . ALA A 1 309 ? -19.861 -35.767 19.260 1.00 90.38 309 ALA A N 1
ATOM 2556 C CA . ALA A 1 309 ? -18.958 -36.913 19.207 1.00 90.38 309 ALA A CA 1
ATOM 2557 C C . ALA A 1 309 ? -18.823 -37.610 20.572 1.00 90.38 309 ALA A C 1
ATOM 2559 O O . ALA A 1 309 ? -18.880 -38.836 20.637 1.00 90.38 309 ALA A O 1
ATOM 2560 N N . VAL A 1 310 ? -18.700 -36.851 21.669 1.00 88.50 310 VAL A N 1
ATOM 2561 C CA . VAL A 1 310 ? -18.672 -37.409 23.035 1.00 88.50 310 VAL A CA 1
ATOM 2562 C C . VAL A 1 310 ? -19.984 -38.129 23.365 1.00 88.50 310 VAL A C 1
ATOM 2564 O O . VAL A 1 310 ? -19.951 -39.241 23.891 1.00 88.50 310 VAL A O 1
ATOM 2567 N N . LEU A 1 311 ? -21.131 -37.541 23.009 1.00 86.12 311 LEU A N 1
ATOM 2568 C CA . LEU A 1 311 ? -22.442 -38.174 23.181 1.00 86.12 311 LEU A CA 1
ATOM 2569 C C . LEU A 1 311 ? -22.574 -39.449 22.336 1.00 86.12 311 LEU A C 1
ATOM 2571 O O . LEU A 1 311 ? -23.045 -40.463 22.842 1.00 86.12 311 LEU A O 1
ATOM 2575 N N . ALA A 1 312 ? -22.108 -39.435 21.084 1.00 86.56 312 ALA A N 1
ATOM 2576 C CA . ALA A 1 312 ? -22.121 -40.609 20.213 1.00 86.56 312 ALA A CA 1
ATOM 2577 C C . ALA A 1 312 ? -21.274 -41.762 20.782 1.00 86.56 312 ALA A C 1
ATOM 2579 O O . ALA A 1 312 ? -21.725 -42.907 20.797 1.00 86.56 312 ALA A O 1
ATOM 2580 N N . ILE A 1 313 ? -20.086 -41.467 21.322 1.00 78.69 313 ILE A N 1
ATOM 2581 C CA . ILE A 1 313 ? -19.249 -42.460 22.018 1.00 78.69 313 ILE A CA 1
ATOM 2582 C C . ILE A 1 313 ? -20.003 -43.035 23.225 1.00 78.69 313 ILE A C 1
ATOM 2584 O O . ILE A 1 313 ? -20.058 -44.249 23.394 1.00 78.69 313 ILE A O 1
ATOM 2588 N N . GLN A 1 314 ? -20.674 -42.187 24.008 1.00 72.44 314 GLN A N 1
ATOM 2589 C CA . GLN A 1 314 ? -21.443 -42.634 25.168 1.00 72.44 314 GLN A CA 1
ATOM 2590 C C . GLN A 1 314 ? -22.656 -43.507 24.799 1.00 72.44 314 GLN A C 1
ATOM 2592 O O . GLN A 1 314 ? -23.015 -44.397 25.566 1.00 72.44 314 GLN A O 1
ATOM 2597 N N . THR A 1 315 ? -23.266 -43.307 23.625 1.00 66.19 315 THR A N 1
ATOM 2598 C CA . THR A 1 315 ? -24.344 -44.184 23.126 1.00 66.19 315 THR A CA 1
ATOM 2599 C C . THR A 1 315 ? -23.857 -45.542 22.616 1.00 66.19 315 THR A C 1
ATOM 2601 O O . THR A 1 315 ? -24.648 -46.480 22.581 1.00 66.19 315 THR A O 1
ATOM 2604 N N . LEU A 1 316 ? -22.577 -45.676 22.249 1.00 58.69 316 LEU A N 1
ATOM 2605 C CA . LEU A 1 316 ? -21.989 -46.949 21.812 1.00 58.69 316 LEU A CA 1
ATOM 2606 C C . LEU A 1 316 ? -21.585 -47.848 22.994 1.00 58.69 316 LEU A C 1
ATOM 2608 O O . LEU A 1 316 ? -21.592 -49.065 22.851 1.00 58.69 316 LEU A O 1
ATOM 2612 N N . ASP A 1 317 ? -21.314 -47.271 24.170 1.00 53.59 317 ASP A N 1
ATOM 2613 C CA . ASP A 1 317 ? -20.963 -48.016 25.393 1.00 53.59 317 ASP A CA 1
ATOM 2614 C C . ASP A 1 317 ? -22.186 -48.590 26.145 1.00 53.59 317 ASP A C 1
ATOM 2616 O O . ASP A 1 317 ? -22.036 -49.274 27.161 1.00 53.59 317 ASP A O 1
ATOM 2620 N N . VAL A 1 318 ? -23.409 -48.356 25.650 1.00 53.03 318 VAL A N 1
ATOM 2621 C CA . VAL A 1 318 ? -24.642 -48.974 26.165 1.00 53.03 318 VAL A CA 1
ATOM 2622 C C . VAL A 1 318 ? -25.046 -50.149 25.265 1.00 53.03 318 VAL A C 1
ATOM 2624 O O . VAL A 1 318 ? -26.114 -50.165 24.659 1.00 53.03 318 VAL A O 1
ATOM 2627 N N . GLU A 1 319 ? -24.214 -51.193 25.217 1.00 45.09 319 GLU A N 1
ATOM 2628 C CA . GLU A 1 319 ? -24.663 -52.554 24.874 1.00 45.09 319 GLU A CA 1
ATOM 2629 C C . GLU A 1 319 ? -25.484 -53.120 26.051 1.00 45.09 319 GLU A C 1
ATOM 2631 O O . GLU A 1 319 ? -25.086 -54.039 26.764 1.00 45.09 319 GLU A O 1
ATOM 2636 N N . GLY A 1 320 ? -26.637 -52.505 26.311 1.00 50.44 320 GLY A N 1
ATOM 2637 C CA . GLY A 1 320 ? -27.588 -52.899 27.342 1.00 50.44 320 GLY A CA 1
ATOM 2638 C C . GLY A 1 320 ? -28.983 -52.993 26.745 1.00 50.44 320 GLY A C 1
ATOM 2639 O O . GLY A 1 320 ? -29.721 -52.019 26.783 1.00 50.44 320 GLY A O 1
ATOM 2640 N N . ASP A 1 321 ? -29.283 -54.156 26.162 1.00 52.34 321 ASP A N 1
ATOM 2641 C CA . ASP A 1 321 ? -30.598 -54.683 25.757 1.00 52.34 321 ASP A CA 1
ATOM 2642 C C . ASP A 1 321 ? -31.772 -53.678 25.786 1.00 52.34 321 ASP A C 1
ATOM 2644 O O . ASP A 1 321 ? -32.523 -53.575 26.758 1.00 52.34 321 ASP A O 1
ATOM 2648 N N . VAL A 1 322 ? -31.952 -52.943 24.684 1.00 48.28 322 VAL A N 1
ATOM 2649 C CA . VAL A 1 322 ? -33.079 -52.019 24.477 1.00 48.28 322 VAL A CA 1
ATOM 2650 C C . VAL A 1 322 ? -34.188 -52.693 23.654 1.00 48.28 322 VAL A C 1
ATOM 2652 O O . VAL A 1 322 ? -34.660 -52.162 22.653 1.00 48.28 322 VAL A O 1
ATOM 2655 N N . SER A 1 323 ? -34.649 -53.880 24.067 1.00 48.69 323 SER A N 1
ATOM 2656 C CA . SER A 1 323 ? -35.771 -54.581 23.405 1.00 48.69 323 SER A CA 1
ATOM 2657 C C . SER A 1 323 ? -37.171 -53.991 23.691 1.00 48.69 323 SER A C 1
ATOM 2659 O O . SER A 1 323 ? -38.187 -54.595 23.351 1.00 48.69 323 SER A O 1
ATOM 2661 N N . GLY A 1 324 ? -37.257 -52.791 24.281 1.00 48.09 324 GLY A N 1
ATOM 2662 C CA . GLY A 1 324 ? -38.519 -52.178 24.724 1.00 48.09 324 GLY A CA 1
ATOM 2663 C C . GLY A 1 324 ? -39.029 -50.963 23.937 1.00 48.09 324 GLY A C 1
ATOM 2664 O O . GLY A 1 324 ? -40.116 -50.476 24.248 1.00 48.09 324 GLY A O 1
ATOM 2665 N N . LEU A 1 325 ? -38.301 -50.442 22.944 1.00 44.47 325 LEU A N 1
ATOM 2666 C CA . LEU A 1 325 ? -38.717 -49.222 22.236 1.00 44.47 325 LEU A CA 1
ATOM 2667 C C . LEU A 1 325 ? -39.476 -49.552 20.947 1.00 44.47 325 LEU A C 1
ATOM 2669 O O . LEU A 1 325 ? -38.920 -49.971 19.934 1.00 44.47 325 LEU A O 1
ATOM 2673 N N . ARG A 1 326 ? -40.796 -49.367 21.027 1.00 41.72 326 ARG A N 1
ATOM 2674 C CA . ARG A 1 326 ? -41.761 -49.501 19.935 1.00 41.72 326 ARG A CA 1
ATOM 2675 C C . ARG A 1 326 ? -41.480 -48.447 18.847 1.00 41.72 326 ARG A C 1
ATOM 2677 O O . ARG A 1 326 ? -41.525 -47.261 19.167 1.00 41.72 326 ARG A O 1
ATOM 2684 N N . PRO A 1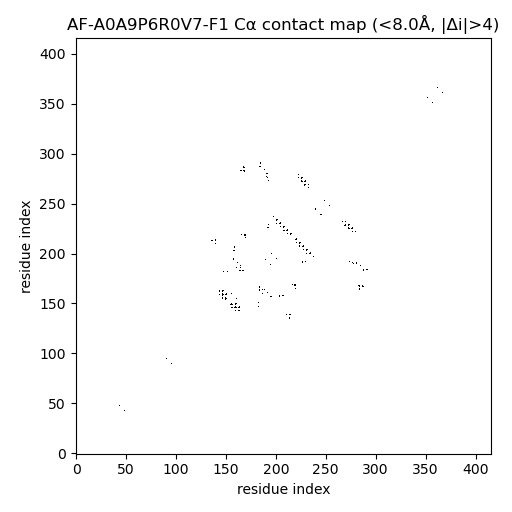 327 ? -41.272 -48.831 17.575 1.00 43.66 327 PRO A N 1
ATOM 2685 C CA . PRO A 1 327 ? -41.164 -47.874 16.479 1.00 43.66 327 PRO A CA 1
ATOM 2686 C C . PRO A 1 327 ? -42.527 -47.219 16.228 1.00 43.66 327 PRO A C 1
ATOM 2688 O O . PRO A 1 327 ? -43.485 -47.897 15.847 1.00 43.66 327 PRO A O 1
ATOM 2691 N N . LEU A 1 328 ? -42.631 -45.910 16.453 1.00 42.22 328 LEU A N 1
ATOM 2692 C CA . LEU A 1 328 ? -43.743 -45.103 15.955 1.00 42.22 328 LEU A CA 1
ATOM 2693 C C . LEU A 1 328 ? -43.436 -44.724 14.506 1.00 42.22 328 LEU A C 1
ATOM 2695 O O . LEU A 1 328 ? -42.869 -43.676 14.225 1.00 42.22 328 LEU A O 1
ATOM 2699 N N . VAL A 1 329 ? -43.794 -45.619 13.588 1.00 42.75 329 VAL A N 1
ATOM 2700 C CA . VAL A 1 329 ? -44.021 -45.253 12.189 1.00 42.75 329 VAL A CA 1
ATOM 2701 C C . VAL A 1 329 ? -45.450 -44.725 12.122 1.00 42.75 329 VAL A C 1
ATOM 2703 O O . VAL A 1 329 ? -46.403 -45.503 12.147 1.00 42.75 329 VAL A O 1
ATOM 2706 N N . GLY A 1 330 ? -45.583 -43.403 12.134 1.00 41.34 330 GLY A N 1
ATOM 2707 C CA . GLY A 1 330 ? -46.785 -42.692 11.721 1.00 41.34 330 GLY A CA 1
ATOM 2708 C C . GLY A 1 330 ? -46.447 -41.937 10.445 1.00 41.34 330 GLY A C 1
ATOM 2709 O O . GLY A 1 330 ? -45.649 -41.006 10.479 1.00 41.34 330 GLY A O 1
ATOM 2710 N N . GLU A 1 331 ? -46.989 -42.411 9.327 1.00 44.09 331 GLU A N 1
ATOM 2711 C CA . GLU A 1 331 ? -47.150 -41.622 8.109 1.00 44.09 331 GLU A CA 1
ATOM 2712 C C . GLU A 1 331 ? -47.894 -40.332 8.462 1.00 44.09 331 GLU A C 1
ATOM 2714 O O . GLU A 1 331 ? -48.937 -40.416 9.100 1.00 44.09 331 GLU A O 1
ATOM 2719 N N . ASP A 1 332 ? -47.307 -39.184 8.119 1.00 36.50 332 ASP A N 1
ATOM 2720 C CA . ASP A 1 332 ? -47.973 -37.980 7.601 1.00 36.50 332 ASP A CA 1
ATOM 2721 C C . ASP A 1 332 ? -46.894 -36.908 7.362 1.00 36.50 332 ASP A C 1
ATOM 2723 O O . ASP A 1 332 ? -46.503 -36.134 8.233 1.00 36.50 332 ASP A O 1
ATOM 2727 N N . THR A 1 333 ? -46.348 -36.900 6.146 1.00 44.97 333 THR A N 1
ATOM 2728 C CA . THR A 1 333 ? -45.493 -35.825 5.634 1.00 44.97 333 THR A CA 1
ATOM 2729 C C . THR A 1 333 ? -46.361 -34.692 5.104 1.00 44.97 333 THR A C 1
ATOM 2731 O O . THR A 1 333 ? -46.530 -34.585 3.892 1.00 44.97 333 THR A O 1
ATOM 2734 N N . GLU A 1 334 ? -46.882 -33.831 5.978 1.00 42.94 334 GLU A N 1
ATOM 2735 C CA . GLU A 1 334 ? -47.493 -32.558 5.574 1.00 42.94 334 GLU A CA 1
ATOM 2736 C C . GLU A 1 334 ? -47.113 -31.438 6.565 1.00 42.94 334 GLU A C 1
ATOM 2738 O O . GLU A 1 334 ? -47.648 -31.328 7.658 1.00 42.94 334 GLU A O 1
ATOM 2743 N N . HIS A 1 335 ? -46.145 -30.613 6.148 1.00 41.22 335 HIS A N 1
ATOM 2744 C CA . HIS A 1 335 ? -45.810 -29.277 6.672 1.00 41.22 335 HIS A CA 1
ATOM 2745 C C . HIS A 1 335 ? -45.565 -29.117 8.187 1.00 41.22 335 HIS A C 1
ATOM 2747 O O . HIS A 1 335 ? -46.318 -28.435 8.873 1.00 41.22 335 HIS A O 1
ATOM 2753 N N . ALA A 1 336 ? -44.407 -29.580 8.671 1.00 39.75 336 ALA A N 1
ATOM 2754 C CA . ALA A 1 336 ? -43.798 -29.006 9.873 1.00 39.75 336 ALA A CA 1
ATOM 2755 C C . ALA A 1 336 ? -43.036 -27.727 9.483 1.00 39.75 336 ALA A C 1
ATOM 2757 O O . ALA A 1 336 ? -41.900 -27.767 9.005 1.00 39.75 336 ALA A O 1
ATOM 2758 N N . GLN A 1 337 ? -43.697 -26.578 9.615 1.00 44.72 337 GLN A N 1
ATOM 2759 C CA . GLN A 1 337 ? -42.985 -25.321 9.823 1.00 44.72 337 GLN A CA 1
ATOM 2760 C C . GLN A 1 337 ? -42.287 -25.439 11.182 1.00 44.72 337 GLN A C 1
ATOM 2762 O O . GLN A 1 337 ? -42.934 -25.852 12.128 1.00 44.72 337 GLN A O 1
ATOM 2767 N N . ASN A 1 338 ? -40.989 -25.134 11.239 1.00 46.16 338 ASN A N 1
ATOM 2768 C CA . ASN A 1 338 ? -40.151 -24.967 12.435 1.00 46.16 338 ASN A CA 1
ATOM 2769 C C . ASN A 1 338 ? -40.899 -24.930 13.790 1.00 46.16 338 ASN A C 1
ATOM 2771 O O . ASN A 1 338 ? -41.154 -23.850 14.315 1.00 46.16 338 ASN A O 1
ATOM 2775 N N . ASP A 1 339 ? -41.178 -26.097 14.373 1.00 46.81 339 ASP A N 1
ATOM 2776 C CA . ASP A 1 339 ? -41.644 -26.223 15.764 1.00 46.81 339 ASP A CA 1
ATOM 2777 C C . ASP A 1 339 ? -40.473 -26.525 16.729 1.00 46.81 339 ASP A C 1
ATOM 2779 O O . ASP A 1 339 ? -40.622 -26.435 17.945 1.00 46.81 339 ASP A O 1
ATOM 2783 N N . GLU A 1 340 ? -39.267 -26.801 16.209 1.00 53.09 340 GLU A N 1
ATOM 2784 C CA . GLU A 1 340 ? -38.073 -27.091 17.028 1.00 53.09 340 GLU A CA 1
ATOM 2785 C C . GLU A 1 340 ? -37.554 -25.863 17.805 1.00 53.09 340 GLU A C 1
ATOM 2787 O O . GLU A 1 340 ? -36.934 -26.012 18.858 1.00 53.09 340 GLU A O 1
ATOM 2792 N N . ASP A 1 341 ? -37.849 -24.643 17.342 1.00 51.81 341 ASP A N 1
ATOM 2793 C CA . ASP A 1 341 ? -37.492 -23.412 18.061 1.00 51.81 341 ASP A CA 1
ATOM 2794 C C . ASP A 1 341 ? -38.443 -23.136 19.241 1.00 51.81 341 ASP A C 1
ATOM 2796 O O . ASP A 1 341 ? -38.098 -22.390 20.159 1.00 51.81 341 ASP A O 1
ATOM 2800 N N . GLN A 1 342 ? -39.636 -23.741 19.255 1.00 53.59 342 GLN A N 1
ATOM 2801 C CA . GLN A 1 342 ? -40.672 -23.452 20.247 1.00 53.59 342 GLN A CA 1
ATOM 2802 C C . GLN A 1 342 ? -40.578 -24.350 21.492 1.00 53.59 342 GLN A C 1
ATOM 2804 O O . GLN A 1 342 ? -41.003 -23.938 22.568 1.00 53.59 342 GLN A O 1
ATOM 2809 N N . GLU A 1 343 ? -39.946 -25.524 21.391 1.00 54.47 343 GLU A N 1
ATOM 2810 C CA . GLU A 1 343 ? -39.713 -26.426 22.535 1.00 54.47 343 GLU A CA 1
ATOM 2811 C C . GLU A 1 343 ? -38.546 -25.988 23.439 1.00 54.47 343 GLU A C 1
ATOM 2813 O O . GLU A 1 343 ? -38.428 -26.438 24.580 1.00 54.47 343 GLU A O 1
ATOM 2818 N N . MET A 1 344 ? -37.683 -25.089 22.954 1.00 64.94 344 MET A N 1
ATOM 2819 C CA . MET A 1 344 ? -36.473 -24.649 23.663 1.00 64.94 344 MET A CA 1
ATOM 2820 C C . MET A 1 344 ? -36.622 -23.288 24.355 1.00 64.94 344 MET A C 1
ATOM 2822 O O . MET A 1 344 ? -35.688 -22.820 25.015 1.00 64.94 344 MET A O 1
ATOM 2826 N N . HIS A 1 345 ? -37.797 -22.662 24.255 1.00 59.12 345 HIS A N 1
ATOM 2827 C CA . HIS A 1 345 ? -38.131 -21.453 24.993 1.00 59.12 345 HIS A CA 1
ATOM 2828 C C . HIS A 1 345 ? -39.166 -21.778 26.075 1.00 59.12 345 HIS A C 1
ATOM 2830 O O . HIS A 1 345 ? -40.232 -22.298 25.753 1.00 59.12 345 HIS A O 1
ATOM 2836 N N . PRO A 1 346 ? -38.886 -21.492 27.363 1.00 76.19 346 PRO A N 1
ATOM 2837 C CA . PRO A 1 346 ? -39.879 -21.690 28.410 1.00 76.19 346 PRO A CA 1
ATOM 2838 C C . PRO A 1 346 ? -41.136 -20.883 28.075 1.00 76.19 346 PRO A C 1
ATOM 2840 O O . PRO A 1 346 ? -41.033 -19.705 27.721 1.00 76.19 346 PRO A O 1
ATOM 2843 N N . GLU A 1 347 ? -42.309 -21.512 28.180 1.00 74.12 347 GLU A N 1
ATOM 2844 C CA . GLU A 1 347 ? -43.575 -20.835 27.904 1.00 74.12 347 GLU A CA 1
ATOM 2845 C C . GLU A 1 347 ? -43.708 -19.589 28.796 1.00 74.12 347 GLU A C 1
ATOM 2847 O O . GLU A 1 347 ? -43.477 -19.669 30.011 1.00 74.12 347 GLU A O 1
ATOM 2852 N N . PRO A 1 348 ? -44.055 -18.422 28.224 1.00 75.50 348 PRO A N 1
ATOM 2853 C CA . PRO A 1 348 ? -44.252 -17.217 29.010 1.00 75.50 348 PRO A CA 1
ATOM 2854 C C . PRO A 1 348 ? -45.412 -17.439 29.985 1.00 75.50 348 PRO A C 1
ATOM 2856 O O . PRO A 1 348 ? -46.549 -17.668 29.578 1.00 75.50 348 PRO A O 1
ATOM 2859 N N . PHE A 1 349 ? -45.122 -17.375 31.283 1.00 74.50 349 PHE A N 1
ATOM 2860 C CA . PHE A 1 349 ? -46.125 -17.462 32.337 1.00 74.50 349 PHE A CA 1
ATOM 2861 C C . PHE A 1 349 ? -46.481 -16.058 32.838 1.00 74.50 349 PHE A C 1
ATOM 2863 O O . PHE A 1 349 ? -45.614 -15.266 33.203 1.00 74.50 349 PHE A O 1
ATOM 2870 N N . ASP A 1 350 ? -47.777 -15.758 32.905 1.00 78.31 350 ASP A N 1
ATOM 2871 C CA . ASP A 1 350 ? -48.270 -14.454 33.374 1.00 78.31 350 ASP A CA 1
ATOM 2872 C C . ASP A 1 350 ? -48.184 -14.292 34.904 1.00 78.31 350 ASP A C 1
ATOM 2874 O O . ASP A 1 350 ? -48.310 -13.188 35.438 1.00 78.31 350 ASP A O 1
ATOM 2878 N N . THR A 1 351 ? -47.967 -15.386 35.642 1.00 81.38 351 THR A N 1
ATOM 2879 C CA . THR A 1 351 ? -47.896 -15.387 37.109 1.00 81.38 351 THR A CA 1
ATOM 2880 C C . THR A 1 351 ? -46.758 -16.274 37.602 1.00 81.38 351 THR A C 1
ATOM 2882 O O . THR A 1 351 ? -46.758 -17.468 37.310 1.00 81.38 351 THR A O 1
ATOM 2885 N N . LEU A 1 352 ? -45.817 -15.719 38.379 1.00 79.25 352 LEU A N 1
ATOM 2886 C CA . LEU A 1 352 ? -44.760 -16.511 39.028 1.00 79.25 352 LEU A CA 1
ATOM 2887 C C . LEU A 1 352 ? -45.364 -17.588 39.940 1.00 79.25 352 LEU A C 1
ATOM 2889 O O . LEU A 1 352 ? -46.366 -17.335 40.620 1.00 79.25 352 LEU A O 1
ATOM 2893 N N . SER A 1 353 ? -44.706 -18.748 40.021 1.00 84.38 353 SER A N 1
ATOM 2894 C CA . SER A 1 353 ? -45.024 -19.781 41.010 1.00 84.38 353 SER A CA 1
ATOM 2895 C C . SER A 1 353 ? -44.934 -19.219 42.433 1.00 84.38 353 SER A C 1
ATOM 2897 O O . SER A 1 353 ? -44.171 -18.296 42.718 1.00 84.38 353 SER A O 1
ATOM 2899 N N . ARG A 1 354 ? -45.700 -19.791 43.366 1.00 80.56 354 ARG A N 1
ATOM 2900 C CA . ARG A 1 354 ? -45.712 -19.366 44.777 1.00 80.56 354 ARG A CA 1
ATOM 2901 C C . ARG A 1 354 ? -44.343 -19.516 45.447 1.00 80.56 354 ARG A C 1
ATOM 2903 O O . ARG A 1 354 ? -44.059 -18.817 46.414 1.00 80.56 354 ARG A O 1
ATOM 2910 N N . GLU A 1 355 ? -43.522 -20.431 44.944 1.00 85.44 355 GLU A N 1
ATOM 2911 C CA . GLU A 1 355 ? -42.138 -20.629 45.375 1.00 85.44 355 GLU A CA 1
ATOM 2912 C C . GLU A 1 355 ? -41.257 -19.457 44.933 1.00 85.44 355 GLU A C 1
ATOM 2914 O O . GLU A 1 355 ? -40.573 -18.869 45.768 1.00 85.44 355 GLU A O 1
ATOM 2919 N N . ASP A 1 356 ? -41.375 -19.036 43.672 1.00 83.94 356 ASP A N 1
ATOM 2920 C CA . ASP A 1 356 ? -40.584 -17.932 43.126 1.00 83.94 356 ASP A CA 1
ATOM 2921 C C . ASP A 1 356 ? -41.025 -16.567 43.665 1.00 83.94 356 ASP A C 1
ATOM 2923 O O . ASP A 1 356 ? -40.198 -15.687 43.888 1.00 83.94 356 ASP A O 1
ATOM 2927 N N . GLN A 1 357 ? -42.319 -16.395 43.959 1.00 81.44 357 GLN A N 1
ATOM 2928 C CA . GLN A 1 357 ? -42.836 -15.194 44.630 1.00 81.44 357 GLN A CA 1
ATOM 2929 C C . GLN A 1 357 ? -42.256 -15.001 46.040 1.00 81.44 357 GLN A C 1
ATOM 2931 O O . GLN A 1 357 ? -42.235 -13.879 46.544 1.00 81.44 357 GLN A O 1
ATOM 2936 N N . ASN A 1 358 ? -41.807 -16.082 46.684 1.00 84.06 358 ASN A N 1
ATOM 2937 C CA . ASN A 1 358 ? -41.206 -16.036 48.016 1.00 84.06 358 ASN A CA 1
ATOM 2938 C C . ASN A 1 358 ? -39.678 -15.876 47.976 1.00 84.06 358 ASN A C 1
ATOM 2940 O O . ASN A 1 358 ? -39.059 -15.770 49.039 1.00 84.06 358 ASN A O 1
ATOM 2944 N N . LEU A 1 359 ? -39.056 -15.872 46.791 1.00 83.62 359 LEU A N 1
ATOM 2945 C CA . LEU A 1 359 ? -37.624 -15.627 46.666 1.00 83.62 359 LEU A CA 1
ATOM 2946 C C . LEU A 1 359 ? -37.309 -14.162 46.975 1.00 83.62 359 LEU A C 1
ATOM 2948 O O . LEU A 1 359 ? -38.045 -13.240 46.621 1.00 83.62 359 LEU A O 1
ATOM 2952 N N . ALA A 1 360 ? -36.184 -13.945 47.654 1.00 80.56 360 ALA A N 1
ATOM 2953 C CA . ALA A 1 360 ? -35.697 -12.602 47.913 1.00 80.56 360 ALA A CA 1
ATOM 2954 C C . ALA A 1 360 ? -35.271 -11.958 46.588 1.00 80.56 360 ALA A C 1
ATOM 2956 O O . ALA A 1 360 ? -34.405 -12.483 45.890 1.00 80.56 360 ALA A O 1
ATOM 2957 N N . VAL A 1 361 ? -35.866 -10.814 46.251 1.00 79.75 361 VAL A N 1
ATOM 2958 C CA . VAL A 1 361 ? -35.430 -10.002 45.110 1.00 79.75 361 VAL A CA 1
ATOM 2959 C C . VAL A 1 361 ? -34.085 -9.377 45.476 1.00 79.75 361 VAL A C 1
ATOM 2961 O O . VAL A 1 361 ? -34.021 -8.506 46.344 1.00 79.75 361 VAL A O 1
ATOM 2964 N N . VAL A 1 362 ? -33.012 -9.854 44.847 1.00 82.75 362 VAL A N 1
ATOM 2965 C CA . VAL A 1 362 ? -31.647 -9.343 45.032 1.00 82.75 362 VAL A CA 1
ATOM 2966 C C . VAL A 1 362 ? -31.276 -8.478 43.830 1.00 82.75 362 VAL A C 1
ATOM 2968 O O . VAL A 1 362 ? -31.590 -8.825 42.691 1.00 82.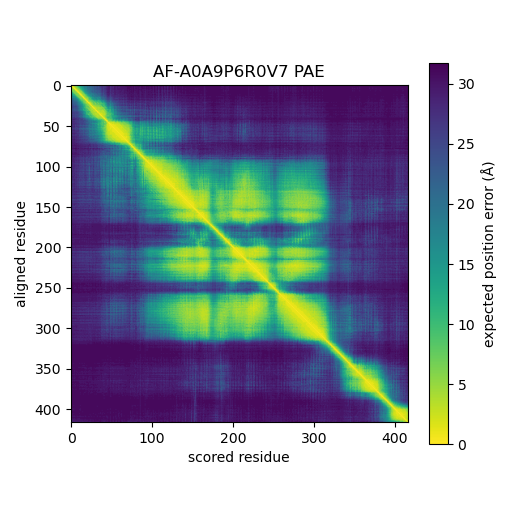75 362 VAL A O 1
ATOM 2971 N N . ASP A 1 363 ? -30.620 -7.345 44.077 1.00 87.94 363 ASP A N 1
ATOM 2972 C CA . ASP A 1 363 ? -30.076 -6.509 43.008 1.00 87.94 363 ASP A CA 1
ATOM 2973 C C . ASP A 1 363 ? -28.903 -7.222 42.310 1.00 87.94 363 ASP A C 1
ATOM 2975 O O . ASP A 1 363 ? -28.066 -7.862 42.952 1.00 87.94 363 ASP A O 1
ATOM 2979 N N . GLN A 1 364 ? -28.821 -7.103 40.984 1.00 84.19 364 GLN A N 1
ATOM 2980 C CA . GLN A 1 364 ? -27.873 -7.850 40.150 1.00 84.19 364 GLN A CA 1
ATOM 2981 C C . GLN A 1 364 ? -26.416 -7.579 40.542 1.00 84.19 364 GLN A C 1
ATOM 2983 O O . GLN A 1 364 ? -25.571 -8.472 40.474 1.00 84.19 364 GLN A O 1
ATOM 2988 N N . LEU A 1 365 ? -26.118 -6.346 40.961 1.00 85.06 365 LEU A N 1
ATOM 2989 C CA . LEU A 1 365 ? -24.778 -5.938 41.380 1.00 85.06 365 LEU A CA 1
ATOM 2990 C C . LEU A 1 365 ? -24.375 -6.563 42.721 1.00 85.06 365 LEU A C 1
ATOM 2992 O O . LEU A 1 365 ? -23.226 -6.986 42.881 1.00 85.06 365 LEU A O 1
ATOM 2996 N N . ASP A 1 366 ? -25.317 -6.659 43.658 1.00 85.19 366 ASP A N 1
ATOM 2997 C CA . ASP A 1 366 ? -25.078 -7.235 44.980 1.00 85.19 366 ASP A CA 1
ATOM 2998 C C . ASP A 1 366 ? -24.920 -8.758 44.908 1.00 85.19 366 ASP A C 1
ATOM 3000 O O . ASP A 1 366 ? -24.020 -9.310 45.549 1.00 85.19 366 ASP A O 1
ATOM 3004 N N . ASP A 1 367 ? -25.712 -9.434 44.070 1.00 87.75 367 ASP A N 1
ATOM 3005 C CA . ASP A 1 367 ? -25.590 -10.879 43.842 1.00 87.75 367 ASP A CA 1
ATOM 3006 C C . ASP A 1 367 ? -24.241 -11.229 43.191 1.00 87.75 367 ASP A C 1
ATOM 3008 O O . ASP A 1 367 ? -23.505 -12.111 43.647 1.00 87.75 367 ASP A O 1
ATOM 3012 N N . TRP A 1 368 ? -23.823 -10.444 42.192 1.00 82.75 368 TRP A N 1
ATOM 3013 C CA . TRP A 1 368 ? -22.491 -10.568 41.599 1.00 82.75 368 TRP A CA 1
AT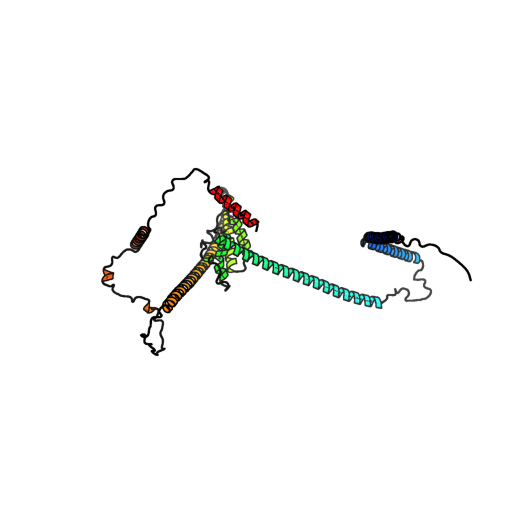OM 3014 C C . TRP A 1 368 ? -21.373 -10.372 42.622 1.00 82.75 368 TRP A C 1
ATOM 3016 O O . TRP A 1 368 ? -20.381 -11.112 42.611 1.00 82.75 368 TRP A O 1
ATOM 3026 N N . ALA A 1 369 ? -21.513 -9.394 43.518 1.00 86.50 369 ALA A N 1
ATOM 3027 C CA . ALA A 1 369 ? -20.544 -9.159 44.579 1.00 86.50 369 ALA A CA 1
ATOM 3028 C C . ALA A 1 369 ? -20.466 -10.353 45.546 1.00 86.50 369 ALA A C 1
ATOM 3030 O O . ALA A 1 369 ? -19.363 -10.775 45.910 1.00 86.50 369 ALA A O 1
ATOM 3031 N N . GLU A 1 370 ? -21.603 -10.941 45.917 1.00 86.31 370 GLU A N 1
ATOM 3032 C CA . GLU A 1 370 ? -21.688 -12.118 46.787 1.00 86.31 370 GLU A CA 1
ATOM 3033 C C . GLU A 1 370 ? -21.045 -13.355 46.140 1.00 86.31 370 GLU A C 1
ATOM 3035 O O . GLU A 1 370 ? -20.226 -14.042 46.760 1.00 86.31 370 GLU A O 1
ATOM 3040 N N . ILE A 1 371 ? -21.315 -13.590 44.852 1.00 85.62 371 ILE A N 1
ATOM 3041 C CA . ILE A 1 371 ? -20.700 -14.670 44.069 1.00 85.62 371 ILE A CA 1
ATOM 3042 C C . ILE A 1 371 ? -19.180 -14.493 44.007 1.00 85.62 371 ILE A C 1
ATOM 3044 O O . ILE A 1 371 ? -18.427 -15.453 44.213 1.00 85.62 371 ILE A O 1
ATOM 3048 N N . LYS A 1 372 ? -18.692 -13.269 43.769 1.00 87.12 372 LYS A N 1
ATOM 3049 C CA . LYS A 1 372 ? -17.251 -12.974 43.761 1.00 87.12 372 LYS A CA 1
ATOM 3050 C C . LYS A 1 372 ? -16.624 -13.172 45.137 1.00 87.12 372 LYS A C 1
ATOM 3052 O O . LYS A 1 372 ? -15.552 -13.776 45.218 1.00 87.12 372 LYS A O 1
ATOM 3057 N N . ARG A 1 373 ? -17.291 -12.753 46.218 1.00 85.00 373 ARG A N 1
ATOM 3058 C CA . ARG A 1 373 ? -16.857 -13.027 47.599 1.00 85.00 373 ARG A CA 1
ATOM 3059 C C . ARG A 1 373 ? -16.738 -14.528 47.849 1.00 85.00 373 ARG A C 1
ATOM 3061 O O . ARG A 1 373 ? -15.695 -14.988 48.312 1.00 85.00 373 ARG A O 1
ATOM 3068 N N . ARG A 1 374 ? -17.751 -15.307 47.471 1.00 85.25 374 ARG A N 1
ATOM 3069 C CA . ARG A 1 374 ? -17.757 -16.767 47.619 1.00 85.25 374 ARG A CA 1
ATOM 3070 C C . ARG A 1 374 ? -16.657 -17.439 46.791 1.00 85.25 374 ARG A C 1
ATOM 3072 O O . ARG A 1 374 ? -15.999 -18.348 47.293 1.00 85.25 374 ARG A O 1
ATOM 3079 N N . GLN A 1 375 ? -16.386 -16.964 45.572 1.00 84.50 375 GLN A N 1
ATOM 3080 C CA . GLN A 1 375 ? -15.246 -17.429 44.771 1.00 84.50 375 GLN A CA 1
ATOM 3081 C C . GLN A 1 375 ? -13.908 -17.144 45.461 1.00 84.50 375 GLN A C 1
ATOM 3083 O O . GLN A 1 375 ? -13.053 -18.028 45.512 1.00 84.50 375 GLN A O 1
ATOM 3088 N N . VAL A 1 376 ? -13.719 -15.945 46.019 1.00 82.31 376 VAL A N 1
ATOM 3089 C CA . VAL A 1 376 ? -12.494 -15.582 46.751 1.00 82.31 376 VAL A CA 1
ATOM 3090 C C . VAL A 1 376 ? -12.323 -16.440 48.006 1.00 82.31 376 VAL A C 1
ATOM 3092 O O . VAL A 1 376 ? -11.225 -16.927 48.245 1.00 82.31 376 VAL A O 1
ATOM 3095 N N . LEU A 1 377 ? -13.400 -16.695 48.754 1.00 78.94 377 LEU A N 1
ATOM 3096 C CA . LEU A 1 377 ? -13.384 -17.560 49.940 1.00 78.94 377 LEU A CA 1
ATOM 3097 C C . LEU A 1 377 ? -13.127 -19.036 49.597 1.00 78.94 377 LEU A C 1
ATOM 3099 O O . LEU A 1 377 ? -12.478 -19.738 50.368 1.00 78.94 377 LEU A O 1
ATOM 3103 N N . SER A 1 378 ? -13.604 -19.508 48.438 1.00 78.00 378 SER A N 1
ATOM 3104 C CA . SER A 1 378 ? -13.361 -20.881 47.965 1.00 78.00 378 SER A CA 1
ATOM 3105 C C . SER A 1 378 ? -11.909 -21.124 47.544 1.00 78.00 378 SER A C 1
ATOM 3107 O O . SER A 1 378 ? -11.418 -22.253 47.605 1.00 78.00 378 SER A O 1
ATOM 3109 N N . LYS A 1 379 ? -11.193 -20.067 47.140 1.00 80.81 379 LYS A N 1
ATOM 3110 C CA . LYS A 1 379 ? -9.767 -20.145 46.835 1.00 80.81 379 LYS A CA 1
ATOM 3111 C C . LYS A 1 379 ? -9.010 -20.182 48.156 1.00 80.81 379 LYS A C 1
ATOM 3113 O O . LYS A 1 379 ? -8.882 -19.168 48.834 1.00 80.81 379 LYS A O 1
ATOM 3118 N N . GLN A 1 380 ? -8.490 -21.354 48.516 1.00 73.31 380 GLN A N 1
ATOM 3119 C CA . GLN A 1 380 ? -7.604 -21.495 49.669 1.00 73.31 380 GLN A CA 1
ATOM 3120 C C . GLN A 1 380 ? -6.450 -20.487 49.552 1.00 73.31 380 GLN A C 1
ATOM 3122 O O . GLN A 1 380 ? -5.637 -20.536 48.626 1.00 73.31 380 GLN A O 1
ATOM 3127 N N . PHE A 1 381 ? -6.419 -19.525 50.474 1.00 67.31 381 PHE A N 1
ATOM 3128 C CA . PHE A 1 381 ? -5.388 -18.501 50.534 1.00 67.31 381 PHE A CA 1
ATOM 3129 C C . PHE A 1 381 ? -4.071 -19.157 50.955 1.00 67.31 381 PHE A C 1
ATOM 3131 O O . PHE A 1 381 ? -3.882 -19.483 52.123 1.00 67.31 381 PHE A O 1
ATOM 3138 N N . ASN A 1 382 ? -3.160 -19.355 50.000 1.00 65.38 382 ASN A N 1
ATOM 3139 C CA . ASN A 1 382 ? -1.797 -19.803 50.272 1.00 65.38 382 ASN A CA 1
ATOM 3140 C C . ASN A 1 382 ? -0.929 -18.579 50.613 1.00 65.38 382 ASN A C 1
ATOM 3142 O O . ASN A 1 382 ? -0.532 -17.853 49.692 1.00 65.38 382 ASN A O 1
ATOM 3146 N N . PRO A 1 383 ? -0.610 -18.311 51.898 1.00 63.59 383 PRO A N 1
ATOM 3147 C CA . PRO A 1 383 ? 0.254 -17.197 52.253 1.00 63.59 383 PRO A CA 1
ATOM 3148 C C . PRO A 1 383 ? 1.643 -17.438 51.660 1.00 63.59 383 PRO A C 1
ATOM 3150 O O . PRO A 1 383 ? 2.385 -18.322 52.092 1.00 63.59 383 PRO A O 1
ATOM 3153 N N . LYS A 1 384 ? 2.023 -16.629 50.667 1.00 62.12 384 LYS A N 1
ATOM 3154 C CA . LYS A 1 384 ? 3.413 -16.571 50.216 1.00 62.12 384 LYS A CA 1
ATOM 3155 C C . LYS A 1 384 ? 4.246 -16.083 51.399 1.00 62.12 384 LYS A C 1
ATOM 3157 O O . LYS A 1 384 ? 4.125 -14.928 51.810 1.00 62.12 384 LYS A O 1
ATOM 3162 N N . LYS A 1 385 ? 5.074 -16.966 51.967 1.00 55.56 385 LYS A N 1
ATOM 3163 C CA . LYS A 1 385 ? 6.099 -16.576 52.942 1.00 55.56 385 LYS A CA 1
ATOM 3164 C C . LYS A 1 385 ? 6.921 -15.466 52.290 1.00 55.56 385 LYS A C 1
ATOM 3166 O O . LYS A 1 385 ? 7.527 -15.692 51.244 1.00 55.56 385 LYS A O 1
ATOM 3171 N N . LYS A 1 386 ? 6.894 -14.259 52.862 1.00 48.62 386 LYS A N 1
ATOM 3172 C CA . LYS A 1 386 ? 7.763 -13.165 52.423 1.00 48.62 386 LYS A CA 1
ATOM 3173 C C . LYS A 1 386 ? 9.201 -13.661 52.565 1.00 48.62 386 LYS A C 1
ATOM 3175 O O . LYS A 1 386 ? 9.668 -13.852 53.685 1.00 48.62 386 LYS A O 1
ATOM 3180 N N . SER A 1 387 ? 9.865 -13.925 51.440 1.00 44.84 387 SER A N 1
ATOM 3181 C CA . SER A 1 387 ? 11.302 -14.171 51.424 1.00 44.84 387 SER A CA 1
ATOM 3182 C C . SER A 1 387 ? 11.967 -12.879 51.876 1.00 44.84 387 SER A C 1
ATOM 3184 O O . SER A 1 387 ? 11.969 -11.881 51.156 1.00 44.84 387 SER A O 1
ATOM 3186 N N . ALA A 1 388 ? 12.435 -12.865 53.118 1.00 50.62 388 ALA A N 1
ATOM 3187 C CA . ALA A 1 388 ? 13.114 -11.730 53.713 1.00 50.62 388 ALA A CA 1
ATOM 3188 C C . ALA A 1 388 ? 14.557 -11.663 53.206 1.00 50.62 388 ALA A C 1
ATOM 3190 O O . ALA A 1 388 ? 15.472 -11.771 54.002 1.00 50.62 388 ALA A O 1
ATOM 3191 N N . TYR A 1 389 ? 14.771 -11.521 51.898 1.00 41.62 389 TYR A N 1
ATOM 3192 C CA . TYR A 1 389 ? 16.090 -11.219 51.348 1.00 41.62 389 TYR A CA 1
ATOM 3193 C C . TYR A 1 389 ? 15.954 -10.433 50.045 1.00 41.62 389 TYR A C 1
ATOM 3195 O O . TYR A 1 389 ? 15.765 -10.989 48.966 1.00 41.62 389 TYR A O 1
ATOM 3203 N N . GLN A 1 390 ? 16.104 -9.116 50.159 1.00 46.41 390 GLN A N 1
ATOM 3204 C CA . GLN A 1 390 ? 16.684 -8.305 49.100 1.00 46.41 390 GLN A CA 1
ATOM 3205 C C . GLN A 1 390 ? 18.046 -7.817 49.588 1.00 46.41 390 GLN A C 1
ATOM 3207 O O . GLN A 1 390 ? 18.135 -7.131 50.602 1.00 46.41 390 GLN A O 1
ATOM 3212 N N . GLY A 1 391 ? 19.083 -8.186 48.832 1.00 47.31 391 GLY A N 1
ATOM 3213 C CA . GLY A 1 391 ? 20.360 -7.481 48.789 1.00 47.31 391 GLY A CA 1
ATOM 3214 C C . GLY A 1 391 ? 21.471 -8.014 49.687 1.00 47.31 391 GLY A C 1
ATOM 3215 O O . GLY A 1 391 ? 21.781 -7.367 50.672 1.00 47.31 391 GLY A O 1
ATOM 3216 N N . VAL A 1 392 ? 22.138 -9.104 49.285 1.00 41.53 392 VAL A N 1
ATOM 3217 C CA . VAL A 1 392 ? 23.609 -9.133 49.123 1.00 41.53 392 VAL A CA 1
ATOM 3218 C C . VAL A 1 392 ? 23.965 -10.275 48.165 1.00 41.53 392 VAL A C 1
ATOM 3220 O O . VAL A 1 392 ? 23.513 -11.403 48.358 1.00 41.53 392 VAL A O 1
ATOM 3223 N N . GLY A 1 393 ? 24.765 -9.999 47.136 1.00 50.75 393 GLY A N 1
ATOM 3224 C CA . GLY A 1 393 ? 25.285 -11.029 46.242 1.00 50.75 393 GLY A CA 1
ATOM 3225 C C . GLY A 1 393 ? 26.138 -12.043 47.004 1.00 50.75 393 GLY A C 1
ATOM 3226 O O . GLY A 1 393 ? 27.193 -11.704 47.537 1.00 50.75 393 GLY A O 1
ATOM 3227 N N . ARG A 1 394 ? 25.694 -13.299 47.027 1.00 45.34 394 ARG A N 1
ATOM 3228 C CA . ARG A 1 394 ? 26.562 -14.463 47.196 1.00 45.34 394 ARG A CA 1
ATOM 3229 C C . ARG A 1 394 ? 26.334 -15.373 46.002 1.00 45.34 394 ARG A C 1
ATOM 3231 O O . ARG A 1 394 ? 25.212 -15.806 45.771 1.00 45.34 394 ARG A O 1
ATOM 3238 N N . GLN A 1 395 ? 27.409 -15.649 45.275 1.00 49.41 395 GLN A N 1
ATOM 3239 C CA . GLN A 1 395 ? 27.473 -16.753 44.325 1.00 49.41 395 GLN A CA 1
ATOM 3240 C C . GLN A 1 395 ? 27.178 -18.044 45.100 1.00 49.41 395 GLN A C 1
ATOM 3242 O O . GLN A 1 395 ? 27.865 -18.351 46.079 1.00 49.41 395 GLN A O 1
ATOM 3247 N N . HIS A 1 396 ? 26.102 -18.736 44.726 1.00 48.78 396 HIS A N 1
ATOM 3248 C CA . HIS A 1 396 ? 25.776 -20.047 45.273 1.00 48.78 396 HIS A CA 1
ATOM 3249 C C . HIS A 1 396 ? 26.739 -21.059 44.627 1.00 48.78 396 HIS A C 1
ATOM 3251 O O . HIS A 1 396 ? 26.896 -21.025 43.406 1.00 48.78 396 HIS A O 1
ATOM 3257 N N . PRO A 1 397 ? 27.389 -21.955 45.390 1.00 55.28 397 PRO A N 1
ATOM 3258 C CA . PRO A 1 397 ? 28.373 -22.909 44.856 1.00 55.28 397 PRO A CA 1
ATOM 3259 C C . PRO A 1 397 ? 27.796 -23.915 43.839 1.00 55.28 397 PRO A C 1
ATOM 3261 O O . PRO A 1 397 ? 28.546 -24.659 43.212 1.00 55.28 397 PRO A O 1
ATOM 3264 N N . ASP A 1 398 ? 26.479 -23.915 43.635 1.00 57.31 398 ASP A N 1
ATOM 3265 C CA . ASP A 1 398 ? 25.788 -24.832 42.730 1.00 57.31 398 ASP A CA 1
ATOM 3266 C C . ASP A 1 398 ? 25.701 -24.301 41.284 1.00 57.31 398 ASP A C 1
ATOM 3268 O O . ASP A 1 398 ? 25.541 -25.094 40.357 1.00 57.31 398 ASP A O 1
ATOM 3272 N N . ASP A 1 399 ? 25.887 -22.993 41.054 1.00 58.75 399 ASP A N 1
ATOM 3273 C CA . ASP A 1 399 ? 25.866 -22.409 39.699 1.00 58.75 399 ASP A CA 1
ATOM 3274 C C . ASP A 1 399 ? 27.123 -22.773 38.888 1.00 58.75 399 ASP A C 1
ATOM 3276 O O . ASP A 1 399 ? 27.055 -22.965 37.670 1.00 58.75 399 ASP A O 1
ATOM 3280 N N . GLU A 1 400 ? 28.269 -22.948 39.556 1.00 61.31 400 GLU A N 1
ATOM 3281 C CA . GLU A 1 400 ? 29.499 -23.461 38.934 1.00 61.31 400 GLU A CA 1
ATOM 3282 C C . GLU A 1 400 ? 29.348 -24.931 38.519 1.00 61.31 400 GLU A C 1
ATOM 3284 O O . GLU A 1 400 ? 29.810 -25.336 37.449 1.00 61.31 400 GLU A O 1
ATOM 3289 N N . PHE A 1 401 ? 28.647 -25.731 39.328 1.00 62.25 401 PHE A N 1
ATOM 3290 C CA . PHE A 1 401 ? 28.402 -27.143 39.045 1.00 62.25 401 PHE A CA 1
ATOM 3291 C C . PHE A 1 401 ? 27.446 -27.329 37.860 1.00 62.25 401 PHE A C 1
ATOM 3293 O O . PHE A 1 401 ? 27.715 -28.128 36.960 1.00 62.25 401 PHE A O 1
ATOM 3300 N N . VAL A 1 402 ? 26.366 -26.545 37.810 1.00 67.19 402 VAL A N 1
ATOM 3301 C CA . VAL A 1 402 ? 25.405 -26.569 36.697 1.00 67.19 402 VAL A CA 1
ATOM 3302 C C . VAL A 1 402 ? 26.042 -26.049 35.404 1.00 67.19 402 VAL A C 1
ATOM 3304 O O . VAL A 1 402 ? 25.849 -26.650 34.345 1.00 67.19 402 VAL A O 1
ATOM 3307 N N . SER A 1 403 ? 26.870 -25.003 35.487 1.00 74.06 403 SER A N 1
ATOM 3308 C CA . SER A 1 403 ? 27.599 -24.471 34.327 1.00 74.06 403 SER A CA 1
ATOM 3309 C C . SER A 1 403 ? 28.606 -25.476 33.766 1.00 74.06 403 SER A C 1
ATOM 3311 O O . SER A 1 403 ? 28.703 -25.630 32.549 1.00 74.06 403 SER A O 1
ATOM 3313 N N . LYS A 1 404 ? 29.302 -26.227 34.630 1.00 74.69 404 LYS A N 1
ATOM 3314 C CA . LYS A 1 404 ? 30.227 -27.283 34.199 1.00 74.69 404 LYS A CA 1
ATOM 3315 C C . LYS A 1 404 ? 29.503 -28.436 33.495 1.00 74.69 404 LYS A C 1
ATOM 3317 O O . LYS A 1 404 ? 29.955 -28.888 32.450 1.00 74.69 404 LYS A O 1
ATOM 3322 N N . ILE A 1 405 ? 28.344 -28.860 34.004 1.00 77.00 405 ILE A N 1
ATOM 3323 C CA . ILE A 1 405 ? 27.537 -29.926 33.382 1.00 77.00 405 ILE A CA 1
ATOM 3324 C C . ILE A 1 405 ? 27.007 -29.511 32.004 1.00 77.00 405 ILE A C 1
ATOM 3326 O O . ILE A 1 405 ? 26.946 -30.337 31.091 1.00 77.00 405 ILE A O 1
ATOM 3330 N N . LEU A 1 406 ? 26.608 -28.248 31.840 1.00 76.06 406 LEU A N 1
ATOM 3331 C CA . LEU A 1 406 ? 26.153 -27.730 30.549 1.00 76.06 406 LEU A CA 1
ATOM 3332 C C . LEU A 1 406 ? 27.305 -27.619 29.548 1.00 76.06 406 LEU A C 1
ATOM 3334 O O . LEU A 1 406 ? 27.132 -27.995 28.391 1.00 76.06 406 LEU A O 1
ATOM 3338 N N . PHE A 1 407 ? 28.484 -27.187 29.999 1.00 79.31 407 PHE A N 1
ATOM 3339 C CA . PHE A 1 407 ? 29.671 -27.108 29.152 1.00 79.31 407 PHE A CA 1
ATOM 3340 C C . PHE A 1 407 ? 30.149 -28.497 28.702 1.00 79.31 407 PHE A C 1
ATOM 3342 O O . PHE A 1 407 ? 30.395 -28.706 27.517 1.00 79.31 407 PHE A O 1
ATOM 3349 N N . ASP A 1 408 ? 30.180 -29.479 29.608 1.00 77.94 408 ASP A N 1
ATOM 3350 C CA . ASP A 1 408 ? 30.559 -30.861 29.283 1.00 77.94 408 ASP A CA 1
ATOM 3351 C C . ASP A 1 408 ? 29.554 -31.517 28.309 1.00 77.94 408 ASP A C 1
ATOM 3353 O O . ASP A 1 408 ? 29.947 -32.276 27.420 1.00 77.94 408 ASP A O 1
ATOM 3357 N N . LYS A 1 409 ? 28.257 -31.183 28.411 1.00 76.12 409 LYS A N 1
ATOM 3358 C CA . LYS A 1 409 ? 27.229 -31.609 27.441 1.00 76.12 409 LYS A CA 1
ATOM 3359 C C . LYS A 1 409 ? 27.395 -30.965 26.065 1.00 76.12 409 LYS A C 1
ATOM 3361 O O . LYS A 1 409 ? 27.150 -31.635 25.064 1.00 76.12 409 LYS A O 1
ATOM 3366 N N . GLU A 1 410 ? 27.781 -29.694 26.008 1.00 72.31 410 GLU A N 1
ATOM 3367 C CA . GLU A 1 410 ? 27.992 -28.978 24.745 1.00 72.31 410 GLU A CA 1
ATOM 3368 C C . GLU A 1 410 ? 29.250 -29.489 24.024 1.00 72.31 410 GLU A C 1
ATOM 3370 O O . GLU A 1 410 ? 29.217 -29.750 22.823 1.00 72.31 410 GLU A O 1
ATOM 3375 N N . VAL A 1 411 ? 30.331 -29.750 24.766 1.00 79.06 411 VAL A N 1
ATOM 3376 C CA . VAL A 1 411 ? 31.564 -30.348 24.226 1.00 79.06 411 VAL A CA 1
ATOM 3377 C C . VAL A 1 411 ? 31.314 -31.763 23.697 1.00 79.06 411 VAL A C 1
ATOM 3379 O O . VAL A 1 411 ? 31.799 -32.111 22.622 1.00 79.06 411 VAL A O 1
ATOM 3382 N N . ALA A 1 412 ? 30.508 -32.569 24.396 1.00 69.50 412 ALA A N 1
ATOM 3383 C CA . ALA A 1 412 ? 30.137 -33.906 23.931 1.00 69.50 412 ALA A CA 1
ATOM 3384 C C . ALA A 1 412 ? 29.290 -33.885 22.644 1.00 69.50 412 ALA A C 1
ATOM 3386 O O . ALA A 1 412 ? 29.369 -34.818 21.851 1.00 69.50 412 ALA A O 1
ATOM 3387 N N . LYS A 1 413 ? 28.520 -32.814 22.411 1.00 70.56 413 LYS A N 1
ATOM 3388 C CA . LYS A 1 413 ? 27.729 -32.611 21.187 1.00 70.56 413 LYS A CA 1
ATOM 3389 C C . LYS A 1 413 ? 28.560 -32.199 19.972 1.00 70.56 413 LYS A C 1
ATOM 3391 O O . LYS A 1 413 ? 28.112 -32.417 18.855 1.00 70.56 413 LYS A O 1
ATOM 3396 N N . GLN A 1 414 ? 29.732 -31.596 20.174 1.00 60.47 414 GLN A N 1
ATOM 3397 C CA . GLN A 1 414 ? 30.630 -31.192 19.083 1.00 60.47 414 GLN A CA 1
ATOM 3398 C C . GLN A 1 414 ? 31.604 -32.305 18.648 1.00 60.47 414 GLN A C 1
ATOM 3400 O O . GLN A 1 414 ? 32.351 -32.121 17.690 1.00 60.47 414 GLN A O 1
ATOM 3405 N N . LEU A 1 415 ? 31.615 -33.446 19.349 1.00 53.41 415 LEU A N 1
ATOM 3406 C CA . LEU A 1 415 ? 32.497 -34.596 19.086 1.00 53.41 415 LEU A CA 1
ATOM 3407 C C . LEU A 1 415 ? 31.778 -35.835 18.519 1.00 53.41 415 LEU A C 1
ATOM 3409 O O . LEU A 1 415 ? 32.413 -36.872 18.323 1.00 53.41 415 LEU A O 1
ATOM 3413 N N . THR A 1 416 ? 30.484 -35.719 18.230 1.00 46.25 416 THR A N 1
ATOM 3414 C CA . THR A 1 416 ? 29.694 -36.642 17.393 1.00 46.25 416 THR A CA 1
ATOM 3415 C C . THR A 1 416 ? 29.312 -35.941 16.110 1.00 46.25 416 THR A C 1
ATOM 3417 O O . THR A 1 416 ? 29.409 -36.585 15.044 1.00 46.25 416 THR A O 1
#

Solvent-accessible surface area (backbone atoms only — not comparable to full-atom values): 25494 Å² total; per-residue (Å²): 133,89,82,87,82,88,84,81,91,82,84,93,76,90,89,88,86,80,75,66,68,67,53,58,51,51,54,47,53,53,51,50,49,51,48,50,51,50,58,52,54,65,64,50,39,79,62,54,55,47,50,52,53,49,48,54,48,52,52,51,50,49,51,49,49,52,46,53,63,69,52,60,82,63,56,89,85,74,58,97,61,90,60,92,57,76,84,58,79,87,66,65,60,71,55,54,52,52,47,51,57,49,50,51,56,45,50,55,45,50,54,49,52,52,50,49,52,51,50,48,52,52,50,53,51,50,51,52,50,54,51,49,54,51,50,46,50,48,51,46,53,49,51,54,54,51,27,54,53,27,47,77,66,76,61,53,49,69,62,32,53,53,58,48,61,46,42,70,66,67,51,78,78,58,100,71,63,102,74,70,72,79,55,78,75,73,54,81,84,64,58,86,80,73,68,68,53,83,90,50,46,70,61,46,50,55,51,46,52,51,48,59,74,58,60,85,51,68,72,58,43,53,47,42,52,32,49,46,51,46,46,51,50,52,50,51,53,48,51,49,61,75,61,55,46,64,69,54,52,64,73,61,76,62,91,56,67,67,67,48,53,54,50,49,53,54,50,50,53,39,51,52,26,50,52,51,45,52,53,51,49,51,51,37,51,51,47,51,52,51,52,51,50,55,48,51,50,55,52,51,50,50,52,51,50,52,52,50,51,54,51,53,54,60,61,66,74,59,87,61,89,75,91,78,78,78,83,84,85,71,93,77,97,73,83,86,69,85,60,75,71,61,77,76,47,83,78,90,70,96,66,76,53,78,69,63,71,68,51,82,89,70,57,72,69,58,51,52,50,50,53,51,50,50,54,56,69,68,48,78,81,76,79,76,74,78,74,90,73,84,88,78,96,69,88,59,83,60,60,62,54,54,51,48,55,51,51,55,51,52,55,58,62,75,76,111

Sequence (416 aa):
MNDNRKGSDRNKDKDKDRDIDGYRHRDRDIQEGSRRVEQQKVRETSEEWAARKEQLKKEKEEQKKALDIATSNYSMADNSFDDANLAQKFTWAKKWEVEKKKAEREREREEKDEELIRIQRASEQAQLGDWQAQEEEFCLKQAKRRAEIRIKSNRAKPIDILAMNIKPIAAVNEDDDEDEDDIGLEIDVEEPYAIFDIEKVEELFHDIKLYLSLDKHEQSIDFWRAMLIVCENKLTELDHARAGQIQRKLAAGGAIDVDYWEAILKTLIVWKAKSKLNAIHQVILQKHLEQLKTRQLREAEKKKAELAAVLAIQTLDVEGDVSGLRPLVGEDTEHAQNDEDQEMHPEPFDTLSREDQNLAVVDQLDDWAEIKRRQVLSKQFNPKKKSAYQGVGRQHPDDEFVSKILFDKEVAKQLT

InterPro domains:
  IPR018816 Splicing factor cactin, central domain [PF10312] (121-240)
  IPR018816 Splicing factor cactin, central domain [PF10312] (244-281)

Secondary structure (DSSP, 8-state):
---------------SSSSSHHHHHHHHHHHHHHHHHHHHHTTS-HHHHHHHHHHHHHHHHHHHHHHHHHHTTS-TT--SS--TTTTS----HHHHHHHHHHHHHHHHHHHHHHHHHHHHHHHHHHHHHHHHHHHHHHHHHHHHHHHHHHHHTT---HHHHHHHHHHHHHGGG----TT--GGGGTS----TTT---TTSHHHHHHHHHHHHHH---HHHHHHHHHHHHHHHHHHHHHHHHHHTHHHHHHHTT---HHHHHHHHHHHHHHHHHHHHHHHHHHHHHHHHHHHHHHHHHHHHHHHHHHHHHHHHHHHHS--S--TT---------S---S-TTTTTSPPPPSS--TTGGGS----HHHHHHHHHHHHHHHS-----------------THHHHHHHHHHHHHHHHT--

Organism: NCBI:txid979702

pLDDT: mean 70.97, std 15.9, range [32.97, 92.81]

Foldseek 3Di:
DDDDDDDDDDDDDDDDPDPPPVVVVVVVCVVVVVVVVVVVVVVCPPVVVVVVVVVVVVVVVVVVVVVCVVVVVDDPVPDPDVDVCPPPDDDPVVVVVVVVVVVVVVVVVVVVVVVVVVVVVVVVVVVVVVVVLVVLQVVVVVVQVVLQVCLVVVNHDLLSLVSLLCCLVVVPPDPDDPPPDPRSLVRDLPQNLVSDDLVCLVVVLVVLVSCCVRDDDPLVNLLSVLVNLSSVVSVVVVVCVVVVVVVVVVVVPDDCPPVVVVVVVSVVSNVVSSVVSVVSSVVSVVSSVVVVVVVVVVVVVVVVVVVVVVVVVVVVVPPDDPVDDDDPPDDDPDDDDPPVVVVPDPPDDPDDDPVVVPDDDDDPVVVVVVVVVVVVVVPPDDDDDPPPDDDDDDDDPVVVVVVVVVVVVVVVVVVD

Radius of gyration: 51.58 Å; Cα contacts (8 Å, |Δi|>4): 114; chains: 1; bounding box: 141×125×139 Å

Mean predicted aligned error: 22.06 Å

Nearest PDB structures (foldseek):
  8snb-assembly1_8K  TM=3.119E-01  e=4.601E+00  Strongylocentrotus purpuratus
  3ja6-assembly1_H  TM=2.106E-01  e=8.903E+00  Escherichia coli